Protein AF-A0A2K3PM17-F1 (afdb_monomer_lite)

Secondary structure (DSSP, 8-state):
-HHHHHHHHHHHHHHHHHHHHHHHHHHHHHHHHHHHS-TTTHHHHHHHHHHHHHHHHHHHHHHHTTS-HHHHHHHHHHHHHHHHHHGGGSPPPHHHHHHTT-HHHHHHHHHHHH-TTS--HHHHHHHHHHHHHHHTTTTSHHHHTT-TTTHHHHHHHHHHHHHHHHTTHHHHHHHHHHHHHHTT--HHHHHHHHHHHHHHHHHHHHHHHHHH-HHHHHHHHHHHHHHHHHHHHHHHHHHHTT--TTTHHHHHHHHS-THHIIIIITTHHHHHHHHHHHHHHHHHHTTTTTS----------HHHHHHHHHHHHHHHHHHHHHHTHHHHHHHHHHHHT--HHHHHHHHHHHHHHHHHHHHHHHHHHHHH-HHHHHHHHHHHHHHHHHHHHT-SSHHHHHHHHHHHHHHHHHHHHHHHHHHHHHS-TT--SHHHHHHHHHHHTTSS--

Structure (mmCIF, N/CA/C/O backbone):
data_AF-A0A2K3PM17-F1
#
_entry.id   AF-A0A2K3PM17-F1
#
loop_
_atom_site.group_PDB
_atom_site.id
_atom_site.type_symbol
_atom_site.label_atom_id
_atom_site.label_alt_id
_atom_site.label_comp_id
_atom_site.label_asym_id
_atom_site.label_entity_id
_atom_site.label_seq_id
_atom_site.pdbx_PDB_ins_code
_atom_site.Cartn_x
_atom_site.Cartn_y
_atom_site.Cartn_z
_atom_site.occupancy
_atom_site.B_iso_or_equiv
_atom_site.auth_seq_id
_atom_site.auth_comp_id
_atom_site.auth_asym_id
_atom_site.auth_atom_id
_atom_site.pdbx_PDB_model_num
ATOM 1 N N . GLY A 1 1 ? 3.018 7.837 -37.272 1.00 43.06 1 GLY A N 1
ATOM 2 C CA . GLY A 1 1 ? 2.048 8.902 -36.941 1.00 43.06 1 GLY A CA 1
ATOM 3 C C . GLY A 1 1 ? 0.940 8.400 -36.031 1.00 43.06 1 GLY A C 1
ATOM 4 O O . GLY A 1 1 ? 1.017 8.608 -34.830 1.00 43.06 1 GLY A O 1
ATOM 5 N N . PHE A 1 2 ? -0.055 7.693 -36.577 1.00 39.72 2 PHE A N 1
ATOM 6 C CA . PHE A 1 2 ? -1.271 7.289 -35.846 1.00 39.72 2 PHE A CA 1
ATOM 7 C C . PHE A 1 2 ? -1.063 6.297 -34.685 1.00 39.72 2 PHE A C 1
ATOM 9 O O . PHE A 1 2 ? -1.749 6.412 -33.671 1.00 39.72 2 PHE A O 1
ATOM 16 N N . SER A 1 3 ? -0.116 5.357 -34.787 1.00 43.62 3 SER A N 1
ATOM 17 C CA . SER A 1 3 ? 0.164 4.401 -33.701 1.00 43.62 3 SER A CA 1
ATOM 18 C C . SER A 1 3 ? 0.780 5.085 -32.477 1.00 43.62 3 SER A C 1
ATOM 20 O O . SER A 1 3 ? 0.328 4.856 -31.365 1.00 43.62 3 SER A O 1
ATOM 22 N N . CYS A 1 4 ? 1.718 6.015 -32.687 1.00 44.75 4 CYS A N 1
ATOM 23 C CA . CYS A 1 4 ? 2.334 6.800 -31.610 1.00 44.75 4 CYS A CA 1
ATOM 24 C C . CYS A 1 4 ? 1.311 7.728 -30.922 1.00 44.75 4 CYS A C 1
ATOM 26 O O . CYS A 1 4 ? 1.315 7.870 -29.703 1.00 44.75 4 CYS A O 1
ATOM 28 N N . LEU A 1 5 ? 0.358 8.283 -31.687 1.00 49.69 5 LEU A N 1
ATOM 29 C CA . LEU A 1 5 ? -0.730 9.102 -31.141 1.00 49.69 5 LEU A CA 1
ATOM 30 C C . LEU A 1 5 ? -1.705 8.282 -30.273 1.00 49.69 5 LEU A C 1
ATOM 32 O O . LEU A 1 5 ? -2.130 8.748 -29.219 1.00 49.69 5 LEU A O 1
ATOM 36 N N . LYS A 1 6 ? -2.032 7.046 -30.687 1.00 54.53 6 LYS A N 1
ATOM 37 C CA . LYS A 1 6 ? -2.842 6.113 -29.882 1.00 54.53 6 LYS A CA 1
ATOM 38 C C . LYS A 1 6 ? -2.124 5.733 -28.585 1.00 54.53 6 LYS A C 1
ATOM 40 O O . LYS A 1 6 ? -2.722 5.836 -27.521 1.00 54.53 6 LYS A O 1
ATOM 45 N N . VAL A 1 7 ? -0.853 5.344 -28.675 1.00 56.84 7 VAL A N 1
ATOM 46 C CA . VAL A 1 7 ? 0.016 4.984 -27.537 1.00 56.84 7 VAL A CA 1
ATOM 47 C C . VAL A 1 7 ? 0.099 6.135 -26.524 1.00 56.84 7 VAL A C 1
ATOM 49 O O . VAL A 1 7 ? -0.103 5.923 -25.328 1.00 56.84 7 VAL A O 1
ATOM 52 N N . ALA A 1 8 ? 0.282 7.372 -26.997 1.00 57.69 8 ALA A N 1
ATOM 53 C CA . ALA A 1 8 ? 0.299 8.559 -26.146 1.00 57.69 8 ALA A CA 1
ATOM 54 C C . ALA A 1 8 ? -1.053 8.812 -25.453 1.00 57.69 8 ALA A C 1
ATOM 56 O O . ALA A 1 8 ? -1.085 9.083 -24.254 1.00 57.69 8 ALA A O 1
ATOM 57 N N . TRP A 1 9 ? -2.176 8.677 -26.169 1.00 68.75 9 TRP A N 1
ATOM 58 C CA . TRP A 1 9 ? -3.511 8.869 -25.591 1.00 68.75 9 TRP A CA 1
ATOM 59 C C . TRP A 1 9 ? -3.803 7.891 -24.447 1.00 68.75 9 TRP A C 1
ATOM 61 O O . TRP A 1 9 ? -4.237 8.312 -23.377 1.00 68.75 9 TRP A O 1
ATOM 71 N N . TRP A 1 10 ? -3.500 6.602 -24.630 1.00 57.56 10 TRP A N 1
ATOM 72 C CA . TRP A 1 10 ? -3.672 5.589 -23.582 1.00 57.56 10 TRP A CA 1
ATOM 73 C C . TRP A 1 10 ? -2.818 5.870 -22.343 1.00 57.56 10 TRP A C 1
ATOM 75 O O . TRP A 1 10 ? -3.289 5.682 -21.221 1.00 57.56 10 TRP A O 1
ATOM 85 N N . LEU A 1 11 ? -1.602 6.387 -22.531 1.00 62.78 11 LEU A N 1
ATOM 86 C CA . LEU A 1 11 ? -0.721 6.782 -21.434 1.00 62.78 11 LEU A CA 1
ATOM 87 C C . LEU A 1 11 ? -1.288 7.974 -20.648 1.00 62.78 11 LEU A C 1
ATOM 89 O O . LEU A 1 11 ? -1.319 7.940 -19.416 1.00 62.78 11 LEU A O 1
ATOM 93 N N . TYR A 1 12 ? -1.785 9.012 -21.330 1.00 68.69 12 TYR A N 1
ATOM 94 C CA . TYR A 1 12 ? -2.407 10.161 -20.661 1.00 68.69 12 TYR A CA 1
ATOM 95 C C . TYR A 1 12 ? -3.697 9.779 -19.933 1.00 68.69 12 TYR A C 1
ATOM 97 O O . TYR A 1 12 ? -3.891 10.183 -18.787 1.00 68.69 12 TYR A O 1
ATOM 105 N N . VAL A 1 13 ? -4.544 8.952 -20.553 1.00 66.12 13 VAL A N 1
ATOM 106 C CA . VAL A 1 13 ? -5.775 8.443 -19.934 1.00 66.12 13 VAL A CA 1
ATOM 107 C C . VAL A 1 13 ? -5.450 7.588 -18.708 1.00 66.12 13 VAL A C 1
ATOM 109 O O . VAL A 1 13 ? -6.030 7.803 -17.647 1.00 66.12 13 VAL A O 1
ATOM 112 N N . GLY A 1 14 ? -4.472 6.682 -18.800 1.00 59.41 14 GLY A N 1
ATOM 113 C CA . GLY A 1 14 ? -4.022 5.877 -17.665 1.00 59.41 14 GLY A CA 1
ATOM 114 C C . GLY A 1 14 ? -3.502 6.727 -16.502 1.00 59.41 14 GLY A C 1
ATOM 115 O O . GLY A 1 14 ? -3.805 6.441 -15.342 1.00 59.41 14 GLY A O 1
ATOM 116 N N . ARG A 1 15 ? -2.759 7.803 -16.785 1.00 64.38 15 ARG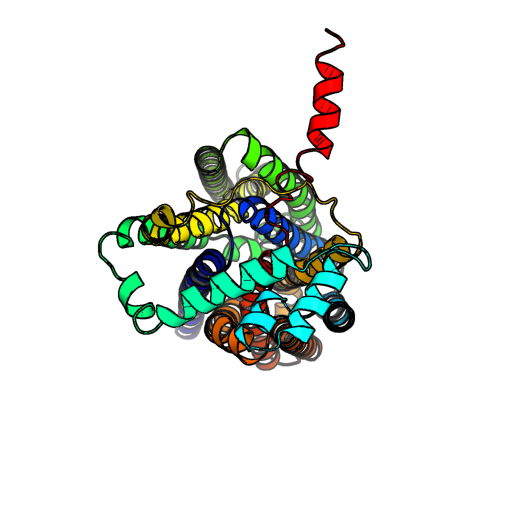 A N 1
ATOM 117 C CA . ARG A 1 15 ? -2.251 8.735 -15.760 1.00 64.38 15 ARG A CA 1
ATOM 118 C C . ARG A 1 15 ? -3.332 9.625 -15.151 1.00 64.38 15 ARG A C 1
ATOM 120 O O . ARG A 1 15 ? -3.283 9.894 -13.953 1.00 64.38 15 ARG A O 1
ATOM 127 N N . LEU A 1 16 ? -4.320 10.044 -15.937 1.00 65.75 16 LEU A N 1
ATOM 128 C CA . LEU A 1 16 ? -5.477 10.778 -15.428 1.00 65.75 16 LEU A CA 1
ATOM 129 C C . LEU A 1 16 ? -6.307 9.895 -14.485 1.00 65.75 16 LEU A C 1
ATOM 131 O O . LEU A 1 16 ? -6.630 10.309 -13.374 1.00 65.75 16 LEU A O 1
ATOM 135 N N . LEU A 1 17 ? -6.577 8.652 -14.893 1.00 60.47 17 LEU A N 1
ATOM 136 C CA . LEU A 1 17 ? -7.313 7.676 -14.087 1.00 60.47 17 LEU A CA 1
ATOM 137 C C . LEU A 1 17 ? -6.560 7.298 -12.804 1.00 60.47 17 LEU A C 1
ATOM 139 O O . LEU A 1 17 ? -7.192 7.169 -11.758 1.00 60.47 17 LEU A O 1
ATOM 143 N N . LEU A 1 18 ? -5.223 7.209 -12.859 1.00 60.91 18 LEU A N 1
ATOM 144 C CA . LEU A 1 18 ? -4.353 7.082 -11.681 1.00 60.91 18 LEU A CA 1
ATOM 145 C C . LEU A 1 18 ? -4.594 8.202 -10.665 1.00 60.91 18 LEU A C 1
ATOM 147 O O . LEU A 1 18 ? -4.795 7.935 -9.479 1.00 60.91 18 LEU A O 1
ATOM 151 N N . GLY A 1 19 ? -4.590 9.452 -11.136 1.00 57.22 19 GLY A N 1
ATOM 152 C CA . GLY A 1 19 ? -4.814 10.627 -10.295 1.00 57.22 19 GLY A CA 1
ATOM 153 C C . GLY A 1 19 ? -6.214 10.652 -9.679 1.00 57.22 19 GLY A C 1
ATOM 154 O O . GLY A 1 19 ? -6.351 10.867 -8.475 1.00 57.22 19 GLY A O 1
ATOM 155 N N . CYS A 1 20 ? -7.251 10.371 -10.474 1.00 58.69 20 CYS A N 1
ATOM 156 C CA . CYS A 1 20 ? -8.635 10.319 -9.995 1.00 58.69 20 CYS A CA 1
ATOM 157 C C . CYS A 1 20 ? -8.857 9.190 -8.976 1.00 58.69 20 CYS A C 1
ATOM 159 O O . CYS A 1 20 ? -9.468 9.419 -7.931 1.00 58.69 20 CYS A O 1
ATOM 161 N N . GLY A 1 21 ? -8.332 7.992 -9.252 1.00 53.59 21 GLY A N 1
ATOM 162 C CA . GLY A 1 21 ? -8.499 6.830 -8.384 1.00 53.59 21 GLY A CA 1
ATOM 163 C C . GLY A 1 21 ? -7.831 7.014 -7.025 1.00 53.59 21 GLY A C 1
ATOM 164 O O . GLY A 1 21 ? -8.465 6.787 -5.994 1.00 53.59 21 GLY A O 1
ATOM 165 N N . MET A 1 22 ? -6.590 7.513 -7.014 1.00 59.19 22 MET A N 1
ATOM 166 C CA . MET A 1 22 ? -5.894 7.845 -5.768 1.00 59.19 22 MET A CA 1
ATOM 167 C C . MET A 1 22 ? -6.574 8.996 -5.025 1.00 59.19 22 MET A C 1
ATOM 169 O O . MET A 1 22 ? -6.729 8.902 -3.816 1.00 59.19 22 MET A O 1
ATOM 173 N N . GLY A 1 23 ? -7.068 10.031 -5.713 1.00 52.62 23 GLY A N 1
ATOM 174 C CA . GLY A 1 23 ? -7.813 11.120 -5.070 1.00 52.62 23 GLY A CA 1
ATOM 175 C C . GLY A 1 23 ? -9.047 10.639 -4.293 1.00 52.62 23 GLY A C 1
ATOM 176 O O . GLY A 1 23 ? -9.269 11.072 -3.162 1.00 52.62 23 GLY A O 1
ATOM 177 N N . ILE A 1 24 ? -9.814 9.700 -4.860 1.00 57.66 24 ILE A N 1
ATOM 178 C CA . ILE A 1 24 ? -10.997 9.115 -4.206 1.00 57.66 24 ILE A CA 1
ATOM 179 C C . ILE A 1 24 ? -10.592 8.201 -3.042 1.00 57.66 24 ILE A C 1
ATOM 181 O O . ILE A 1 24 ? -11.128 8.352 -1.945 1.00 57.66 24 ILE A O 1
ATOM 185 N N . LEU A 1 25 ? -9.612 7.310 -3.238 1.00 56.59 25 LEU A N 1
ATOM 186 C CA . LEU A 1 25 ? -9.042 6.468 -2.171 1.00 56.59 25 LEU A CA 1
ATOM 187 C C . LEU A 1 25 ? -8.596 7.296 -0.965 1.00 56.59 25 LEU A C 1
ATOM 189 O O . LEU A 1 25 ? -8.902 6.980 0.183 1.00 56.59 25 LEU A O 1
ATOM 193 N N . SER A 1 26 ? -7.891 8.383 -1.248 1.00 55.34 26 SER A N 1
ATOM 194 C CA . SER A 1 26 ? -7.321 9.295 -0.270 1.00 55.34 26 SER A CA 1
ATOM 195 C C . SER A 1 26 ? -8.336 10.171 0.448 1.00 55.34 26 SER A C 1
ATOM 197 O O . SER A 1 26 ? -8.045 10.673 1.530 1.00 55.34 26 SER A O 1
ATOM 199 N N . TYR A 1 27 ? -9.525 10.342 -0.119 1.00 55.84 27 TYR A N 1
ATOM 200 C CA . TYR A 1 27 ? -10.639 10.985 0.559 1.00 55.84 27 TYR A CA 1
ATOM 201 C C . TYR A 1 27 ? -11.407 9.989 1.430 1.00 55.84 27 TYR A C 1
ATOM 203 O O . TYR A 1 27 ? -11.570 10.216 2.626 1.00 55.84 27 TYR A O 1
ATOM 211 N N . VAL A 1 28 ? -11.847 8.873 0.842 1.00 53.97 28 VAL A N 1
ATOM 212 C CA . VAL A 1 28 ? -12.727 7.896 1.495 1.00 53.97 28 VAL A CA 1
ATOM 213 C C . VAL A 1 28 ? -12.046 7.318 2.734 1.00 53.97 28 VAL A C 1
ATOM 215 O O . VAL A 1 28 ? -12.585 7.389 3.834 1.00 53.97 28 VAL A O 1
ATOM 218 N N . VAL A 1 29 ? -10.818 6.822 2.595 1.00 53.81 29 VAL A N 1
ATOM 219 C CA . VAL A 1 29 ? -10.152 6.081 3.670 1.00 53.81 29 VAL A CA 1
ATOM 220 C C . VAL A 1 29 ? -9.968 6.931 4.941 1.00 53.81 29 VAL A C 1
ATOM 222 O O . VAL A 1 29 ? -10.467 6.528 5.992 1.00 53.81 29 VAL A O 1
ATOM 225 N N . PRO A 1 30 ? -9.346 8.126 4.913 1.00 50.12 30 PRO A N 1
ATOM 226 C CA . PRO A 1 30 ? -9.097 8.890 6.135 1.00 50.12 30 PRO A CA 1
ATOM 227 C C . PRO A 1 30 ? -10.345 9.549 6.712 1.00 50.12 30 PRO A C 1
ATOM 229 O O . PRO A 1 30 ? -10.419 9.701 7.931 1.00 50.12 30 PRO A O 1
ATOM 232 N N . VAL A 1 31 ? -11.302 9.957 5.864 1.00 51.69 31 VAL A N 1
ATOM 233 C CA . VAL A 1 31 ? -12.570 10.542 6.323 1.00 51.69 31 VAL A CA 1
ATOM 234 C C . VAL A 1 31 ? -13.326 9.505 7.128 1.00 51.69 31 VAL A C 1
ATOM 236 O O . VAL A 1 31 ? -13.626 9.761 8.288 1.00 51.69 31 VAL A O 1
ATOM 239 N N . TYR A 1 32 ? -13.528 8.308 6.580 1.00 49.28 32 TYR A N 1
ATOM 240 C CA . TYR A 1 32 ? -14.234 7.254 7.297 1.00 49.28 32 TYR A CA 1
ATOM 241 C C . TYR A 1 32 ? -13.475 6.769 8.544 1.00 49.28 32 TYR A C 1
ATOM 243 O O . TYR A 1 32 ? -14.082 6.585 9.599 1.00 49.28 32 TYR A O 1
ATOM 251 N N . ILE A 1 33 ? -12.141 6.634 8.489 1.00 48.56 33 ILE A N 1
ATOM 252 C CA . ILE A 1 33 ? -11.331 6.351 9.692 1.00 48.56 33 ILE A CA 1
ATOM 253 C C . ILE A 1 33 ? -11.569 7.424 10.760 1.00 48.56 33 ILE A C 1
ATOM 255 O O . ILE A 1 33 ? -11.677 7.109 11.950 1.00 48.56 33 ILE A O 1
ATOM 259 N N . ALA A 1 34 ? -11.669 8.691 10.357 1.00 43.19 34 ALA A N 1
ATOM 260 C CA . ALA A 1 34 ? -11.916 9.781 11.283 1.00 43.19 34 ALA A CA 1
ATOM 261 C C . ALA A 1 34 ? -13.319 9.773 11.893 1.00 43.19 34 ALA A C 1
ATOM 263 O O . ALA A 1 34 ? -13.492 10.316 12.986 1.00 43.19 34 ALA A O 1
ATOM 264 N N . GLU A 1 35 ? -14.288 9.147 11.230 1.00 46.50 35 GLU A N 1
ATOM 265 C CA . GLU A 1 35 ? -15.639 8.974 11.756 1.00 46.50 35 GLU A CA 1
ATOM 266 C C . GLU A 1 35 ? -15.729 7.897 12.839 1.00 46.50 35 GLU A C 1
ATOM 268 O O . GLU A 1 35 ? -16.541 8.036 13.750 1.00 46.50 35 GLU A O 1
ATOM 273 N N . ILE A 1 36 ? -14.895 6.856 12.760 1.00 43.94 36 ILE A N 1
ATOM 274 C CA . ILE A 1 36 ? -15.011 5.657 13.608 1.00 43.94 36 ILE A CA 1
ATOM 275 C C . ILE A 1 36 ? -13.994 5.655 14.770 1.00 43.94 36 ILE A C 1
ATOM 277 O O . ILE A 1 36 ? -14.205 5.016 15.805 1.00 43.94 36 ILE A O 1
ATOM 281 N N . THR A 1 37 ? -12.884 6.391 14.642 1.00 40.88 37 THR A N 1
ATOM 282 C CA . THR A 1 37 ? -11.746 6.326 15.584 1.00 40.88 37 THR A CA 1
ATOM 283 C C . THR A 1 37 ? -11.732 7.500 16.570 1.00 40.88 37 THR A C 1
ATOM 285 O O . THR A 1 37 ? -12.115 8.605 16.213 1.00 40.88 37 THR A O 1
ATOM 288 N N . THR A 1 38 ? -11.210 7.332 17.792 1.00 41.06 38 THR A N 1
ATOM 289 C CA . THR A 1 38 ? -10.953 8.424 18.764 1.00 41.06 38 THR A CA 1
ATOM 290 C C . THR A 1 38 ? -9.633 9.175 18.466 1.00 41.06 38 THR A C 1
ATOM 292 O O . THR A 1 38 ? -8.826 8.704 17.660 1.00 41.06 38 THR A O 1
ATOM 295 N N . LYS A 1 39 ? -9.423 10.395 19.002 1.00 41.72 39 LYS A N 1
ATOM 296 C CA . LYS A 1 39 ? -8.344 11.328 18.574 1.00 41.72 39 LYS A CA 1
ATOM 297 C C . LYS A 1 39 ? -6.911 10.872 18.879 1.00 41.72 39 LYS A C 1
ATOM 299 O O . LYS A 1 39 ? -6.016 11.177 18.100 1.00 41.72 39 LYS A O 1
ATOM 304 N N . ASP A 1 40 ? -6.684 10.136 19.963 1.00 46.25 40 ASP A N 1
ATOM 305 C CA . ASP A 1 40 ? -5.336 10.054 20.553 1.00 46.25 40 ASP A CA 1
ATOM 306 C C . ASP A 1 40 ? -4.483 8.859 20.094 1.00 46.25 40 ASP A C 1
ATOM 308 O O . ASP A 1 40 ? -3.298 8.803 20.401 1.00 46.25 40 ASP A O 1
ATOM 312 N N . LEU A 1 41 ? -5.053 7.912 19.341 1.00 49.62 41 LEU A N 1
ATOM 313 C CA . LEU A 1 41 ? -4.366 6.670 18.931 1.00 49.62 41 LEU A CA 1
ATOM 314 C C . LEU A 1 41 ? -4.156 6.555 17.416 1.00 49.62 41 LEU A C 1
ATOM 316 O O . LEU A 1 41 ? -3.371 5.744 16.930 1.00 49.62 41 LEU A O 1
ATOM 320 N N . ARG A 1 42 ? -4.839 7.408 16.653 1.00 53.94 42 ARG A N 1
ATOM 321 C CA . ARG A 1 42 ? -4.862 7.374 15.188 1.00 53.94 42 ARG A CA 1
ATOM 322 C C . ARG A 1 42 ? -3.508 7.691 14.571 1.00 53.94 42 ARG A C 1
ATOM 324 O O . ARG A 1 42 ? -3.140 7.082 13.577 1.00 53.94 42 ARG A O 1
ATOM 331 N N . GLY A 1 43 ? -2.756 8.604 15.188 1.00 58.06 43 GLY A N 1
ATOM 332 C CA . GLY A 1 43 ? -1.428 8.994 14.716 1.00 58.06 43 GLY A CA 1
ATOM 333 C C . GLY A 1 43 ? -0.454 7.820 14.643 1.00 58.06 43 GLY A C 1
ATOM 334 O O . GLY A 1 43 ? 0.149 7.583 13.598 1.00 58.06 43 GLY A O 1
ATOM 335 N N . GLY A 1 44 ? -0.367 7.044 15.727 1.00 60.50 44 GLY A N 1
ATOM 336 C CA . GLY A 1 44 ? 0.505 5.872 15.807 1.00 60.50 44 GLY A CA 1
ATOM 337 C C . GLY A 1 44 ? 0.064 4.734 14.885 1.00 60.50 44 GLY A C 1
ATOM 338 O O . GLY A 1 44 ? 0.900 4.112 14.234 1.00 60.50 44 GLY A O 1
ATOM 339 N N . PHE A 1 45 ? -1.243 4.485 14.756 1.00 61.56 45 PHE A N 1
ATOM 340 C CA . PHE A 1 45 ? -1.736 3.413 13.885 1.00 61.56 45 PHE A CA 1
ATOM 341 C C . PHE A 1 45 ? -1.577 3.711 12.403 1.00 61.56 45 PHE A C 1
ATOM 343 O O . PHE A 1 45 ? -1.129 2.841 11.657 1.00 61.56 45 PHE A O 1
ATOM 350 N N . THR A 1 46 ? -1.861 4.942 11.980 1.00 64.56 46 THR A N 1
ATOM 351 C CA . THR A 1 46 ? -1.597 5.357 10.601 1.00 64.56 46 THR A CA 1
ATOM 352 C C . THR A 1 46 ? -0.096 5.291 10.294 1.00 64.56 46 THR A C 1
ATOM 354 O O . THR A 1 46 ? 0.283 4.898 9.193 1.00 64.56 46 THR A O 1
ATOM 357 N N . ALA A 1 47 ? 0.773 5.576 11.273 1.00 68.19 47 ALA A N 1
ATOM 358 C CA . ALA A 1 47 ? 2.219 5.416 11.122 1.00 68.19 47 ALA A CA 1
ATOM 359 C C . ALA A 1 47 ? 2.651 3.945 10.959 1.00 68.19 47 ALA A C 1
ATOM 361 O O . ALA A 1 47 ? 3.445 3.648 10.068 1.00 68.19 47 ALA A O 1
ATOM 362 N N . ILE A 1 48 ? 2.108 3.013 11.754 1.00 69.19 48 ILE A N 1
ATOM 363 C CA . ILE A 1 48 ? 2.383 1.567 11.614 1.00 69.19 48 ILE A CA 1
ATOM 364 C C . ILE A 1 48 ? 1.883 1.044 10.261 1.00 69.19 48 ILE A C 1
ATOM 366 O O . ILE A 1 48 ? 2.607 0.322 9.574 1.00 69.19 48 ILE A O 1
ATOM 370 N N . HIS A 1 49 ? 0.672 1.437 9.855 1.00 71.81 49 HIS A N 1
ATOM 371 C CA . HIS A 1 49 ? 0.103 1.098 8.550 1.00 71.81 49 HIS A CA 1
ATOM 372 C C . HIS A 1 49 ? 1.024 1.555 7.407 1.00 71.81 49 HIS A C 1
ATOM 374 O O . HIS A 1 49 ? 1.391 0.754 6.546 1.00 71.81 49 HIS A O 1
ATOM 380 N N . GLN A 1 50 ? 1.486 2.809 7.451 1.00 72.56 50 GLN A N 1
ATOM 381 C CA . GLN A 1 50 ? 2.418 3.358 6.466 1.00 72.56 50 GLN A CA 1
ATOM 382 C C . GLN A 1 50 ? 3.768 2.630 6.462 1.00 72.56 50 GLN A C 1
ATOM 384 O O . GLN A 1 50 ? 4.292 2.305 5.396 1.00 72.56 50 GLN A O 1
ATOM 389 N N . LEU A 1 51 ? 4.342 2.367 7.638 1.00 75.94 51 LEU A N 1
ATOM 390 C CA . LEU A 1 51 ? 5.628 1.681 7.764 1.00 75.94 51 LEU A CA 1
ATOM 391 C C . LEU A 1 51 ? 5.573 0.288 7.129 1.00 75.94 51 LEU A C 1
ATOM 393 O O . LEU A 1 51 ? 6.516 -0.132 6.461 1.00 75.94 51 LEU A O 1
ATOM 397 N N . MET A 1 52 ? 4.443 -0.399 7.269 1.00 78.38 52 MET A N 1
ATOM 398 C CA . MET A 1 52 ? 4.245 -1.743 6.734 1.00 78.38 52 MET A CA 1
ATOM 399 C C . MET A 1 52 ? 4.008 -1.759 5.226 1.00 78.38 52 MET A C 1
ATOM 401 O O . MET A 1 52 ? 4.500 -2.667 4.556 1.00 78.38 52 MET A O 1
ATOM 405 N N . ILE A 1 53 ? 3.381 -0.717 4.669 1.00 79.69 53 ILE A N 1
ATOM 406 C CA . ILE A 1 53 ? 3.364 -0.483 3.217 1.00 79.69 53 ILE A CA 1
ATOM 407 C C . ILE A 1 53 ? 4.794 -0.292 2.697 1.00 79.69 53 ILE A C 1
ATOM 409 O O . ILE A 1 53 ? 5.189 -0.934 1.722 1.00 79.69 53 ILE A O 1
ATOM 413 N N . CYS A 1 54 ? 5.600 0.546 3.358 1.00 80.25 54 CYS A N 1
ATOM 414 C CA . CYS A 1 54 ? 6.997 0.766 2.972 1.00 80.25 54 CYS A CA 1
ATOM 415 C C . CYS A 1 54 ? 7.824 -0.525 3.052 1.00 80.25 54 CYS A C 1
ATOM 417 O O . CYS A 1 54 ? 8.628 -0.792 2.155 1.00 80.25 54 CYS A O 1
ATOM 419 N N . PHE A 1 55 ? 7.596 -1.351 4.076 1.00 83.19 55 PHE A N 1
ATOM 420 C CA . PHE A 1 55 ? 8.236 -2.658 4.212 1.00 83.19 55 PHE A CA 1
ATOM 421 C C . PHE A 1 55 ? 7.833 -3.616 3.078 1.00 83.19 55 PHE A C 1
ATOM 423 O O . PHE A 1 55 ? 8.700 -4.257 2.485 1.00 83.19 55 PHE A O 1
ATOM 430 N N . GLY A 1 56 ? 6.548 -3.651 2.704 1.00 84.56 56 GLY A N 1
ATOM 431 C CA . GLY A 1 56 ? 6.036 -4.449 1.582 1.00 84.56 56 GLY A CA 1
ATOM 432 C C . GLY A 1 56 ? 6.629 -4.057 0.228 1.00 84.56 56 GLY A C 1
ATOM 433 O O . GLY A 1 56 ? 7.087 -4.926 -0.520 1.00 84.56 56 GLY A O 1
ATOM 434 N N . VAL A 1 57 ? 6.696 -2.753 -0.069 1.00 84.50 57 VAL A N 1
ATOM 435 C CA . VAL A 1 57 ? 7.343 -2.243 -1.293 1.00 84.50 57 VAL A CA 1
ATOM 436 C C . VAL A 1 57 ? 8.819 -2.638 -1.317 1.00 84.50 57 VAL A C 1
ATOM 438 O O . VAL A 1 57 ? 9.301 -3.194 -2.304 1.00 84.50 57 VAL A O 1
ATOM 441 N N . SER A 1 58 ? 9.521 -2.409 -0.205 1.00 85.44 58 SER A N 1
ATOM 442 C CA . SER A 1 58 ? 10.962 -2.639 -0.100 1.00 85.44 58 SER A CA 1
ATOM 443 C C . SER A 1 58 ? 11.333 -4.114 -0.262 1.00 85.44 58 SER A C 1
ATOM 445 O O . SER A 1 58 ? 12.240 -4.451 -1.022 1.00 85.44 58 SER A O 1
ATOM 447 N N . LEU A 1 59 ? 10.607 -5.017 0.404 1.00 87.62 59 LEU A N 1
ATOM 448 C CA . LEU A 1 59 ? 10.861 -6.452 0.290 1.00 87.62 59 LEU A CA 1
ATOM 449 C C . LEU A 1 59 ? 10.574 -6.959 -1.132 1.00 87.62 59 LEU A C 1
ATOM 451 O O . LEU A 1 59 ? 11.322 -7.778 -1.662 1.00 87.62 59 LEU A O 1
ATOM 455 N N . THR A 1 60 ? 9.549 -6.414 -1.791 1.00 88.19 60 THR A N 1
ATOM 456 C CA . THR A 1 60 ? 9.213 -6.771 -3.179 1.00 88.19 60 THR A CA 1
ATOM 457 C C . THR A 1 60 ? 10.279 -6.302 -4.168 1.00 88.19 60 THR A C 1
ATOM 459 O O . THR A 1 60 ? 10.616 -7.040 -5.091 1.00 88.19 60 THR A O 1
ATOM 462 N N . TYR A 1 61 ? 10.870 -5.122 -3.959 1.00 86.56 61 TYR A N 1
ATOM 463 C CA . TYR A 1 61 ? 12.019 -4.660 -4.744 1.00 86.56 61 TYR A CA 1
ATOM 464 C C . TYR A 1 61 ? 13.252 -5.532 -4.544 1.00 86.56 61 TYR A C 1
ATOM 466 O O . TYR A 1 61 ? 13.917 -5.873 -5.519 1.00 86.56 61 TYR A O 1
ATOM 474 N N . LEU A 1 62 ? 13.543 -5.913 -3.299 1.00 87.06 62 LEU A N 1
ATOM 475 C CA . LEU A 1 62 ? 14.693 -6.752 -2.981 1.00 87.06 62 LEU A CA 1
ATOM 476 C C . LEU A 1 62 ? 14.572 -8.134 -3.635 1.00 87.06 62 LEU A C 1
ATOM 478 O O . LEU A 1 62 ? 15.493 -8.582 -4.307 1.00 87.06 62 LEU A O 1
ATOM 482 N N . ILE A 1 63 ? 13.422 -8.792 -3.480 1.00 87.62 63 ILE A N 1
ATOM 483 C CA . ILE A 1 63 ? 13.170 -10.117 -4.062 1.00 87.62 63 ILE A CA 1
ATOM 484 C C . ILE A 1 63 ? 13.093 -10.024 -5.595 1.00 87.62 63 ILE A C 1
ATOM 486 O O . ILE A 1 63 ? 13.668 -10.846 -6.312 1.00 87.62 63 ILE A O 1
ATOM 490 N N . GLY A 1 64 ? 12.422 -8.993 -6.114 1.00 83.81 64 GLY A N 1
ATOM 491 C CA . GLY A 1 64 ? 12.257 -8.758 -7.546 1.00 83.81 64 GLY A CA 1
ATOM 492 C C . GLY A 1 64 ? 13.538 -8.352 -8.281 1.00 83.81 64 GLY A C 1
ATOM 493 O O . GLY A 1 64 ? 13.579 -8.418 -9.508 1.00 83.81 64 GLY A O 1
ATOM 494 N N . ALA A 1 65 ? 14.597 -7.976 -7.559 1.00 83.00 65 ALA A N 1
ATOM 495 C CA . ALA A 1 65 ? 15.913 -7.721 -8.141 1.00 83.00 65 ALA A CA 1
ATOM 496 C C . ALA A 1 65 ? 16.615 -9.002 -8.629 1.00 83.00 65 ALA A C 1
ATOM 498 O O . ALA A 1 65 ? 17.506 -8.905 -9.477 1.00 83.00 65 ALA A O 1
ATOM 499 N N . TYR A 1 66 ? 16.224 -10.173 -8.105 1.00 84.19 66 TYR A N 1
ATOM 500 C CA . TYR A 1 66 ? 16.872 -11.463 -8.378 1.00 84.19 66 TYR A CA 1
ATOM 501 C C . TYR A 1 66 ? 15.939 -12.516 -8.990 1.00 84.19 66 TYR A C 1
ATOM 503 O O . TYR A 1 66 ? 16.422 -13.480 -9.582 1.00 84.19 66 TYR A O 1
ATOM 511 N N . LEU A 1 67 ? 14.618 -12.368 -8.849 1.00 85.81 67 LEU A N 1
ATOM 512 C CA . LEU A 1 67 ? 13.644 -13.364 -9.303 1.00 85.81 67 LEU A CA 1
ATOM 513 C C . LEU A 1 67 ? 12.877 -12.937 -10.557 1.00 85.81 67 LEU A C 1
ATOM 515 O O . LEU A 1 67 ? 12.677 -11.757 -10.834 1.00 85.81 67 LEU A O 1
ATOM 519 N N . ASN A 1 68 ? 12.387 -13.938 -11.292 1.00 87.75 68 ASN A N 1
ATOM 520 C CA . ASN A 1 68 ? 11.492 -13.739 -12.428 1.00 87.75 68 ASN A CA 1
ATOM 521 C C . ASN A 1 68 ? 10.123 -13.202 -11.955 1.00 87.75 68 ASN A C 1
ATOM 523 O O . ASN A 1 68 ? 9.638 -13.566 -10.881 1.00 87.75 68 ASN A O 1
ATOM 527 N N . TRP A 1 69 ? 9.468 -12.374 -12.772 1.00 87.81 69 TRP A N 1
ATOM 528 C CA . TRP A 1 69 ? 8.206 -11.704 -12.456 1.00 87.81 69 TRP A CA 1
ATOM 529 C C . TRP A 1 69 ? 7.056 -12.667 -12.127 1.00 87.81 69 TRP A C 1
ATOM 531 O O . TRP A 1 69 ? 6.207 -12.333 -11.297 1.00 87.81 69 TRP A O 1
ATOM 541 N N . ARG A 1 70 ? 7.031 -13.870 -12.722 1.00 87.00 70 ARG A N 1
ATOM 542 C CA . ARG A 1 70 ? 6.030 -14.911 -12.406 1.00 87.00 70 ARG A CA 1
ATOM 543 C C . ARG A 1 70 ? 6.245 -15.508 -11.016 1.00 87.00 70 ARG A C 1
ATOM 545 O O . ARG A 1 70 ? 5.293 -15.673 -10.261 1.00 87.00 70 ARG A O 1
ATOM 552 N N . VAL A 1 71 ? 7.499 -15.787 -10.655 1.00 89.19 71 VAL A N 1
ATOM 553 C CA . VAL A 1 71 ? 7.861 -16.294 -9.319 1.00 89.19 71 VAL A CA 1
ATOM 554 C C . VAL A 1 71 ? 7.627 -15.212 -8.267 1.00 89.19 71 VAL A C 1
ATOM 556 O O . VAL A 1 71 ? 7.099 -15.501 -7.200 1.00 89.19 71 VAL A O 1
ATOM 559 N N . LEU A 1 72 ? 7.935 -13.955 -8.591 1.00 88.50 72 LEU A N 1
ATOM 560 C CA . LEU A 1 72 ? 7.660 -12.813 -7.724 1.00 88.50 72 LEU A CA 1
ATOM 561 C C . LEU A 1 72 ? 6.152 -12.644 -7.457 1.00 88.50 72 LEU A C 1
ATOM 563 O O . LEU A 1 72 ? 5.763 -12.410 -6.316 1.00 88.50 72 LEU A O 1
ATOM 567 N N . ALA A 1 73 ? 5.300 -12.832 -8.472 1.00 87.75 73 ALA A N 1
ATOM 568 C CA . ALA A 1 73 ? 3.844 -12.834 -8.298 1.00 87.75 73 ALA A CA 1
ATOM 569 C C . ALA A 1 73 ? 3.367 -13.999 -7.416 1.00 87.75 73 ALA A C 1
ATOM 571 O O . ALA A 1 73 ? 2.488 -13.823 -6.574 1.00 87.75 73 ALA A O 1
ATOM 572 N N . LEU A 1 74 ? 3.986 -15.175 -7.555 1.00 89.00 74 LEU A N 1
ATOM 573 C CA . LEU A 1 74 ? 3.687 -16.338 -6.722 1.00 89.00 74 LEU A CA 1
ATOM 574 C C . LEU A 1 74 ? 4.092 -16.097 -5.260 1.00 89.00 74 LEU A C 1
ATOM 576 O O . LEU A 1 74 ? 3.321 -16.399 -4.356 1.00 89.00 74 LEU A O 1
ATOM 580 N N . ILE A 1 75 ? 5.232 -15.452 -5.010 1.00 88.62 75 ILE A N 1
ATOM 581 C CA . ILE A 1 75 ? 5.627 -15.014 -3.662 1.00 88.62 75 ILE A CA 1
ATOM 582 C C . ILE A 1 75 ? 4.632 -13.989 -3.102 1.00 88.62 75 ILE A C 1
ATOM 584 O O . ILE A 1 75 ? 4.311 -14.049 -1.918 1.00 88.62 75 ILE A O 1
ATOM 588 N N . GLY A 1 76 ? 4.078 -13.110 -3.944 1.00 83.38 76 GLY A N 1
ATOM 589 C CA . GLY A 1 76 ? 3.016 -12.167 -3.572 1.00 83.38 76 GLY A CA 1
ATOM 590 C C . GLY A 1 76 ? 1.724 -12.829 -3.067 1.00 83.38 76 GLY A C 1
ATOM 591 O O . GLY A 1 76 ? 1.020 -12.237 -2.250 1.00 83.38 76 GLY A O 1
ATOM 592 N N . THR A 1 77 ? 1.437 -14.077 -3.463 1.00 87.12 77 THR A N 1
ATOM 593 C CA . THR A 1 77 ? 0.278 -14.833 -2.939 1.00 87.12 77 THR A CA 1
ATOM 594 C C . THR A 1 77 ? 0.457 -15.307 -1.497 1.00 87.12 77 THR A C 1
ATOM 596 O O . THR A 1 77 ? -0.526 -15.412 -0.767 1.00 87.12 77 THR A O 1
ATOM 599 N N . ILE A 1 78 ? 1.697 -15.565 -1.065 1.00 88.56 78 ILE A N 1
ATOM 600 C CA . ILE A 1 78 ? 2.021 -16.112 0.261 1.00 88.56 78 ILE A CA 1
ATOM 601 C C . ILE A 1 78 ? 1.499 -15.227 1.406 1.00 88.56 78 ILE A C 1
ATOM 603 O O . ILE A 1 78 ? 0.790 -15.759 2.262 1.00 88.56 78 ILE A O 1
ATOM 607 N N . PRO A 1 79 ? 1.788 -13.908 1.460 1.00 85.50 79 PRO A N 1
ATOM 608 C CA . PRO A 1 79 ? 1.264 -13.051 2.521 1.00 85.50 79 PRO A CA 1
ATOM 609 C C . PRO A 1 79 ? -0.267 -12.971 2.494 1.00 85.50 79 PRO A C 1
ATOM 611 O O . PRO A 1 79 ? -0.873 -12.980 3.561 1.00 85.50 79 PRO A O 1
ATOM 614 N N . CYS A 1 80 ? -0.894 -12.994 1.311 1.00 83.69 80 CYS A N 1
ATOM 615 C CA . CYS A 1 80 ? -2.355 -12.968 1.186 1.00 83.69 80 CYS A CA 1
ATOM 616 C C . CYS A 1 80 ? -2.993 -14.239 1.778 1.00 83.69 80 CYS A C 1
ATOM 618 O O . CYS A 1 80 ? -3.970 -14.183 2.522 1.00 83.69 80 CYS A O 1
ATOM 620 N N . LEU A 1 81 ? -2.405 -15.409 1.499 1.00 87.06 81 LEU A N 1
ATOM 621 C CA . LEU A 1 81 ? -2.841 -16.688 2.070 1.00 87.06 81 LEU A CA 1
ATOM 622 C C . LEU A 1 81 ? -2.610 -16.742 3.582 1.00 87.06 81 LEU A C 1
ATOM 624 O O . LEU A 1 81 ? -3.494 -17.163 4.327 1.00 87.06 81 LEU A O 1
AT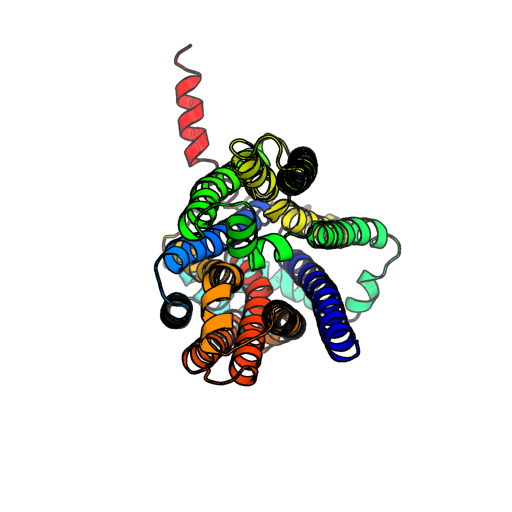OM 628 N N . ALA A 1 82 ? -1.442 -16.293 4.046 1.00 87.19 82 ALA A N 1
ATOM 629 C CA . ALA A 1 82 ? -1.127 -16.229 5.469 1.00 87.19 82 ALA A CA 1
ATOM 630 C C . ALA A 1 82 ? -2.110 -15.316 6.219 1.00 87.19 82 ALA A C 1
ATOM 632 O O . ALA A 1 82 ? -2.580 -15.664 7.306 1.00 87.19 82 ALA A O 1
ATOM 633 N N . GLN A 1 83 ? -2.477 -14.181 5.625 1.00 83.38 83 GLN A N 1
ATOM 634 C CA . GLN A 1 83 ? -3.475 -13.277 6.179 1.00 83.38 83 GLN A CA 1
ATOM 635 C C . GLN A 1 83 ? -4.873 -13.899 6.178 1.00 83.38 83 GLN A C 1
ATOM 637 O O . GLN A 1 83 ? -5.527 -13.916 7.215 1.00 83.38 83 GLN A O 1
ATOM 642 N N . LEU A 1 84 ? -5.314 -14.497 5.069 1.00 86.38 84 LEU A N 1
ATOM 643 C CA . LEU A 1 84 ? -6.619 -15.159 4.990 1.00 86.38 84 LEU A CA 1
ATOM 644 C C . LEU A 1 84 ? -6.775 -16.267 6.048 1.00 86.38 84 LEU A C 1
ATOM 646 O O . LEU A 1 84 ? -7.815 -16.370 6.701 1.00 86.38 84 LEU A O 1
ATOM 650 N N . LEU A 1 85 ? -5.726 -17.067 6.264 1.00 87.69 85 LEU A N 1
ATOM 651 C CA . LEU A 1 85 ? -5.705 -18.098 7.304 1.00 87.69 85 LEU A CA 1
ATOM 652 C C . LEU A 1 85 ? -5.692 -17.487 8.711 1.00 87.69 85 LEU A C 1
ATOM 654 O O . LEU A 1 85 ? -6.427 -17.940 9.589 1.00 87.69 85 LEU A O 1
ATOM 658 N N . SER A 1 86 ? -4.902 -16.435 8.932 1.00 81.75 86 SER A N 1
ATOM 659 C CA . SER A 1 86 ? -4.794 -15.787 10.245 1.00 81.75 86 SER A CA 1
ATOM 660 C C . SER A 1 86 ? -6.039 -14.989 10.645 1.00 81.75 86 SER A C 1
ATOM 662 O O . SER A 1 86 ? -6.355 -14.935 11.834 1.00 81.75 86 SER A O 1
ATOM 664 N N . LEU A 1 87 ? -6.831 -14.489 9.686 1.00 80.06 87 LEU A N 1
ATOM 665 C CA . LEU A 1 87 ? -8.146 -13.889 9.948 1.00 80.06 87 LEU A CA 1
ATOM 666 C C . LEU A 1 87 ? -9.092 -14.860 10.663 1.00 80.06 87 LEU A C 1
ATOM 668 O O . LEU A 1 87 ? -9.983 -14.420 11.387 1.00 80.06 87 LEU A O 1
ATOM 672 N N . SER A 1 88 ? -8.895 -16.176 10.514 1.00 78.81 88 SER A N 1
ATOM 673 C CA . SER A 1 88 ? -9.733 -17.170 11.189 1.00 78.81 88 SER A CA 1
ATOM 674 C C . SER A 1 88 ? -9.588 -17.157 12.713 1.00 78.81 88 SER A C 1
ATOM 676 O O . SER A 1 88 ? -10.551 -17.459 13.423 1.00 78.81 88 SER A O 1
ATOM 678 N N . PHE A 1 89 ? -8.415 -16.753 13.205 1.00 78.56 89 PHE A N 1
ATOM 679 C CA . PHE A 1 89 ? -8.063 -16.714 14.626 1.00 78.56 89 PHE A CA 1
ATOM 680 C C . PHE A 1 89 ? -8.475 -15.419 15.327 1.00 78.56 89 PHE A C 1
ATOM 682 O O . PHE A 1 89 ? -8.336 -15.305 16.542 1.00 78.56 89 PHE A O 1
ATOM 689 N N . ILE A 1 90 ? -8.971 -14.442 14.575 1.00 77.44 90 ILE A N 1
ATOM 690 C CA . ILE A 1 90 ? -9.197 -13.088 15.064 1.00 77.44 90 ILE A CA 1
ATOM 691 C C . ILE A 1 90 ? -10.682 -12.841 15.309 1.00 77.44 90 ILE A C 1
ATOM 693 O O . ILE A 1 90 ? -11.504 -13.208 14.465 1.00 77.44 90 ILE A O 1
ATOM 697 N N . PRO A 1 91 ? -11.072 -12.230 16.440 1.00 77.12 91 PRO A N 1
ATOM 698 C CA . PRO A 1 91 ? -12.469 -11.898 16.680 1.00 77.12 91 PRO A CA 1
ATOM 699 C C . PRO A 1 91 ? -12.950 -10.794 15.731 1.00 77.12 91 PRO A C 1
ATOM 701 O O . PRO A 1 91 ? -12.188 -9.930 15.301 1.00 77.12 91 PRO A O 1
ATOM 704 N N . GLU A 1 92 ? -14.239 -10.804 15.407 1.00 82.00 92 GLU A N 1
ATOM 705 C CA . GLU A 1 92 ? -14.864 -9.682 14.704 1.00 82.00 92 GLU A CA 1
ATOM 706 C C . GLU A 1 92 ? -14.838 -8.419 15.584 1.00 82.00 92 GLU A C 1
ATOM 708 O O . GLU A 1 92 ? -14.710 -8.502 16.808 1.00 82.00 92 GLU A O 1
ATOM 713 N N . SER A 1 93 ? -14.942 -7.244 14.962 1.00 76.38 93 SER A N 1
ATOM 714 C CA . SER A 1 93 ? -14.939 -5.973 15.686 1.00 76.38 93 SER A CA 1
ATOM 715 C C . SER A 1 93 ? -16.051 -5.916 16.746 1.00 76.38 93 SER A C 1
ATOM 717 O O . SER A 1 93 ? -17.235 -6.029 16.399 1.00 76.38 93 SER A O 1
ATOM 719 N N . PRO A 1 94 ? -15.722 -5.667 18.030 1.00 69.25 94 PRO A N 1
ATOM 720 C CA . PRO A 1 94 ? -16.736 -5.585 19.074 1.00 69.25 94 PRO A CA 1
ATOM 721 C C . PRO A 1 94 ? -17.725 -4.436 18.875 1.00 69.25 94 PRO A C 1
ATOM 723 O O . PRO A 1 94 ? -18.907 -4.586 19.184 1.00 69.25 94 PRO A O 1
ATOM 726 N N . ARG A 1 95 ? -17.268 -3.307 18.316 1.00 72.19 95 ARG A N 1
ATOM 727 C CA . ARG A 1 95 ? -18.122 -2.143 18.037 1.00 72.19 95 ARG A CA 1
ATOM 728 C C . ARG A 1 95 ? -19.101 -2.414 16.899 1.00 72.19 95 ARG A C 1
ATOM 730 O O . ARG A 1 95 ? -20.253 -2.001 16.977 1.00 72.19 95 ARG A O 1
ATOM 737 N N . TRP A 1 96 ? -18.676 -3.148 15.872 1.00 76.44 96 TRP A N 1
ATOM 738 C CA . TRP A 1 96 ? -19.589 -3.581 14.814 1.00 76.44 96 TRP A CA 1
ATOM 739 C C . TRP A 1 96 ? -20.621 -4.586 15.330 1.00 76.44 96 TRP A C 1
ATOM 741 O O . TRP A 1 96 ? -21.810 -4.428 15.070 1.00 76.44 96 TRP A O 1
ATOM 751 N N . LEU A 1 97 ? -20.190 -5.574 16.124 1.00 75.38 97 LEU A N 1
ATOM 752 C CA . LEU A 1 97 ? -21.098 -6.547 16.743 1.00 75.38 97 LEU A CA 1
ATOM 753 C C . LEU A 1 97 ? -22.152 -5.868 17.628 1.00 75.38 97 LEU A C 1
ATOM 755 O O . LEU A 1 97 ? -23.315 -6.266 17.609 1.00 75.38 97 LEU A O 1
ATOM 759 N N . ALA A 1 98 ? -21.750 -4.822 18.350 1.00 73.94 98 ALA A N 1
ATOM 760 C CA . ALA A 1 98 ? -22.642 -3.957 19.111 1.00 73.94 98 ALA A CA 1
ATOM 761 C C . ALA A 1 98 ? -23.623 -3.190 18.199 1.00 73.94 98 ALA A C 1
ATOM 763 O O . ALA A 1 98 ? -24.827 -3.228 18.430 1.00 73.94 98 ALA A O 1
ATOM 764 N N . LYS A 1 99 ? -23.148 -2.583 17.100 1.00 72.00 99 LYS A N 1
ATOM 765 C CA . LYS A 1 99 ? -23.993 -1.871 16.113 1.00 72.00 99 LYS A CA 1
ATOM 766 C C . LYS A 1 99 ? -25.064 -2.770 15.478 1.00 72.00 99 LYS A C 1
ATOM 768 O O . LYS A 1 99 ? -26.166 -2.307 15.210 1.00 72.00 99 LYS A O 1
ATOM 773 N N . VAL A 1 100 ? -24.753 -4.046 15.248 1.00 79.00 100 VAL A N 1
ATOM 774 C CA . VAL A 1 100 ? -25.680 -5.049 14.681 1.00 79.00 100 VAL A CA 1
ATOM 775 C C . VAL A 1 100 ? -26.640 -5.626 15.743 1.00 79.00 100 VAL A C 1
ATOM 777 O O . VAL A 1 100 ? -27.529 -6.409 15.421 1.00 79.00 100 VAL A O 1
ATOM 780 N N . GLY A 1 101 ? -26.495 -5.246 17.018 1.00 78.75 101 GLY A N 1
ATOM 781 C CA . GLY A 1 101 ? -27.339 -5.713 18.126 1.00 78.75 101 GLY A CA 1
ATOM 782 C C . GLY A 1 101 ? -26.950 -7.086 18.692 1.00 78.75 101 GLY A C 1
ATOM 783 O O . GLY A 1 101 ? -27.686 -7.664 19.488 1.00 78.75 101 GLY A O 1
ATOM 784 N N . CYS A 1 102 ? -25.789 -7.632 18.313 1.00 80.75 102 CYS A N 1
ATOM 785 C CA . CYS A 1 102 ? -25.273 -8.912 18.808 1.00 80.75 102 CYS A CA 1
ATOM 786 C C . CYS A 1 102 ? -24.423 -8.728 20.081 1.00 80.75 102 CYS A C 1
ATOM 788 O O . CYS A 1 102 ? -23.206 -8.949 20.074 1.00 80.75 102 CYS A O 1
ATOM 790 N N . TRP A 1 103 ? -25.070 -8.356 21.187 1.00 80.56 103 TRP A N 1
ATOM 791 C CA . TRP A 1 103 ? -24.415 -7.974 22.449 1.00 80.56 103 TRP A CA 1
ATOM 792 C C . TRP A 1 103 ? -23.519 -9.058 23.055 1.00 80.56 103 TRP A C 1
ATOM 794 O O . TRP A 1 103 ? -22.365 -8.790 23.385 1.00 80.56 103 TRP A O 1
ATOM 804 N N . GLU A 1 104 ? -24.001 -10.299 23.122 1.00 82.50 104 GLU A N 1
ATOM 805 C CA . GLU A 1 104 ? -23.238 -11.421 23.689 1.00 82.50 104 GLU A CA 1
ATOM 806 C C . GLU A 1 104 ? -21.940 -11.693 22.915 1.00 82.50 104 GLU A C 1
ATOM 808 O O . GLU A 1 104 ? -20.875 -11.919 23.495 1.00 82.50 104 GLU A O 1
ATOM 813 N N . ARG A 1 105 ? -21.992 -11.598 21.579 1.00 81.75 105 ARG A N 1
ATOM 814 C CA . ARG A 1 105 ? -20.802 -11.756 20.732 1.00 81.75 105 ARG A CA 1
ATOM 815 C C . ARG A 1 105 ? -19.842 -10.582 20.892 1.00 81.75 105 ARG A C 1
ATOM 817 O O . ARG A 1 105 ? -18.636 -10.807 20.895 1.00 81.75 105 ARG A O 1
ATOM 824 N N . SER A 1 106 ? -20.358 -9.360 21.041 1.00 76.00 106 SER A N 1
ATOM 825 C CA . SER A 1 106 ? -19.538 -8.171 21.302 1.00 76.00 106 SER A CA 1
ATOM 826 C C . SER A 1 106 ? -18.770 -8.308 22.622 1.00 76.00 106 SER A C 1
ATOM 828 O O . SER A 1 106 ? -17.546 -8.166 22.630 1.00 76.00 106 SER A O 1
ATOM 830 N N . LYS A 1 107 ? -19.451 -8.706 23.708 1.00 79.19 107 LYS A N 1
ATOM 831 C CA . LYS A 1 107 ? -18.827 -8.944 25.021 1.00 79.19 107 LYS A CA 1
ATOM 832 C C . LYS A 1 107 ? -17.792 -10.069 24.967 1.00 79.19 107 LYS A C 1
ATOM 834 O O . LYS A 1 107 ? -16.698 -9.918 25.505 1.00 79.19 107 LYS A O 1
ATOM 839 N N . SER A 1 108 ? -18.094 -11.163 24.264 1.00 80.12 108 SER A N 1
ATOM 840 C CA . SER A 1 108 ? -17.154 -12.273 24.067 1.00 80.12 108 SER A CA 1
ATOM 841 C C . SER A 1 108 ? -15.908 -11.859 23.268 1.00 80.12 108 SER A C 1
ATOM 843 O O . SER A 1 108 ? -14.789 -12.204 23.649 1.00 80.12 108 SER A O 1
ATOM 845 N N . ALA A 1 109 ? -16.070 -11.066 22.201 1.00 74.31 109 ALA A N 1
ATOM 846 C CA . ALA A 1 109 ? -14.960 -10.525 21.415 1.00 74.31 109 ALA A CA 1
ATOM 847 C C . ALA A 1 109 ? -14.077 -9.577 22.248 1.00 74.31 109 ALA A C 1
ATOM 849 O O . ALA A 1 109 ? -12.850 -9.672 22.208 1.00 74.31 109 ALA A O 1
ATOM 850 N N . LEU A 1 110 ? -14.697 -8.717 23.057 1.00 73.25 110 LEU A N 1
ATOM 851 C CA . LEU A 1 110 ? -14.028 -7.833 24.013 1.00 73.25 110 LEU A CA 1
ATOM 852 C C . LEU A 1 110 ? -13.231 -8.614 25.069 1.00 73.25 110 LEU A C 1
ATOM 854 O O . LEU A 1 110 ? -12.041 -8.361 25.255 1.00 73.25 110 LEU A O 1
ATOM 858 N N . GLN A 1 111 ? -13.837 -9.626 25.693 1.00 76.88 111 GLN A N 1
ATOM 859 C CA . GLN A 1 111 ? -13.156 -10.528 26.632 1.00 76.88 111 GLN A CA 1
ATOM 860 C C . GLN A 1 111 ? -11.997 -11.285 25.975 1.00 76.88 111 GLN A C 1
ATOM 862 O O . GLN A 1 111 ? -10.953 -11.483 26.596 1.00 76.88 111 GLN A O 1
ATOM 867 N N . HIS A 1 112 ? -12.131 -11.680 24.706 1.00 74.06 112 HIS A N 1
ATOM 868 C CA . HIS A 1 112 ? -11.044 -12.321 23.969 1.00 74.06 112 HIS A CA 1
ATOM 869 C C . HIS A 1 112 ? -9.853 -11.370 23.759 1.00 74.06 112 HIS A C 1
ATOM 871 O O . HIS A 1 112 ? -8.706 -11.767 23.960 1.00 74.06 112 HIS A O 1
ATOM 877 N N . LEU A 1 113 ? -10.117 -10.104 23.412 1.00 66.19 113 LEU A N 1
ATOM 878 C CA . LEU A 1 113 ? -9.091 -9.083 23.168 1.00 66.19 113 LEU A CA 1
ATOM 879 C C . LEU A 1 113 ? -8.396 -8.604 24.452 1.00 66.19 113 LEU A C 1
ATOM 881 O O . LEU A 1 113 ? -7.181 -8.396 24.444 1.00 66.19 113 LEU A O 1
ATOM 885 N N . ARG A 1 114 ? -9.145 -8.422 25.548 1.00 69.62 114 ARG A N 1
ATOM 886 C CA . ARG A 1 114 ? -8.618 -7.958 26.846 1.00 69.62 114 ARG A CA 1
ATOM 887 C C . ARG A 1 114 ? -8.009 -9.096 27.671 1.00 69.62 114 ARG A C 1
ATOM 889 O O . ARG A 1 114 ? -7.058 -8.869 28.413 1.00 69.62 114 ARG A O 1
ATOM 896 N N . GLY A 1 115 ? -8.455 -10.331 27.452 1.00 67.44 115 GLY A N 1
ATOM 897 C CA . GLY A 1 115 ? -8.015 -11.530 28.161 1.00 67.44 115 GLY A CA 1
ATOM 898 C C . GLY A 1 115 ? -9.110 -12.080 29.078 1.00 67.44 115 GLY A C 1
ATOM 899 O O . GLY A 1 115 ? -9.951 -11.339 29.577 1.00 67.44 115 GLY A O 1
ATOM 900 N N . LYS A 1 116 ? -9.075 -13.397 29.332 1.00 63.94 116 LYS A N 1
ATOM 901 C CA . LYS A 1 116 ? -10.150 -14.146 30.019 1.00 63.94 116 LYS A CA 1
ATOM 902 C C . LYS A 1 116 ? -10.536 -13.625 31.414 1.00 63.94 116 LYS A C 1
ATOM 904 O O . LYS A 1 116 ? -11.638 -13.919 31.856 1.00 63.94 116 LYS A O 1
ATOM 909 N N . ASN A 1 117 ? -9.653 -12.880 32.083 1.00 60.78 117 ASN A N 1
ATOM 910 C CA . ASN A 1 117 ? -9.842 -12.412 33.461 1.00 60.78 117 ASN A CA 1
ATOM 911 C C . ASN A 1 117 ? -10.073 -10.893 33.568 1.00 60.78 117 ASN A C 1
ATOM 913 O O . ASN A 1 117 ? -10.128 -10.377 34.679 1.00 60.78 117 ASN A O 1
ATOM 917 N N . ALA A 1 118 ? -10.141 -10.168 32.447 1.00 65.12 118 ALA A N 1
ATOM 918 C CA . ALA A 1 118 ? -10.401 -8.732 32.465 1.00 65.12 118 ALA A CA 1
ATOM 919 C C . ALA A 1 118 ? -11.908 -8.473 32.600 1.00 65.12 118 ALA A C 1
ATOM 921 O O . ALA A 1 118 ? -12.702 -9.095 31.888 1.00 65.12 118 ALA A O 1
ATOM 922 N N . ASP A 1 119 ? -12.301 -7.553 33.483 1.00 69.94 119 ASP A N 1
ATOM 923 C CA . ASP A 1 119 ? -13.671 -7.049 33.477 1.00 69.94 119 ASP A CA 1
ATOM 924 C C . ASP A 1 119 ? -13.839 -6.117 32.276 1.00 69.94 119 ASP A C 1
ATOM 926 O O . ASP A 1 119 ? -13.087 -5.161 32.105 1.00 69.94 119 ASP A O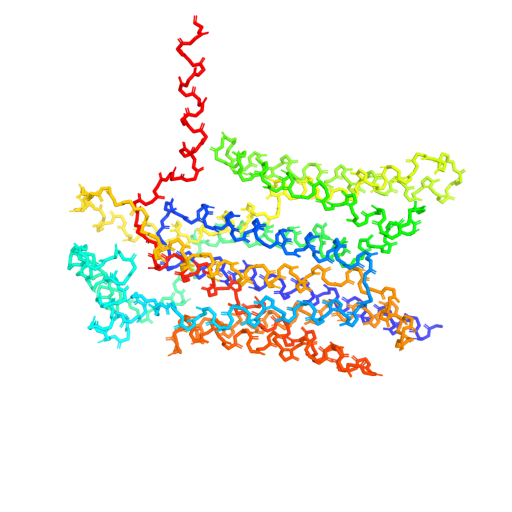 1
ATOM 930 N N . VAL A 1 120 ? -14.785 -6.454 31.402 1.00 74.00 120 VAL A N 1
ATOM 931 C CA . VAL A 1 120 ? -15.085 -5.688 30.183 1.00 74.00 120 VAL A CA 1
ATOM 932 C C . VAL A 1 120 ? -16.523 -5.177 30.191 1.00 74.00 120 VAL A C 1
ATOM 934 O O . VAL A 1 120 ? -17.039 -4.728 29.172 1.00 74.00 120 VAL A O 1
ATOM 937 N N . SER A 1 121 ? -17.201 -5.290 31.336 1.00 71.56 121 SER A N 1
ATOM 938 C CA . SER A 1 121 ? -18.607 -4.921 31.487 1.00 71.56 121 SER A CA 1
ATOM 939 C C . SER A 1 121 ? -18.803 -3.405 31.393 1.00 71.56 121 SER A C 1
ATOM 941 O O . SER A 1 121 ? -19.766 -2.963 30.771 1.00 71.56 121 SER A O 1
ATOM 943 N N . GLU A 1 122 ? -17.865 -2.623 31.929 1.00 69.56 122 GLU A N 1
ATOM 944 C CA . GLU A 1 122 ? -17.862 -1.156 31.856 1.00 69.56 122 GLU A CA 1
ATOM 945 C C . GLU A 1 122 ? -17.614 -0.672 30.415 1.00 69.56 122 GLU A C 1
ATOM 947 O O . GLU A 1 122 ? -18.489 -0.033 29.830 1.00 69.56 122 GLU A O 1
ATOM 952 N N . GLU A 1 123 ? -16.528 -1.126 29.770 1.00 67.75 123 GLU A N 1
ATOM 953 C CA . GLU A 1 123 ? -16.213 -0.814 28.360 1.00 67.75 123 GLU A CA 1
ATOM 954 C C . GLU A 1 123 ? -17.354 -1.219 27.400 1.00 67.75 123 GLU A C 1
ATOM 956 O O . GLU A 1 123 ? -17.686 -0.485 26.466 1.00 67.75 123 GLU A O 1
ATOM 961 N N . ALA A 1 124 ? -17.995 -2.373 27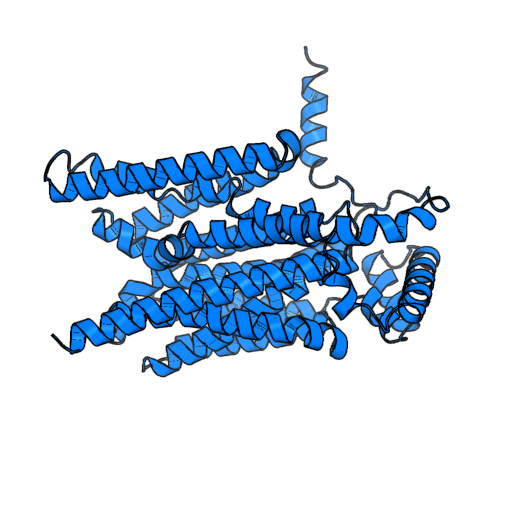.623 1.00 70.81 124 ALA A N 1
ATOM 962 C CA . ALA A 1 124 ? -19.128 -2.816 26.810 1.00 70.81 124 ALA A CA 1
ATOM 963 C C . ALA A 1 124 ? -20.376 -1.932 26.990 1.00 70.81 124 ALA A C 1
ATOM 965 O O . ALA A 1 124 ? -21.108 -1.713 26.022 1.00 70.81 124 ALA A O 1
ATOM 966 N N . THR A 1 125 ? -20.610 -1.420 28.202 1.00 74.00 125 THR A N 1
ATOM 967 C CA . THR A 1 125 ? -21.738 -0.524 28.499 1.00 74.00 125 THR A CA 1
ATOM 968 C C . THR A 1 125 ? -21.497 0.859 27.893 1.00 74.00 125 THR A C 1
ATOM 970 O O . THR A 1 125 ? -22.383 1.379 27.222 1.00 74.00 125 THR A O 1
ATOM 973 N N . GLU A 1 126 ? -20.272 1.394 27.970 1.00 70.31 126 GLU A N 1
ATOM 974 C CA . GLU A 1 126 ? -19.921 2.652 27.292 1.00 70.31 126 GLU A CA 1
ATOM 975 C C . GLU A 1 126 ? -20.146 2.589 25.775 1.00 70.31 126 GLU A C 1
ATOM 977 O O . GLU A 1 126 ? -20.669 3.524 25.165 1.00 70.31 126 GLU A O 1
ATOM 982 N N . ILE A 1 127 ? -19.722 1.488 25.140 1.00 68.94 127 ILE A N 1
ATOM 983 C CA . ILE A 1 127 ? -19.895 1.291 23.695 1.00 68.94 127 ILE A CA 1
ATOM 984 C C . ILE A 1 127 ? -21.384 1.266 23.341 1.00 68.94 127 ILE A C 1
ATOM 986 O O . ILE A 1 127 ? -21.775 1.816 22.310 1.00 68.94 127 ILE A O 1
ATOM 990 N N . ARG A 1 128 ? -22.210 0.647 24.188 1.00 69.31 128 ARG A N 1
ATOM 991 C CA . ARG A 1 128 ? -23.657 0.575 24.002 1.00 69.31 128 ARG A CA 1
ATOM 992 C C . ARG A 1 128 ? -24.306 1.952 24.101 1.00 69.31 128 ARG A C 1
ATOM 994 O O . ARG A 1 128 ? -24.988 2.346 23.159 1.00 69.31 128 ARG A O 1
ATOM 1001 N N . ASP A 1 129 ? -24.040 2.687 25.176 1.00 68.81 129 ASP A N 1
ATOM 1002 C CA . ASP A 1 129 ? -24.615 4.017 25.400 1.00 68.81 129 ASP A CA 1
ATOM 1003 C C . ASP A 1 129 ? -24.220 4.984 24.273 1.00 68.81 129 ASP A C 1
ATOM 1005 O O . ASP A 1 129 ? -25.035 5.772 23.788 1.00 68.81 129 ASP A O 1
ATOM 1009 N N . PHE A 1 130 ? -22.983 4.869 23.774 1.00 66.62 130 PHE A N 1
ATOM 1010 C CA . PHE A 1 130 ? -22.515 5.636 22.622 1.00 66.62 130 PHE A CA 1
ATOM 1011 C C . PHE A 1 130 ? -23.280 5.301 21.333 1.00 66.62 130 PHE A C 1
ATOM 1013 O O . PHE A 1 130 ? -23.636 6.210 20.584 1.00 66.62 130 PHE A O 1
ATOM 1020 N N . ILE A 1 131 ? -23.531 4.017 21.053 1.00 65.88 131 ILE A N 1
ATOM 1021 C CA . ILE A 1 131 ? -24.229 3.575 19.834 1.00 65.88 131 ILE A CA 1
ATOM 1022 C C . ILE A 1 131 ? -25.717 3.931 19.885 1.00 65.88 131 ILE A C 1
ATOM 1024 O O . ILE A 1 131 ? -26.246 4.401 18.878 1.00 65.88 131 ILE A O 1
ATOM 1028 N N . GLU A 1 132 ? -26.374 3.760 21.035 1.00 68.88 132 GLU A N 1
ATOM 1029 C CA . GLU A 1 132 ? -27.780 4.138 21.225 1.00 68.88 132 GLU A CA 1
ATOM 1030 C C . GLU A 1 132 ? -27.967 5.658 21.047 1.00 68.88 132 GLU A C 1
ATOM 1032 O O . GLU A 1 132 ? -28.877 6.092 20.336 1.00 68.88 132 GLU A O 1
ATOM 1037 N N . ALA A 1 133 ? -27.044 6.473 21.577 1.00 64.56 133 ALA A N 1
ATOM 1038 C CA . ALA A 1 133 ? -27.033 7.920 21.350 1.00 64.56 133 ALA A CA 1
ATOM 1039 C C . ALA A 1 133 ? -26.778 8.297 19.875 1.00 64.56 133 ALA A C 1
ATOM 1041 O O . ALA A 1 133 ? -27.345 9.271 19.376 1.00 64.56 133 ALA A O 1
ATOM 1042 N N . PHE A 1 134 ? -25.949 7.527 19.159 1.00 59.84 134 PHE A N 1
ATOM 1043 C CA . PHE A 1 134 ? -25.667 7.753 17.737 1.00 59.84 134 PHE A CA 1
ATOM 1044 C C . PHE A 1 134 ? -26.861 7.385 16.844 1.00 59.84 134 PHE A C 1
ATOM 1046 O O . PHE A 1 134 ? -27.213 8.146 15.943 1.00 59.84 134 PHE A O 1
ATOM 1053 N N . GLN A 1 135 ? -27.518 6.246 17.088 1.00 57.62 135 GLN A N 1
ATOM 1054 C CA . GLN A 1 135 ? -28.667 5.785 16.296 1.00 57.62 135 GLN A CA 1
ATOM 1055 C C . GLN A 1 135 ? -29.841 6.769 16.336 1.00 57.62 135 GLN A C 1
ATOM 1057 O O . GLN A 1 135 ? -30.491 6.964 15.314 1.00 57.62 135 GLN A O 1
ATOM 1062 N N . GLN A 1 136 ? -30.054 7.462 17.457 1.00 54.25 136 GLN A N 1
ATOM 1063 C CA . GLN A 1 136 ? -31.088 8.499 17.571 1.00 54.25 136 GLN A CA 1
ATOM 1064 C C . GLN A 1 136 ? -30.807 9.765 16.738 1.00 54.25 136 GLN A C 1
ATOM 1066 O O . GLN A 1 136 ? -31.712 10.565 16.527 1.00 54.25 136 GLN A O 1
ATOM 1071 N N . GLN A 1 137 ? -29.576 9.965 16.254 1.00 51.75 137 GLN A N 1
ATOM 1072 C CA . GLN A 1 137 ? -29.171 11.157 15.494 1.00 51.75 137 GLN A CA 1
ATOM 1073 C C . GLN A 1 137 ? -28.936 10.901 13.998 1.00 51.75 137 GLN A C 1
ATOM 1075 O O . GLN A 1 137 ? -28.671 11.841 13.246 1.00 51.75 137 GLN A O 1
ATOM 1080 N N . THR A 1 138 ? -28.996 9.646 13.542 1.00 45.06 138 THR A N 1
ATOM 1081 C CA . THR A 1 138 ? -28.515 9.253 12.207 1.00 45.06 138 THR A CA 1
ATOM 1082 C C . THR A 1 138 ? -29.643 9.161 11.169 1.00 45.06 138 THR A C 1
ATOM 1084 O O . THR A 1 138 ? -29.804 8.123 10.538 1.00 45.06 138 THR A O 1
ATOM 1087 N N . GLU A 1 139 ? -30.402 10.239 10.948 1.00 41.25 139 GLU A N 1
ATOM 1088 C CA . GLU A 1 139 ? -31.188 10.395 9.702 1.00 41.25 139 GLU A CA 1
ATOM 1089 C C . GLU A 1 139 ? -30.646 11.504 8.769 1.00 41.25 139 GLU A C 1
ATOM 1091 O O . GLU A 1 139 ? -30.801 11.386 7.559 1.00 41.25 139 GLU A O 1
ATOM 1096 N N . ASP A 1 140 ? -29.853 12.478 9.253 1.00 43.19 140 ASP A N 1
ATOM 1097 C CA . ASP A 1 140 ? -29.458 13.661 8.442 1.00 43.19 140 ASP A CA 1
ATOM 1098 C C . ASP A 1 140 ? -27.957 13.767 8.053 1.00 43.19 140 ASP A C 1
ATOM 1100 O O . ASP A 1 140 ? -27.492 14.776 7.511 1.00 43.19 140 ASP A O 1
ATOM 1104 N N . SER A 1 141 ? -27.130 12.750 8.323 1.00 48.62 141 SER A N 1
ATOM 1105 C CA . SER A 1 141 ? -25.670 12.957 8.454 1.00 48.62 141 SER A CA 1
ATOM 1106 C C . SER A 1 141 ? -24.872 13.135 7.145 1.00 48.62 141 SER A C 1
ATOM 1108 O O . SER A 1 141 ? -23.851 13.825 7.143 1.00 48.62 141 SER A O 1
ATOM 1110 N N . ILE A 1 142 ? -25.323 12.595 6.005 1.00 45.97 142 ILE A N 1
ATOM 1111 C CA . ILE A 1 142 ? -24.533 12.654 4.753 1.00 45.97 142 ILE A CA 1
ATOM 1112 C C . ILE A 1 142 ? -24.593 14.053 4.105 1.00 45.97 142 ILE A C 1
ATOM 1114 O O . ILE A 1 142 ? -23.604 14.512 3.534 1.00 45.97 142 ILE A O 1
ATOM 1118 N N . MET A 1 143 ? -25.702 14.786 4.262 1.00 37.97 143 MET A N 1
ATOM 1119 C CA . MET A 1 143 ? -25.812 16.182 3.802 1.00 37.97 143 MET A CA 1
ATOM 1120 C C . MET A 1 143 ? -25.218 17.201 4.788 1.00 37.97 143 MET A C 1
ATOM 1122 O O . MET A 1 143 ? -24.841 18.299 4.378 1.00 37.97 143 MET A O 1
ATOM 1126 N N . GLY A 1 144 ? -25.058 16.841 6.067 1.00 47.81 144 GLY A N 1
ATOM 1127 C CA . GLY A 1 144 ? -24.441 17.703 7.085 1.00 47.81 144 GLY A CA 1
ATOM 1128 C C . GLY A 1 144 ? -22.931 17.924 6.903 1.00 47.81 144 GLY A C 1
ATOM 1129 O O . GLY A 1 144 ? -22.400 18.951 7.329 1.00 47.81 144 GLY A O 1
ATOM 1130 N N . LEU A 1 145 ? -22.241 17.009 6.212 1.00 46.69 145 LEU A N 1
ATOM 1131 C CA . LEU A 1 145 ? -20.810 17.113 5.880 1.00 46.69 145 LEU A CA 1
ATOM 1132 C C . LEU A 1 145 ? -20.488 18.240 4.878 1.00 46.69 145 LEU A C 1
ATOM 1134 O O . LEU A 1 145 ? -19.344 18.689 4.810 1.00 46.69 145 LEU A O 1
ATOM 1138 N N . PHE A 1 146 ? -21.492 18.751 4.156 1.00 45.84 146 PHE A N 1
ATOM 1139 C CA . PHE A 1 146 ? -21.367 19.879 3.224 1.00 45.84 146 PHE A CA 1
ATOM 1140 C C . PHE A 1 146 ? -21.662 21.247 3.860 1.00 45.84 146 PHE A C 1
ATOM 1142 O O . PHE A 1 146 ? -21.911 22.226 3.156 1.00 45.84 146 PHE A O 1
ATOM 1149 N N . GLN A 1 147 ? -21.610 21.373 5.188 1.00 50.62 147 GLN A N 1
ATOM 1150 C CA . GLN A 1 147 ? -21.668 22.698 5.801 1.00 50.62 147 GLN A CA 1
ATOM 1151 C C . GLN A 1 147 ? -20.409 23.514 5.455 1.00 50.62 147 GLN A C 1
ATOM 1153 O O . GLN A 1 147 ? -19.271 23.073 5.643 1.00 50.62 147 GLN A O 1
ATOM 1158 N N . LEU A 1 148 ? -20.625 24.750 4.983 1.00 51.66 148 LEU A N 1
ATOM 1159 C CA . LEU A 1 148 ? -19.608 25.695 4.486 1.00 51.66 148 LEU A CA 1
ATOM 1160 C C . LEU A 1 148 ? -18.427 25.930 5.451 1.00 51.66 148 LEU A C 1
ATOM 1162 O O . LEU A 1 148 ? -17.344 26.355 5.047 1.00 51.66 148 LEU A O 1
ATOM 1166 N N . GLN A 1 149 ? -18.632 25.636 6.733 1.00 56.03 149 GLN A N 1
ATOM 1167 C CA . GLN A 1 149 ? -17.657 25.792 7.803 1.00 56.03 149 GLN A CA 1
ATOM 1168 C C . GLN A 1 149 ? -16.579 24.690 7.822 1.00 56.03 149 GLN A C 1
ATOM 1170 O O . GLN A 1 149 ? -15.474 24.939 8.305 1.00 56.03 149 GLN A O 1
ATOM 1175 N N . TYR A 1 150 ? -16.854 23.510 7.256 1.00 58.00 150 TYR A N 1
ATOM 1176 C CA . TYR A 1 150 ? -15.933 22.363 7.230 1.00 58.00 150 TYR A CA 1
ATOM 1177 C C . TYR A 1 150 ? -15.178 22.217 5.908 1.00 58.00 150 TYR A C 1
ATOM 1179 O O . TYR A 1 150 ? -14.102 21.617 5.877 1.00 58.00 150 TYR A O 1
ATOM 1187 N N . LEU A 1 151 ? -15.681 22.856 4.846 1.00 60.78 151 LEU A N 1
ATOM 1188 C CA . LEU A 1 151 ? -15.062 22.875 3.521 1.00 60.78 151 LEU A CA 1
ATOM 1189 C C . LEU A 1 151 ? -13.602 23.341 3.562 1.00 60.78 151 LEU A C 1
ATOM 1191 O O . LEU A 1 151 ? -12.766 22.736 2.913 1.00 60.78 151 LEU A O 1
ATOM 1195 N N . LYS A 1 152 ? -13.248 24.351 4.369 1.00 65.44 152 LYS A N 1
ATOM 1196 C CA . LYS A 1 152 ? -11.853 24.834 4.445 1.00 65.44 152 LYS A CA 1
ATOM 1197 C C . LYS A 1 152 ? -10.883 23.771 4.969 1.00 65.44 152 LYS A C 1
ATOM 1199 O O . LYS A 1 152 ? -9.804 23.611 4.411 1.00 65.44 152 LYS A O 1
ATOM 1204 N N . SER A 1 153 ? -11.270 23.043 6.016 1.00 64.81 153 SER A N 1
ATOM 1205 C CA . SER A 1 153 ? -10.440 21.982 6.600 1.00 64.81 153 SER A CA 1
ATOM 1206 C C . SER A 1 153 ? -10.356 20.788 5.645 1.00 64.81 153 SER A C 1
ATOM 1208 O O . SER A 1 153 ? -9.270 20.294 5.348 1.00 64.81 153 SER A O 1
ATOM 1210 N N . LEU A 1 154 ? -11.497 20.401 5.063 1.00 65.25 154 LEU A N 1
ATOM 1211 C CA . LEU A 1 154 ? -11.584 19.322 4.084 1.00 65.25 154 LEU A CA 1
ATOM 1212 C C . LEU A 1 154 ? -10.740 19.605 2.832 1.00 65.25 154 LEU A C 1
ATOM 1214 O O . LEU A 1 154 ? -10.002 18.732 2.387 1.00 65.25 154 LEU A O 1
ATOM 1218 N N . THR A 1 155 ? -10.777 20.834 2.310 1.00 68.19 155 THR A N 1
ATOM 1219 C CA . THR A 1 155 ? -9.971 21.259 1.158 1.00 68.19 155 THR A CA 1
ATOM 1220 C C . THR A 1 155 ? -8.475 21.175 1.447 1.00 68.19 155 THR A C 1
ATOM 1222 O O . THR A 1 155 ? -7.720 20.782 0.564 1.00 68.19 155 THR A O 1
ATOM 1225 N N . VAL A 1 156 ? -8.026 21.489 2.669 1.00 74.81 156 VAL A N 1
ATOM 1226 C CA . VAL A 1 156 ? -6.606 21.355 3.042 1.00 74.81 156 VAL A CA 1
ATOM 1227 C C . VAL A 1 156 ? -6.183 19.888 3.063 1.00 74.81 156 VAL A C 1
ATOM 1229 O O . VAL A 1 156 ? -5.150 19.547 2.493 1.00 74.81 156 VAL A O 1
ATOM 1232 N N . GLY A 1 157 ? -6.977 19.008 3.676 1.00 69.75 157 GLY A N 1
ATOM 1233 C CA . GLY A 1 157 ? -6.640 17.589 3.759 1.00 69.75 157 GLY A CA 1
ATOM 1234 C C . GLY A 1 157 ? -6.699 16.873 2.402 1.00 69.75 157 GLY A C 1
ATOM 1235 O O . GLY A 1 157 ? -5.741 16.205 2.015 1.00 69.75 157 GLY A O 1
ATOM 1236 N N . VAL A 1 158 ? -7.771 17.083 1.632 1.00 68.44 158 VAL A N 1
ATOM 1237 C CA . VAL A 1 158 ? -7.918 16.528 0.274 1.00 68.44 158 VAL A CA 1
ATOM 1238 C C . VAL A 1 158 ? -6.878 17.120 -0.671 1.00 68.44 158 VAL A C 1
ATOM 1240 O O . VAL A 1 158 ? -6.218 16.385 -1.403 1.00 68.44 158 VAL A O 1
ATOM 1243 N N . GLY A 1 159 ? -6.680 18.438 -0.619 1.00 72.94 159 GLY A N 1
ATOM 1244 C CA . GLY A 1 159 ? -5.679 19.133 -1.420 1.00 72.94 159 GLY A CA 1
ATOM 1245 C C . GLY A 1 159 ? -4.271 18.616 -1.150 1.00 72.94 159 GLY A C 1
ATOM 1246 O O . GLY A 1 159 ? -3.522 18.385 -2.093 1.00 72.94 159 GLY A O 1
ATOM 1247 N N . LEU A 1 160 ? -3.924 18.347 0.112 1.00 76.06 160 LEU A N 1
ATOM 1248 C CA . LEU A 1 160 ? -2.609 17.822 0.465 1.00 76.06 160 LEU A CA 1
ATOM 1249 C C . LEU A 1 160 ? -2.350 16.438 -0.143 1.00 76.06 160 LEU A C 1
ATOM 1251 O O . LEU A 1 160 ? -1.246 16.187 -0.629 1.00 76.06 160 LEU A O 1
ATOM 1255 N N . ILE A 1 161 ? -3.348 15.550 -0.155 1.00 73.94 161 ILE A N 1
ATOM 1256 C CA . ILE A 1 161 ? -3.158 14.220 -0.739 1.00 73.94 161 ILE A CA 1
ATOM 1257 C C . ILE A 1 161 ? -3.166 14.275 -2.272 1.00 73.94 161 ILE A C 1
ATOM 1259 O O . ILE A 1 161 ? -2.351 13.615 -2.913 1.00 73.94 161 ILE A O 1
ATOM 1263 N N . ILE A 1 162 ? -3.999 15.125 -2.876 1.00 73.88 162 ILE A N 1
ATOM 1264 C CA . ILE A 1 162 ? -3.947 15.380 -4.322 1.00 73.88 162 ILE A CA 1
ATOM 1265 C C . ILE A 1 162 ? -2.553 15.890 -4.727 1.00 73.88 162 ILE A C 1
ATOM 1267 O O . ILE A 1 162 ? -1.947 15.360 -5.659 1.00 73.88 162 ILE A O 1
ATOM 1271 N N . LEU A 1 163 ? -2.002 16.864 -3.996 1.00 75.88 163 LEU A N 1
ATOM 1272 C CA . LEU A 1 163 ? -0.657 17.400 -4.237 1.00 75.88 163 LEU A CA 1
ATOM 1273 C C . LEU A 1 163 ? 0.434 16.335 -4.071 1.00 75.88 163 LEU A C 1
ATOM 1275 O O . LEU A 1 163 ? 1.364 16.286 -4.873 1.00 75.88 163 LEU A O 1
ATOM 1279 N N . GLN A 1 164 ? 0.302 15.446 -3.082 1.00 76.75 164 GLN A N 1
ATOM 1280 C CA . GLN A 1 164 ? 1.204 14.305 -2.902 1.00 76.75 164 GLN A CA 1
ATOM 1281 C C . GLN A 1 164 ? 1.223 13.398 -4.148 1.00 76.75 164 GLN A C 1
ATOM 1283 O O . GLN A 1 164 ? 2.293 12.946 -4.557 1.00 76.75 164 GLN A O 1
ATOM 1288 N N . GLN A 1 165 ? 0.069 13.160 -4.785 1.00 73.38 165 GLN A N 1
ATOM 1289 C CA . GLN A 1 165 ? -0.013 12.352 -6.009 1.00 73.38 165 GLN A CA 1
ATOM 1290 C C . GLN A 1 165 ? 0.570 13.076 -7.230 1.00 73.38 165 GLN A C 1
ATOM 1292 O O . GLN A 1 165 ? 1.295 12.462 -8.016 1.00 73.38 165 GLN A O 1
ATOM 1297 N N . PHE A 1 166 ? 0.333 14.387 -7.357 1.00 72.69 166 PHE A N 1
ATOM 1298 C CA . PHE A 1 166 ? 0.976 15.217 -8.385 1.00 72.69 166 PHE A CA 1
ATOM 1299 C C . PHE A 1 166 ? 2.501 15.284 -8.241 1.00 72.69 166 PHE A C 1
ATOM 1301 O O . PHE A 1 166 ? 3.190 15.494 -9.236 1.00 72.69 166 PHE A O 1
ATOM 1308 N N . GLY A 1 167 ? 3.035 15.015 -7.046 1.00 71.94 167 GLY A N 1
ATOM 1309 C CA . GLY A 1 167 ? 4.469 14.828 -6.807 1.00 71.94 167 GLY A CA 1
ATOM 1310 C C . GLY A 1 167 ? 5.096 13.648 -7.564 1.00 71.94 167 GLY A C 1
ATOM 1311 O O . GLY A 1 167 ? 6.311 13.487 -7.535 1.00 71.94 167 GLY A O 1
ATOM 1312 N N . GLY A 1 168 ? 4.301 12.821 -8.255 1.00 73.31 168 GLY A N 1
ATOM 1313 C CA . GLY A 1 168 ? 4.807 11.813 -9.188 1.00 73.31 168 GLY A CA 1
ATOM 1314 C C . GLY A 1 168 ? 5.310 10.529 -8.531 1.00 73.31 168 GLY A C 1
ATOM 1315 O O . GLY A 1 168 ? 5.961 9.725 -9.200 1.00 73.31 168 GLY A O 1
ATOM 1316 N N . ILE A 1 169 ? 4.981 10.295 -7.254 1.00 74.25 169 ILE A N 1
ATOM 1317 C CA . ILE A 1 169 ? 5.475 9.140 -6.491 1.00 74.25 169 ILE A CA 1
ATOM 1318 C C . ILE A 1 169 ? 5.180 7.808 -7.187 1.00 74.25 169 ILE A C 1
ATOM 1320 O O . ILE A 1 169 ? 6.087 7.003 -7.352 1.00 74.25 169 ILE A O 1
ATOM 1324 N N . ASN A 1 170 ? 3.961 7.605 -7.698 1.00 74.50 170 ASN A N 1
ATOM 1325 C CA . ASN A 1 170 ? 3.599 6.364 -8.395 1.00 74.50 170 ASN A CA 1
ATOM 1326 C C . ASN A 1 170 ? 4.403 6.175 -9.689 1.00 74.50 170 ASN A C 1
ATOM 1328 O O . ASN A 1 170 ? 4.713 5.048 -10.060 1.00 74.50 170 ASN A O 1
ATOM 1332 N N . GLY A 1 171 ? 4.780 7.267 -10.363 1.00 73.69 171 GLY A N 1
ATOM 1333 C CA . GLY A 1 171 ? 5.650 7.214 -11.536 1.00 73.69 171 GLY A CA 1
ATOM 1334 C C . GLY A 1 171 ? 7.052 6.734 -11.169 1.00 73.69 171 GLY A C 1
ATOM 1335 O O . GLY A 1 171 ? 7.580 5.831 -11.809 1.00 73.69 171 GLY A O 1
ATOM 1336 N N . ILE A 1 172 ? 7.623 7.268 -10.089 1.00 77.69 172 ILE A N 1
ATOM 1337 C CA . ILE A 1 172 ? 8.927 6.819 -9.592 1.00 77.69 172 ILE A CA 1
ATOM 1338 C C . ILE A 1 172 ? 8.835 5.367 -9.103 1.00 77.69 172 ILE A C 1
ATOM 1340 O O . ILE A 1 172 ? 9.650 4.541 -9.490 1.00 77.69 172 ILE A O 1
ATOM 1344 N N . THR A 1 173 ? 7.822 5.009 -8.313 1.00 77.56 173 THR A N 1
ATOM 1345 C CA . THR A 1 173 ? 7.656 3.657 -7.759 1.00 77.56 173 THR A CA 1
ATOM 1346 C C . THR A 1 173 ? 7.384 2.603 -8.840 1.00 77.56 173 THR A C 1
ATOM 1348 O O . THR A 1 173 ? 7.920 1.504 -8.772 1.00 77.56 173 THR A O 1
ATOM 1351 N N . PHE A 1 174 ? 6.607 2.895 -9.883 1.00 79.38 174 PHE A N 1
ATOM 1352 C CA . PHE A 1 174 ? 6.329 1.901 -10.930 1.00 79.38 174 PHE A CA 1
ATOM 1353 C C . PHE A 1 174 ? 7.457 1.728 -11.942 1.00 79.38 174 PHE A C 1
ATOM 1355 O O . PHE A 1 174 ? 7.553 0.653 -12.534 1.00 79.38 174 PHE A O 1
ATOM 1362 N N . TYR A 1 175 ? 8.307 2.743 -12.110 1.00 80.81 175 TYR A N 1
ATOM 1363 C CA . TYR A 1 175 ? 9.361 2.762 -13.125 1.00 80.81 175 TYR A CA 1
ATOM 1364 C C . TYR A 1 175 ? 10.775 2.889 -12.545 1.00 80.81 175 TYR A C 1
ATOM 1366 O O . TYR A 1 175 ? 11.719 3.065 -13.309 1.00 80.81 175 TYR A O 1
ATOM 1374 N N . ALA A 1 176 ? 10.960 2.763 -11.224 1.00 79.56 176 ALA A N 1
ATOM 1375 C CA . ALA A 1 176 ? 12.259 2.937 -10.564 1.00 79.56 176 ALA A CA 1
ATOM 1376 C C . ALA A 1 176 ? 13.371 2.110 -11.227 1.00 79.56 176 ALA A C 1
ATOM 1378 O O . ALA A 1 176 ? 14.434 2.641 -11.535 1.00 79.56 176 ALA A O 1
ATOM 1379 N N . SER A 1 177 ? 13.105 0.832 -11.517 1.00 77.38 177 SER A N 1
ATOM 1380 C CA . SER A 1 177 ? 14.053 -0.055 -12.204 1.00 77.38 177 SER A CA 1
ATOM 1381 C C . SER A 1 177 ? 14.482 0.499 -13.564 1.00 77.38 177 SER A C 1
ATOM 1383 O O . SER A 1 177 ? 15.669 0.515 -13.876 1.00 77.38 177 SER A O 1
ATOM 1385 N N . SER A 1 178 ? 13.527 0.983 -14.361 1.00 78.94 178 SER A N 1
ATOM 1386 C CA . SER A 1 178 ? 13.796 1.563 -15.678 1.00 78.94 178 SER A CA 1
ATOM 1387 C C . SER A 1 178 ? 14.557 2.881 -15.576 1.00 78.94 178 SER A C 1
ATOM 1389 O O . SER A 1 178 ? 15.468 3.103 -16.362 1.00 78.94 178 SER A O 1
ATOM 1391 N N . ILE A 1 179 ? 14.219 3.731 -14.602 1.00 80.00 179 ILE A N 1
ATOM 1392 C CA . ILE A 1 179 ? 14.893 5.014 -14.367 1.00 80.00 179 ILE A CA 1
ATOM 1393 C C . ILE A 1 179 ? 16.375 4.780 -14.050 1.00 80.00 179 ILE A C 1
ATOM 1395 O O . ILE A 1 179 ? 17.227 5.468 -14.604 1.00 80.00 179 ILE A O 1
ATOM 1399 N N . PHE A 1 180 ? 16.702 3.782 -13.221 1.00 77.31 180 PHE A N 1
ATOM 1400 C CA . PHE A 1 180 ? 18.099 3.460 -12.911 1.00 77.31 180 PHE A CA 1
ATOM 1401 C C . PHE A 1 180 ? 18.862 2.865 -14.086 1.00 77.31 180 PHE A C 1
ATOM 1403 O O . PHE A 1 180 ? 20.021 3.222 -14.280 1.00 77.31 180 PHE A O 1
ATOM 1410 N N . VAL A 1 181 ? 18.219 2.003 -14.879 1.00 79.88 181 VAL A N 1
ATOM 1411 C CA . VAL A 1 181 ? 18.831 1.454 -16.097 1.00 79.88 181 VAL A CA 1
ATOM 1412 C C . VAL A 1 181 ? 19.116 2.565 -17.102 1.00 79.88 181 VAL A C 1
ATOM 1414 O O . VAL A 1 181 ? 20.229 2.648 -17.613 1.00 79.88 181 VAL A O 1
ATOM 1417 N N . SER A 1 182 ? 18.158 3.468 -17.326 1.00 76.19 182 SER A N 1
ATOM 1418 C CA . SER A 1 182 ? 18.363 4.658 -18.156 1.00 76.19 182 SER A CA 1
ATOM 1419 C C . SER A 1 182 ? 19.464 5.564 -17.610 1.00 76.19 182 SER A C 1
ATOM 1421 O O . SER A 1 182 ? 20.213 6.126 -18.394 1.00 76.19 182 SER A O 1
ATOM 1423 N N . ALA A 1 183 ? 19.608 5.656 -16.286 1.00 72.19 183 ALA A N 1
ATOM 1424 C CA . ALA A 1 183 ? 20.665 6.430 -15.646 1.00 72.19 183 ALA A CA 1
ATOM 1425 C C . ALA A 1 183 ? 22.051 5.747 -15.649 1.00 72.19 183 ALA A C 1
ATOM 1427 O O . ALA A 1 183 ? 22.996 6.304 -15.092 1.00 72.19 183 ALA A O 1
ATOM 1428 N N . GLY A 1 184 ? 22.187 4.552 -16.236 1.00 70.69 184 GLY A N 1
ATOM 1429 C CA . GLY A 1 184 ? 23.459 3.832 -16.359 1.00 70.69 184 GLY A CA 1
ATOM 1430 C C . GLY A 1 184 ? 23.778 2.849 -15.225 1.00 70.69 184 GLY A C 1
ATOM 1431 O O . GLY A 1 184 ? 24.863 2.271 -15.213 1.00 70.69 184 GLY A O 1
ATOM 1432 N N . PHE A 1 185 ? 22.860 2.614 -14.282 1.00 72.62 185 PHE A N 1
ATOM 1433 C CA . PHE A 1 185 ? 23.021 1.582 -13.255 1.00 72.62 185 PHE A CA 1
ATOM 1434 C C . PHE A 1 185 ? 22.420 0.241 -13.672 1.00 72.62 185 PHE A C 1
ATOM 1436 O O . PHE A 1 185 ? 21.416 0.162 -14.376 1.00 72.62 185 PHE A O 1
ATOM 1443 N N . SER A 1 186 ? 22.978 -0.847 -13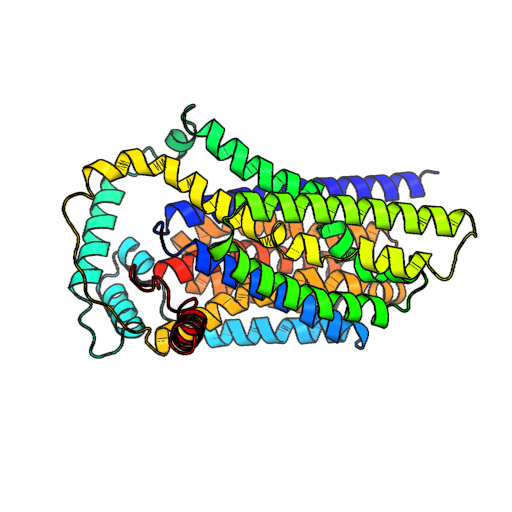.137 1.00 78.31 186 SER A N 1
ATOM 1444 C CA . SER A 1 186 ? 22.294 -2.140 -13.183 1.00 78.31 186 SER A CA 1
ATOM 1445 C C . SER A 1 186 ? 20.970 -2.066 -12.417 1.00 78.31 186 SER A C 1
ATOM 1447 O O . SER A 1 186 ? 20.919 -1.532 -11.303 1.00 78.31 186 SER A O 1
ATOM 1449 N N . LYS A 1 187 ? 19.922 -2.669 -12.993 1.00 72.81 187 LYS A N 1
ATOM 1450 C CA . LYS A 1 187 ? 18.580 -2.793 -12.405 1.00 72.81 187 LYS A CA 1
ATOM 1451 C C . LYS A 1 187 ? 18.637 -3.193 -10.930 1.00 72.81 187 LYS A C 1
ATOM 1453 O O . LYS A 1 187 ? 18.046 -2.518 -10.093 1.00 72.81 187 LYS A O 1
ATOM 1458 N N . SER A 1 188 ? 19.390 -4.249 -10.614 1.00 76.25 188 SER A N 1
ATOM 1459 C CA . SER A 1 188 ? 19.461 -4.814 -9.264 1.00 76.25 188 SER A CA 1
ATOM 1460 C C . SER A 1 188 ? 20.155 -3.878 -8.272 1.00 76.25 188 SER A C 1
ATOM 1462 O O . SER A 1 188 ? 19.724 -3.774 -7.128 1.00 76.25 188 SER A O 1
ATOM 1464 N N . ILE A 1 189 ? 21.195 -3.154 -8.701 1.00 79.44 189 ILE A N 1
ATOM 1465 C CA . ILE A 1 189 ? 21.928 -2.218 -7.832 1.00 79.44 189 ILE A CA 1
ATOM 1466 C C . ILE A 1 189 ? 21.035 -1.023 -7.481 1.00 79.44 189 ILE A C 1
ATOM 1468 O O . ILE A 1 189 ? 20.925 -0.667 -6.309 1.00 79.44 189 ILE A O 1
ATOM 1472 N N . GLY A 1 190 ? 20.347 -0.450 -8.475 1.00 75.12 190 GLY A N 1
ATOM 1473 C CA . GLY A 1 190 ? 19.452 0.692 -8.271 1.00 75.12 190 GLY A CA 1
ATOM 1474 C C . GLY A 1 190 ? 18.276 0.373 -7.342 1.00 75.12 190 GLY A C 1
ATOM 1475 O O . GLY A 1 190 ? 17.991 1.127 -6.410 1.00 75.12 190 GLY A O 1
ATOM 1476 N N . THR A 1 191 ? 17.626 -0.781 -7.525 1.00 77.12 191 THR A N 1
ATOM 1477 C CA . THR A 1 191 ? 16.511 -1.195 -6.658 1.00 77.12 191 THR A CA 1
ATOM 1478 C C . THR A 1 191 ? 16.958 -1.543 -5.240 1.00 77.12 191 THR A C 1
ATOM 1480 O O . THR A 1 191 ? 16.260 -1.198 -4.290 1.00 77.12 191 THR A O 1
ATOM 1483 N N . VAL A 1 192 ? 18.121 -2.185 -5.064 1.00 81.06 192 VAL A N 1
ATOM 1484 C CA . VAL A 1 192 ? 18.657 -2.513 -3.729 1.00 81.06 192 VAL A CA 1
ATOM 1485 C C . VAL A 1 192 ? 19.073 -1.249 -2.975 1.00 81.06 192 VAL A C 1
ATOM 1487 O O . VAL A 1 192 ? 18.770 -1.116 -1.789 1.00 81.06 192 VAL A O 1
ATOM 1490 N N . ALA A 1 193 ? 19.695 -0.284 -3.656 1.00 77.69 193 ALA A N 1
ATOM 1491 C CA . ALA A 1 193 ? 20.052 0.998 -3.056 1.00 77.69 193 ALA A CA 1
ATOM 1492 C C . ALA A 1 193 ? 18.818 1.775 -2.563 1.00 77.69 193 ALA A C 1
ATOM 1494 O O . ALA A 1 193 ? 18.854 2.339 -1.470 1.00 77.69 193 ALA A O 1
ATOM 1495 N N . LEU A 1 194 ? 17.699 1.740 -3.303 1.00 77.62 194 LEU A N 1
ATOM 1496 C CA . LEU A 1 194 ? 16.431 2.306 -2.826 1.00 77.62 194 LEU A CA 1
ATOM 1497 C C . LEU A 1 194 ? 15.951 1.649 -1.529 1.00 77.62 194 LEU A C 1
ATOM 1499 O O . LEU A 1 194 ? 15.538 2.352 -0.610 1.00 77.62 194 LEU A O 1
ATOM 1503 N N . VAL A 1 195 ? 16.018 0.319 -1.435 1.00 79.75 195 VAL A N 1
ATOM 1504 C CA . VAL A 1 195 ? 15.553 -0.437 -0.259 1.00 79.75 195 VAL A CA 1
ATOM 1505 C C . VAL A 1 195 ? 16.347 -0.081 0.995 1.00 79.75 195 VAL A C 1
ATOM 1507 O O . VAL A 1 195 ? 15.754 0.190 2.041 1.00 79.75 195 VAL A O 1
ATOM 1510 N N . ILE A 1 196 ? 17.679 -0.039 0.879 1.00 80.81 196 ILE A N 1
ATOM 1511 C CA . ILE A 1 196 ? 18.596 0.282 1.989 1.00 80.81 196 ILE A CA 1
ATOM 1512 C C . ILE A 1 196 ? 18.264 1.639 2.610 1.00 80.81 196 ILE A C 1
ATOM 1514 O O . ILE A 1 196 ? 18.471 1.858 3.798 1.00 80.81 196 ILE A O 1
ATOM 1518 N N . VAL A 1 197 ? 17.725 2.544 1.807 1.00 79.62 197 VAL A N 1
ATOM 1519 C CA . VAL A 1 197 ? 17.458 3.929 2.174 1.00 79.62 197 VAL A CA 1
ATOM 1520 C C . VAL A 1 197 ? 16.028 4.119 2.649 1.00 79.62 197 VAL A C 1
ATOM 1522 O O . VAL A 1 197 ? 15.776 4.849 3.607 1.00 79.62 197 VAL A O 1
ATOM 1525 N N . GLN A 1 198 ? 15.080 3.477 1.973 1.00 78.75 198 GLN A N 1
ATOM 1526 C CA . GLN A 1 198 ? 13.660 3.658 2.218 1.00 78.75 198 GLN A CA 1
ATOM 1527 C C . GLN A 1 198 ? 13.278 3.207 3.631 1.00 78.75 198 GLN A C 1
ATOM 1529 O O . GLN A 1 198 ? 12.590 3.945 4.332 1.00 78.75 198 GLN A O 1
ATOM 1534 N N . ILE A 1 199 ? 13.773 2.050 4.086 1.00 82.00 199 ILE A N 1
ATOM 1535 C CA . ILE A 1 199 ? 13.423 1.502 5.406 1.00 82.00 199 ILE A CA 1
ATOM 1536 C C . ILE A 1 199 ? 13.914 2.407 6.557 1.00 82.00 199 ILE A C 1
ATOM 1538 O O . ILE A 1 199 ? 13.079 2.800 7.380 1.00 82.00 199 ILE A O 1
ATOM 1542 N N . PRO A 1 200 ? 15.205 2.805 6.634 1.00 84.81 200 PRO A N 1
ATOM 1543 C CA . PRO A 1 200 ? 15.674 3.707 7.686 1.00 84.81 200 PRO A CA 1
ATOM 1544 C C . PRO A 1 200 ? 14.984 5.068 7.658 1.00 84.81 200 PRO A C 1
ATOM 1546 O O . PRO A 1 200 ? 14.655 5.597 8.716 1.00 84.81 200 PRO A O 1
ATOM 1549 N N . MET A 1 201 ? 14.724 5.625 6.471 1.00 81.94 201 MET A N 1
ATOM 1550 C CA . MET A 1 201 ? 14.081 6.936 6.347 1.00 81.94 201 MET A CA 1
ATOM 1551 C C . MET A 1 201 ? 12.610 6.905 6.764 1.00 81.94 201 MET A C 1
ATOM 1553 O O . MET A 1 201 ? 12.152 7.837 7.421 1.00 81.94 201 MET A O 1
ATOM 1557 N N . SER A 1 202 ? 11.881 5.829 6.458 1.00 79.19 202 SER A N 1
ATOM 1558 C CA . SER A 1 202 ? 10.524 5.621 6.973 1.00 79.19 202 SER A CA 1
ATOM 1559 C C . SER A 1 202 ? 10.510 5.475 8.496 1.00 79.19 202 SER A C 1
ATOM 1561 O O . SER A 1 202 ? 9.686 6.103 9.157 1.00 79.19 202 SER A O 1
ATOM 1563 N N . ALA A 1 203 ? 11.434 4.697 9.070 1.00 80.56 203 ALA A N 1
ATOM 1564 C CA . ALA A 1 203 ? 11.547 4.550 10.523 1.00 80.56 203 ALA A CA 1
ATOM 1565 C C . ALA A 1 203 ? 11.895 5.886 11.203 1.00 80.56 203 ALA A C 1
ATOM 1567 O O . ALA A 1 203 ? 11.277 6.265 12.199 1.00 80.56 203 ALA A O 1
ATOM 1568 N N . LEU A 1 204 ? 12.836 6.637 10.623 1.00 82.62 204 LEU A N 1
ATOM 1569 C CA . LEU A 1 204 ? 13.214 7.968 11.083 1.00 82.62 204 LEU A CA 1
ATOM 1570 C C . LEU A 1 204 ? 12.039 8.951 10.995 1.00 82.62 204 LEU A C 1
ATOM 1572 O O . LEU A 1 204 ? 11.846 9.738 11.917 1.00 82.62 204 LEU A O 1
ATOM 1576 N N . GLY A 1 205 ? 11.231 8.873 9.935 1.00 77.56 205 GLY A N 1
ATOM 1577 C CA . GLY A 1 205 ? 10.019 9.673 9.772 1.00 77.56 205 GLY A CA 1
ATOM 1578 C C . GLY A 1 205 ? 9.011 9.456 10.899 1.00 77.56 205 GLY A C 1
ATOM 1579 O O . GLY A 1 205 ? 8.511 10.426 11.463 1.00 77.56 205 GLY A O 1
ATOM 1580 N N . VAL A 1 206 ? 8.776 8.201 11.298 1.00 75.31 206 VAL A N 1
ATOM 1581 C CA . VAL A 1 206 ? 7.896 7.879 12.436 1.00 75.31 206 VAL A CA 1
ATOM 1582 C C . VAL A 1 206 ? 8.451 8.451 13.744 1.00 75.31 206 VAL A C 1
ATOM 1584 O O . VAL A 1 206 ? 7.719 9.104 14.481 1.00 75.31 206 VAL A O 1
ATOM 1587 N N . ILE A 1 207 ? 9.751 8.278 14.009 1.00 77.31 207 ILE A N 1
ATOM 1588 C CA . ILE A 1 207 ? 10.395 8.773 15.240 1.00 77.31 207 ILE A CA 1
ATOM 1589 C C . ILE A 1 207 ? 10.391 10.310 15.304 1.00 77.31 207 ILE A C 1
ATOM 1591 O O . ILE A 1 207 ? 10.172 10.896 16.366 1.00 77.31 207 ILE A O 1
ATOM 1595 N N . LEU A 1 208 ? 10.658 10.981 14.181 1.00 77.44 208 LEU A N 1
ATOM 1596 C CA . LEU A 1 208 ? 10.689 12.443 14.102 1.00 77.44 208 LEU A CA 1
ATOM 1597 C C . LEU A 1 208 ? 9.295 13.064 14.150 1.00 77.44 208 LEU A C 1
ATOM 1599 O O . LEU A 1 208 ? 9.166 14.193 14.622 1.00 77.44 208 LEU A O 1
ATOM 1603 N N . MET A 1 209 ? 8.259 12.355 13.695 1.00 71.81 209 MET A N 1
ATOM 1604 C CA . MET A 1 209 ? 6.886 12.863 13.695 1.00 71.81 209 MET A CA 1
ATOM 1605 C C . MET A 1 209 ? 6.417 13.224 15.109 1.00 71.81 209 MET A C 1
ATOM 1607 O O . MET A 1 209 ? 5.773 14.261 15.288 1.00 71.81 209 MET A O 1
ATOM 1611 N N . ASP A 1 210 ? 6.803 12.421 16.101 1.00 69.00 210 ASP A N 1
ATOM 1612 C CA . ASP A 1 210 ? 6.454 12.647 17.505 1.00 69.00 210 ASP A CA 1
ATOM 1613 C C . ASP A 1 210 ? 7.296 13.761 18.156 1.00 69.00 210 ASP A C 1
ATOM 1615 O O . ASP A 1 210 ? 6.839 14.405 19.098 1.00 69.00 210 ASP A O 1
ATOM 1619 N N . LYS A 1 211 ? 8.510 14.032 17.649 1.00 71.44 211 LYS A N 1
ATOM 1620 C CA . LYS A 1 211 ? 9.438 15.026 18.227 1.00 71.44 211 LYS A CA 1
ATOM 1621 C C . LYS A 1 211 ? 9.336 16.422 17.612 1.00 71.44 211 LYS A C 1
ATOM 1623 O O . LYS A 1 211 ? 9.396 17.411 18.334 1.00 71.44 211 LYS A O 1
ATOM 1628 N N . SER A 1 212 ? 9.242 16.516 16.288 1.00 73.94 212 SER A N 1
ATOM 1629 C CA . SER A 1 212 ? 9.367 17.779 15.538 1.00 73.94 212 SER A CA 1
ATOM 1630 C C . SER A 1 212 ? 8.024 18.362 15.093 1.00 73.94 212 SER A C 1
ATOM 1632 O O . SER A 1 212 ? 7.978 19.456 14.528 1.00 73.94 212 SER A O 1
ATOM 1634 N N . GLY A 1 213 ? 6.928 17.644 15.341 1.00 70.88 213 GLY A N 1
ATOM 1635 C CA . GLY A 1 213 ? 5.609 17.998 14.840 1.00 70.88 213 GLY A CA 1
ATOM 1636 C C . GLY A 1 213 ? 5.443 17.702 13.345 1.00 70.88 213 GLY A C 1
ATOM 1637 O O . GLY A 1 213 ? 6.393 17.555 12.577 1.00 70.88 213 GLY A O 1
ATOM 1638 N N . ARG A 1 214 ? 4.184 17.608 12.914 1.00 76.31 214 ARG A N 1
ATOM 1639 C CA . ARG A 1 214 ? 3.808 17.061 11.598 1.00 76.31 214 ARG A CA 1
ATOM 1640 C C . ARG A 1 214 ? 4.040 18.025 10.438 1.00 76.31 214 ARG A C 1
ATOM 1642 O O . ARG A 1 214 ? 4.528 17.618 9.390 1.00 76.31 214 ARG A O 1
ATOM 1649 N N . ILE A 1 215 ? 3.699 19.301 10.619 1.00 83.25 215 ILE A N 1
ATOM 1650 C CA . ILE A 1 215 ? 3.804 20.324 9.564 1.00 83.25 215 ILE A CA 1
ATOM 1651 C C . ILE A 1 215 ? 5.272 20.636 9.216 1.00 83.25 215 ILE A C 1
ATOM 1653 O O . ILE A 1 215 ? 5.593 20.638 8.027 1.00 83.25 215 ILE A O 1
ATOM 1657 N N . PRO A 1 216 ? 6.188 20.840 10.188 1.00 85.00 216 PRO A N 1
ATOM 1658 C CA . PRO A 1 216 ? 7.602 21.047 9.873 1.00 85.00 216 PRO A CA 1
ATOM 1659 C C . PRO A 1 216 ? 8.215 19.848 9.146 1.00 85.00 216 PRO A C 1
ATOM 1661 O O . PRO A 1 216 ? 8.902 20.021 8.142 1.00 85.00 216 PRO A O 1
ATOM 1664 N N . LEU A 1 217 ? 7.906 18.626 9.595 1.00 83.25 217 LEU A N 1
ATOM 1665 C CA . LEU A 1 217 ? 8.407 17.400 8.974 1.00 83.25 217 LEU A CA 1
ATOM 1666 C C . LEU A 1 217 ? 7.887 17.228 7.535 1.00 83.25 217 LEU A C 1
ATOM 1668 O O . LEU A 1 217 ? 8.647 16.858 6.639 1.00 83.25 217 LEU A O 1
ATOM 1672 N N . LEU A 1 218 ? 6.621 17.579 7.286 1.00 84.44 218 LEU A N 1
ATOM 1673 C CA . LEU A 1 218 ? 6.040 17.618 5.944 1.00 84.44 218 LEU A CA 1
ATOM 1674 C C . LEU A 1 218 ? 6.777 18.618 5.037 1.00 84.44 218 LEU A C 1
ATOM 1676 O O . LEU A 1 218 ? 7.148 18.257 3.922 1.00 84.44 218 LEU A O 1
ATOM 1680 N N . LEU A 1 219 ? 7.043 19.840 5.506 1.00 85.94 219 LEU A N 1
ATOM 1681 C CA . LEU A 1 219 ? 7.754 20.866 4.730 1.00 85.94 219 LEU A CA 1
ATOM 1682 C C . LEU A 1 219 ? 9.204 20.476 4.414 1.00 85.94 219 LEU A C 1
ATOM 1684 O O . LEU A 1 219 ? 9.667 20.701 3.293 1.00 85.94 219 LEU A O 1
ATOM 1688 N N . ILE A 1 220 ? 9.901 19.847 5.366 1.00 87.00 220 ILE A N 1
ATOM 1689 C CA . ILE A 1 220 ? 11.252 19.307 5.155 1.00 87.00 220 ILE A CA 1
ATOM 1690 C C . ILE A 1 220 ? 11.211 18.204 4.093 1.00 87.00 220 ILE A C 1
ATOM 1692 O O . ILE A 1 220 ? 12.008 18.221 3.155 1.00 87.00 220 ILE A O 1
ATOM 1696 N N . SER A 1 221 ? 10.248 17.281 4.186 1.00 86.31 221 SER A N 1
ATOM 1697 C CA . SER A 1 221 ? 10.094 16.194 3.211 1.00 86.31 221 SER A CA 1
ATOM 1698 C C . SER A 1 221 ? 9.745 16.698 1.804 1.00 86.31 221 SER A C 1
ATOM 1700 O O . SER A 1 221 ? 10.295 16.205 0.818 1.00 86.31 221 SER A O 1
ATOM 1702 N N . ALA A 1 222 ? 8.895 17.726 1.697 1.00 84.56 222 ALA A N 1
ATOM 1703 C CA . ALA A 1 222 ? 8.519 18.343 0.428 1.00 84.56 222 ALA A CA 1
ATOM 1704 C C . ALA A 1 222 ? 9.704 19.085 -0.206 1.00 84.56 222 ALA A C 1
ATOM 1706 O O . ALA A 1 222 ? 9.984 18.900 -1.389 1.00 84.56 222 ALA A O 1
ATOM 1707 N N . SER A 1 223 ? 10.451 19.855 0.591 1.00 86.44 223 SER A N 1
ATOM 1708 C CA . SER A 1 223 ? 11.679 20.528 0.146 1.00 86.44 223 SER A CA 1
ATOM 1709 C C . SER A 1 223 ? 12.732 19.523 -0.325 1.00 86.44 223 SER A C 1
ATOM 1711 O O . SER A 1 223 ? 13.310 19.694 -1.395 1.00 86.44 223 SER A O 1
ATOM 1713 N N . GLY A 1 224 ? 12.931 18.436 0.428 1.00 84.25 224 GLY A N 1
ATOM 1714 C CA . GLY A 1 224 ? 13.847 17.356 0.054 1.00 84.25 224 GLY A CA 1
ATOM 1715 C C . GLY A 1 224 ? 13.430 16.644 -1.234 1.00 84.25 224 GLY A C 1
ATOM 1716 O O . GLY A 1 224 ? 14.271 16.383 -2.086 1.00 84.25 224 GLY A O 1
ATOM 1717 N N . THR A 1 225 ? 12.131 16.402 -1.425 1.00 82.62 225 THR A N 1
ATOM 1718 C CA . THR A 1 225 ? 11.603 15.802 -2.664 1.00 82.62 225 THR A CA 1
ATOM 1719 C C . THR A 1 225 ? 11.767 16.748 -3.857 1.00 82.62 225 THR A C 1
ATOM 1721 O O . THR A 1 225 ? 12.157 16.311 -4.933 1.00 82.62 225 THR A O 1
ATOM 1724 N N . CYS A 1 226 ? 11.542 18.053 -3.671 1.00 84.81 226 CYS A N 1
ATOM 1725 C CA . CYS A 1 226 ? 11.768 19.064 -4.706 1.00 84.81 226 CYS A CA 1
ATOM 1726 C C . CYS A 1 226 ? 13.243 19.109 -5.137 1.00 84.81 226 CYS A C 1
ATOM 1728 O O . CYS A 1 226 ? 13.545 19.019 -6.327 1.00 84.81 226 CYS A O 1
ATOM 1730 N N . LEU A 1 227 ? 14.164 19.157 -4.167 1.00 85.12 227 LEU A N 1
ATOM 1731 C CA . LEU A 1 227 ? 15.603 19.066 -4.422 1.00 85.12 227 LEU A CA 1
ATOM 1732 C C . LEU A 1 227 ? 15.963 17.757 -5.136 1.00 85.12 227 LEU A C 1
ATOM 1734 O O . LEU A 1 227 ? 16.729 17.783 -6.096 1.00 85.12 227 LEU A O 1
ATOM 1738 N N . GLY A 1 228 ? 15.365 16.637 -4.726 1.00 82.38 228 GLY A N 1
ATOM 1739 C CA . GLY A 1 228 ? 15.540 15.340 -5.376 1.00 82.38 228 GLY A CA 1
ATOM 1740 C C . GLY A 1 228 ? 15.141 15.364 -6.855 1.00 82.38 228 GLY A C 1
ATOM 1741 O O . GLY A 1 228 ? 15.932 14.988 -7.719 1.00 82.38 228 GLY A O 1
ATOM 1742 N N . CYS A 1 229 ? 13.965 15.908 -7.175 1.00 81.62 229 CYS A N 1
ATOM 1743 C CA . CYS A 1 229 ? 13.505 16.060 -8.556 1.00 81.62 229 CYS A CA 1
ATOM 1744 C C . CYS A 1 229 ? 14.427 16.961 -9.392 1.00 81.62 229 CYS A C 1
ATOM 1746 O O . CYS A 1 229 ? 14.690 16.652 -10.556 1.00 81.62 229 CYS A O 1
ATOM 1748 N N . VAL A 1 230 ? 14.949 18.051 -8.817 1.00 84.19 230 VAL A N 1
ATOM 1749 C CA . VAL A 1 230 ? 15.914 18.934 -9.496 1.00 84.19 230 VAL A CA 1
ATOM 1750 C C . VAL A 1 230 ? 17.221 18.193 -9.781 1.00 84.19 230 VAL A C 1
ATOM 1752 O O . VAL A 1 230 ? 17.725 18.263 -10.900 1.00 84.19 230 VAL A O 1
ATOM 1755 N N . LEU A 1 231 ? 17.743 17.434 -8.814 1.00 82.31 231 LEU A N 1
ATOM 1756 C CA . LEU A 1 231 ? 18.959 16.633 -8.983 1.00 82.31 231 LEU A CA 1
ATOM 1757 C C . LEU A 1 231 ? 18.778 15.512 -10.013 1.00 82.31 231 LEU A C 1
ATOM 1759 O O . LEU A 1 231 ? 19.652 15.310 -10.853 1.00 82.31 231 LEU A O 1
ATOM 1763 N N . ALA A 1 232 ? 17.631 14.828 -10.001 1.00 78.31 232 ALA A N 1
ATOM 1764 C CA . ALA A 1 232 ? 17.297 13.821 -11.004 1.00 78.31 232 ALA A CA 1
ATOM 1765 C C . ALA A 1 232 ? 17.195 14.442 -12.407 1.00 78.31 232 ALA A C 1
ATOM 1767 O O . ALA A 1 232 ? 17.733 13.898 -13.366 1.00 78.31 232 ALA A O 1
ATOM 1768 N N . SER A 1 233 ? 16.574 15.618 -12.528 1.00 81.62 233 SER A N 1
ATOM 1769 C CA . SER A 1 233 ? 16.480 16.338 -13.805 1.00 81.62 233 SER A CA 1
ATOM 1770 C C . SER A 1 233 ? 17.859 16.769 -14.315 1.00 81.62 233 SER A C 1
ATOM 1772 O O . SER A 1 233 ? 18.172 16.600 -15.492 1.00 81.62 233 SER A O 1
ATOM 1774 N N . LEU A 1 234 ? 18.715 17.274 -13.420 1.00 81.50 234 LEU A N 1
ATOM 1775 C CA . LEU A 1 234 ? 20.087 17.660 -13.744 1.00 81.50 234 LEU A CA 1
ATOM 1776 C C . LEU A 1 234 ? 20.940 16.451 -14.159 1.00 81.50 234 LEU A C 1
ATOM 1778 O O . LEU A 1 234 ? 21.757 16.568 -15.068 1.00 81.50 234 LEU A O 1
ATOM 1782 N N . SER A 1 235 ? 20.726 15.288 -13.537 1.00 77.94 235 SER A N 1
ATOM 1783 C CA . SER A 1 235 ? 21.393 14.031 -13.895 1.00 77.94 235 SER A CA 1
ATOM 1784 C C . SER A 1 235 ? 21.151 13.650 -15.359 1.00 77.94 235 SER A C 1
ATOM 1786 O O . SER A 1 235 ? 22.118 13.438 -16.098 1.00 77.94 235 SER A O 1
ATOM 1788 N N . PHE A 1 236 ? 19.884 13.629 -15.787 1.00 77.50 236 PHE A N 1
ATOM 1789 C CA . PHE A 1 236 ? 19.515 13.302 -17.166 1.00 77.50 236 PHE A CA 1
ATOM 1790 C C . PHE A 1 236 ? 20.003 14.362 -18.160 1.00 77.50 236 PHE A C 1
ATOM 1792 O O . PHE A 1 236 ? 20.534 14.020 -19.212 1.00 77.50 236 PHE A O 1
ATOM 1799 N N . PHE A 1 237 ? 19.943 15.646 -17.796 1.00 81.44 237 PHE A N 1
ATOM 1800 C CA . PHE A 1 237 ? 20.475 16.722 -18.639 1.00 81.44 237 PHE A CA 1
ATOM 1801 C C . PHE A 1 237 ? 21.998 16.617 -18.864 1.00 81.44 237 PHE A C 1
ATOM 1803 O O . PHE A 1 237 ? 22.503 16.887 -19.958 1.00 81.44 237 PHE A O 1
ATOM 1810 N N . LEU A 1 238 ? 22.748 16.212 -17.833 1.00 76.44 238 LEU A N 1
ATOM 1811 C CA . LEU A 1 238 ? 24.194 15.989 -17.929 1.00 76.44 238 LEU A CA 1
ATOM 1812 C C . LEU A 1 238 ? 24.539 14.746 -18.765 1.00 76.44 238 LEU A C 1
ATOM 1814 O O . LEU A 1 238 ? 25.528 14.779 -19.500 1.00 76.44 238 LEU A O 1
ATOM 1818 N N . GLN A 1 239 ? 23.711 13.696 -18.699 1.00 73.00 239 GLN A N 1
ATOM 1819 C CA . GLN A 1 239 ? 23.821 12.512 -19.561 1.00 73.00 239 GLN A CA 1
ATOM 1820 C C . GLN A 1 239 ? 23.672 12.874 -21.040 1.00 73.00 239 GLN A C 1
ATOM 1822 O O . GLN A 1 239 ? 24.556 12.537 -21.828 1.00 73.00 239 GLN A O 1
ATOM 1827 N N . ASP A 1 240 ? 22.634 13.636 -21.395 1.00 77.56 240 ASP A N 1
ATOM 1828 C CA . ASP A 1 240 ? 22.402 14.083 -22.777 1.00 77.56 240 ASP A CA 1
ATOM 1829 C C . ASP A 1 240 ? 23.535 14.982 -23.298 1.00 77.56 240 ASP A C 1
ATOM 1831 O O . ASP A 1 240 ? 23.879 14.968 -24.479 1.00 77.56 240 ASP A O 1
ATOM 1835 N N . SER A 1 241 ? 24.166 15.747 -22.404 1.00 75.25 241 SER A N 1
ATOM 1836 C CA . SER A 1 241 ? 25.276 16.644 -22.743 1.00 75.25 241 SER A CA 1
ATOM 1837 C C . SER A 1 241 ? 26.643 15.942 -22.837 1.00 75.25 241 SER A C 1
ATOM 1839 O O . SER A 1 241 ? 27.645 16.623 -23.069 1.00 75.25 241 SER A O 1
ATOM 1841 N N . HIS A 1 242 ? 26.722 14.620 -22.616 1.00 69.00 242 HIS A N 1
ATOM 1842 C CA . HIS A 1 242 ? 27.959 13.818 -22.551 1.00 69.00 242 HIS A CA 1
ATOM 1843 C C . HIS A 1 242 ? 29.039 14.339 -21.571 1.00 69.00 242 HIS A C 1
ATOM 1845 O O . HIS A 1 242 ? 30.207 13.953 -21.650 1.00 69.00 242 HIS A O 1
ATOM 1851 N N . LYS A 1 243 ? 28.677 15.199 -20.611 1.00 58.94 243 LYS A N 1
ATOM 1852 C CA . LYS A 1 243 ? 29.603 15.768 -19.618 1.00 58.94 243 LYS A CA 1
ATOM 1853 C C . LYS A 1 243 ? 29.405 15.077 -18.266 1.00 58.94 243 LYS A C 1
ATOM 1855 O O . LYS A 1 243 ? 28.278 14.935 -17.811 1.00 58.94 243 LYS A O 1
ATOM 1860 N N . TRP A 1 244 ? 30.503 14.711 -17.594 1.00 58.69 244 TRP A N 1
ATOM 1861 C CA . TRP A 1 244 ? 30.497 14.127 -16.237 1.00 58.69 244 TRP A CA 1
ATOM 1862 C C . TRP A 1 244 ? 29.695 12.814 -16.102 1.00 58.69 244 TRP A C 1
ATOM 1864 O O . TRP A 1 244 ? 28.911 12.644 -15.165 1.00 58.69 244 TRP A O 1
ATOM 1874 N N . MET A 1 245 ? 29.920 11.859 -17.014 1.00 60.06 245 MET A N 1
ATOM 1875 C CA . MET A 1 245 ? 29.217 10.564 -17.018 1.00 60.06 245 MET A CA 1
ATOM 1876 C C . MET A 1 245 ? 29.419 9.719 -15.749 1.00 60.06 245 MET A C 1
ATOM 1878 O O . MET A 1 245 ? 28.536 8.939 -15.418 1.00 60.06 245 MET A O 1
ATOM 1882 N N . GLU A 1 246 ? 30.510 9.897 -14.997 1.00 62.38 246 GLU A N 1
ATOM 1883 C CA . GLU A 1 246 ? 30.712 9.176 -13.727 1.00 62.38 246 GLU A CA 1
ATOM 1884 C C . GLU A 1 246 ? 29.870 9.732 -12.563 1.00 62.38 246 GLU A C 1
ATOM 1886 O O . GLU A 1 246 ? 29.486 8.988 -11.663 1.00 62.38 246 GLU A O 1
ATOM 1891 N N . PHE A 1 247 ? 29.534 11.029 -12.579 1.00 62.25 247 PHE A N 1
ATOM 1892 C CA . PHE A 1 247 ? 28.774 11.682 -11.502 1.00 62.25 247 PHE A CA 1
ATOM 1893 C C . PHE A 1 247 ? 27.260 11.673 -11.733 1.00 62.25 247 PHE A C 1
ATOM 1895 O O . PHE A 1 247 ? 26.491 11.731 -10.772 1.00 62.25 247 PHE A O 1
ATOM 1902 N N . SER A 1 248 ? 26.818 11.589 -12.989 1.00 64.44 248 SER A N 1
ATOM 1903 C CA . SER A 1 248 ? 25.395 11.606 -13.341 1.00 64.44 248 SER A CA 1
ATOM 1904 C C . SER A 1 248 ? 24.575 10.472 -12.687 1.00 64.44 248 SER A C 1
ATOM 1906 O O . SER A 1 248 ? 23.533 10.786 -12.101 1.00 64.44 248 SER A O 1
ATOM 1908 N N . PRO A 1 249 ? 25.023 9.200 -12.659 1.00 65.00 249 PRO A N 1
ATOM 1909 C CA . PRO A 1 249 ? 24.272 8.117 -12.027 1.00 65.00 249 PRO A CA 1
ATOM 1910 C C . PRO A 1 249 ? 24.102 8.357 -10.523 1.00 65.00 249 PRO A C 1
ATOM 1912 O O . PRO A 1 249 ? 22.998 8.257 -9.995 1.00 65.00 249 PRO A O 1
ATOM 1915 N N . ILE A 1 250 ? 25.167 8.768 -9.829 1.00 66.38 250 ILE A N 1
ATOM 1916 C CA . ILE A 1 250 ? 25.140 9.076 -8.389 1.00 66.38 250 ILE A CA 1
ATOM 1917 C C . ILE A 1 250 ? 24.134 10.200 -8.100 1.00 66.38 250 ILE A C 1
ATOM 1919 O O . ILE A 1 250 ? 23.373 10.122 -7.137 1.00 66.38 250 ILE A O 1
ATOM 1923 N N . LEU A 1 251 ? 24.067 11.208 -8.972 1.00 63.59 251 LEU A N 1
ATOM 1924 C CA . LEU A 1 251 ? 23.094 12.294 -8.880 1.00 63.59 251 LEU A CA 1
ATOM 1925 C C . LEU A 1 251 ? 21.647 11.818 -9.114 1.00 63.59 251 LEU A C 1
ATOM 1927 O O . LEU A 1 251 ? 20.743 12.287 -8.427 1.00 63.59 251 LEU A O 1
ATOM 1931 N N . ALA A 1 252 ? 21.419 10.860 -10.022 1.00 64.00 252 ALA A N 1
ATOM 1932 C CA . ALA A 1 252 ? 20.117 10.207 -10.195 1.00 64.00 252 ALA A CA 1
ATOM 1933 C C . ALA A 1 252 ? 19.750 9.347 -8.983 1.00 64.00 252 ALA A C 1
ATOM 1935 O O . ALA A 1 252 ? 18.600 9.360 -8.564 1.00 64.00 252 ALA A O 1
ATOM 1936 N N . LEU A 1 253 ? 20.710 8.646 -8.375 1.00 67.06 253 LEU A N 1
ATOM 1937 C CA . LEU A 1 253 ? 20.487 7.880 -7.150 1.00 67.06 253 LEU A CA 1
ATOM 1938 C C . LEU A 1 253 ? 20.018 8.800 -6.020 1.00 67.06 253 LEU A C 1
ATOM 1940 O O . LEU A 1 253 ? 18.982 8.548 -5.416 1.00 67.06 253 LEU A O 1
ATOM 1944 N N . VAL A 1 254 ? 20.740 9.899 -5.792 1.00 64.12 254 VAL A N 1
ATOM 1945 C CA . VAL A 1 254 ? 20.428 10.909 -4.768 1.00 64.12 254 VAL A CA 1
ATOM 1946 C C . VAL A 1 254 ? 19.157 11.702 -5.107 1.00 64.12 254 VAL A C 1
ATOM 1948 O O . VAL A 1 254 ? 18.434 12.120 -4.207 1.00 64.12 254 VAL A O 1
ATOM 1951 N N . GLY A 1 255 ? 18.848 11.892 -6.391 1.00 59.12 255 GLY A N 1
ATOM 1952 C CA . GLY A 1 255 ? 17.658 12.610 -6.849 1.00 59.12 255 GLY A CA 1
ATOM 1953 C C . GLY A 1 255 ? 16.371 11.783 -6.791 1.00 59.12 255 GLY A C 1
ATOM 1954 O O . GLY A 1 255 ? 15.334 12.250 -6.326 1.00 59.12 255 GLY A O 1
ATOM 1955 N N . VAL A 1 256 ? 16.450 10.514 -7.196 1.00 60.22 256 VAL A N 1
ATOM 1956 C CA . VAL A 1 256 ? 15.361 9.522 -7.122 1.00 60.22 256 VAL A CA 1
ATOM 1957 C C . VAL A 1 256 ? 15.164 9.028 -5.690 1.00 60.22 256 VAL A C 1
ATOM 1959 O O . VAL A 1 256 ? 14.272 8.228 -5.432 1.00 60.22 256 VAL A O 1
ATOM 1962 N N . PHE A 1 257 ? 15.973 9.491 -4.738 1.00 61.94 257 PHE A N 1
ATOM 1963 C CA . PHE A 1 257 ? 15.982 9.027 -3.361 1.00 61.94 257 PHE A CA 1
ATOM 1964 C C . PHE A 1 257 ? 14.632 9.287 -2.682 1.00 61.94 257 PHE A C 1
ATOM 1966 O O . PHE A 1 257 ? 14.371 10.309 -2.047 1.00 61.94 257 PHE A O 1
ATOM 1973 N N . ILE A 1 258 ? 13.788 8.259 -2.760 1.00 59.16 258 ILE A N 1
ATOM 1974 C CA . ILE A 1 258 ? 12.486 8.100 -2.106 1.00 59.16 258 ILE A CA 1
ATOM 1975 C C . ILE A 1 258 ? 12.595 8.318 -0.583 1.00 59.16 258 ILE A C 1
ATOM 1977 O O . ILE A 1 258 ? 11.580 8.474 0.091 1.00 59.16 258 ILE A O 1
ATOM 1981 N N . GLY A 1 259 ? 13.808 8.381 -0.022 1.00 61.59 259 GLY A N 1
ATOM 1982 C CA . GLY A 1 259 ? 14.084 8.680 1.379 1.00 61.59 259 GLY A CA 1
ATOM 1983 C C . GLY A 1 259 ? 13.460 9.986 1.877 1.00 61.59 259 GLY A C 1
ATOM 1984 O O . GLY A 1 259 ? 12.781 9.962 2.901 1.00 61.59 259 GLY A O 1
ATOM 1985 N N . SER A 1 260 ? 13.603 11.109 1.159 1.00 72.81 260 SER A N 1
ATOM 1986 C CA . SER A 1 260 ? 13.001 12.384 1.593 1.00 72.81 260 SER A CA 1
ATOM 1987 C C . SER A 1 260 ? 11.475 12.344 1.559 1.00 72.81 260 SER A C 1
ATOM 1989 O O . SER A 1 260 ? 10.834 12.850 2.475 1.00 72.81 260 SER A O 1
ATOM 1991 N N . PHE A 1 261 ? 10.888 11.678 0.561 1.00 72.12 261 PHE A N 1
ATOM 1992 C CA . PHE A 1 261 ? 9.444 11.451 0.496 1.00 72.12 261 PHE A CA 1
ATOM 1993 C C . PHE A 1 261 ? 8.966 10.529 1.632 1.00 72.12 261 PHE A C 1
ATOM 1995 O O . PHE A 1 261 ? 7.976 10.813 2.304 1.00 72.12 261 PHE A O 1
ATOM 2002 N N . SER A 1 262 ? 9.701 9.447 1.895 1.00 72.31 262 SER A N 1
ATOM 2003 C CA . SER A 1 262 ? 9.388 8.445 2.925 1.00 72.31 262 SER A CA 1
ATOM 2004 C C . SER A 1 262 ? 9.485 8.990 4.346 1.00 72.31 262 SER A C 1
ATOM 2006 O O . SER A 1 262 ? 8.795 8.490 5.230 1.00 72.31 262 SER A O 1
ATOM 2008 N N . LEU A 1 263 ? 10.302 10.026 4.553 1.00 77.81 263 LEU A N 1
ATOM 2009 C CA . LEU A 1 263 ? 10.489 10.687 5.843 1.00 77.81 263 LEU A CA 1
ATOM 2010 C C . LEU A 1 263 ? 9.244 11.442 6.322 1.00 77.81 263 LEU A C 1
ATOM 2012 O O . LEU A 1 263 ? 9.048 11.586 7.524 1.00 77.81 263 LEU A O 1
ATOM 2016 N N . GLY A 1 264 ? 8.390 11.924 5.417 1.00 72.94 264 GLY A N 1
ATOM 2017 C CA . GLY A 1 264 ? 7.213 12.684 5.839 1.00 72.94 264 GLY A CA 1
ATOM 2018 C C . GLY A 1 264 ? 6.070 12.661 4.846 1.00 72.94 264 GLY A C 1
ATOM 2019 O O . GLY A 1 264 ? 4.945 12.312 5.205 1.00 72.94 264 GLY A O 1
ATOM 2020 N N . MET A 1 265 ? 6.349 12.975 3.585 1.00 73.56 265 MET A N 1
ATOM 2021 C CA . MET A 1 265 ? 5.311 13.108 2.574 1.00 73.56 265 MET A CA 1
ATOM 2022 C C . MET A 1 265 ? 4.563 11.802 2.309 1.00 73.56 265 MET A C 1
ATOM 2024 O O . MET A 1 265 ? 3.407 11.888 1.937 1.00 73.56 265 MET A O 1
ATOM 2028 N N . GLY A 1 266 ? 5.136 10.623 2.565 1.00 71.19 266 GLY A N 1
ATOM 2029 C CA . GLY A 1 266 ? 4.441 9.338 2.435 1.00 71.19 266 GLY A CA 1
ATOM 2030 C C . GLY A 1 266 ? 3.308 9.132 3.446 1.00 71.19 266 GLY A C 1
ATOM 2031 O O . GLY A 1 266 ? 2.195 8.810 3.045 1.00 71.19 266 GLY A O 1
ATOM 2032 N N . GLY A 1 267 ? 3.571 9.343 4.741 1.00 69.56 267 GLY A N 1
ATOM 2033 C CA . GLY A 1 267 ? 2.619 9.041 5.820 1.00 69.56 267 GLY A CA 1
ATOM 2034 C C . GLY A 1 267 ? 1.845 10.245 6.354 1.00 69.56 267 GLY A C 1
ATOM 2035 O O . GLY A 1 267 ? 0.651 10.138 6.618 1.00 69.56 267 GLY A O 1
ATOM 2036 N N . ILE A 1 268 ? 2.496 11.406 6.493 1.00 75.44 268 ILE A N 1
ATOM 2037 C CA . ILE A 1 268 ? 1.943 12.575 7.196 1.00 75.44 268 ILE A CA 1
ATOM 2038 C C . ILE A 1 268 ? 0.628 13.083 6.583 1.00 75.44 268 ILE A C 1
ATOM 2040 O O . ILE A 1 268 ? -0.282 13.372 7.362 1.00 75.44 268 ILE A O 1
ATOM 2044 N N . PRO A 1 269 ? 0.456 13.169 5.245 1.00 74.88 269 PRO A N 1
ATOM 2045 C CA . PRO A 1 269 ? -0.815 13.592 4.654 1.00 74.88 269 PRO A CA 1
ATOM 2046 C C . PRO A 1 269 ? -2.010 12.741 5.089 1.00 74.88 269 PRO A C 1
ATOM 2048 O O . PRO A 1 269 ? -3.066 13.285 5.410 1.00 74.88 269 PRO A O 1
ATOM 2051 N N . TRP A 1 270 ? -1.821 11.422 5.186 1.00 69.94 270 TRP A N 1
ATOM 2052 C CA . TRP A 1 270 ? -2.845 10.494 5.668 1.00 69.94 270 TRP A CA 1
ATOM 2053 C C . TRP A 1 270 ? -3.195 10.765 7.129 1.00 69.94 270 TRP A C 1
ATOM 2055 O O . TRP A 1 270 ? -4.371 10.777 7.496 1.00 69.94 270 TRP A O 1
ATOM 2065 N N . VAL A 1 271 ? -2.190 11.058 7.961 1.00 69.06 271 VAL A N 1
ATOM 2066 C CA . VAL A 1 271 ? -2.430 11.365 9.373 1.00 69.06 271 VAL A CA 1
ATOM 2067 C C . VAL A 1 271 ? -3.116 12.723 9.557 1.00 69.06 271 VAL A C 1
ATOM 2069 O O . VAL A 1 271 ? -4.089 12.806 10.305 1.00 69.06 271 VAL A O 1
ATOM 2072 N N . ILE A 1 272 ? -2.679 13.768 8.846 1.00 71.81 272 ILE A N 1
ATOM 2073 C CA . ILE A 1 272 ? -3.283 15.112 8.896 1.00 71.81 272 ILE A CA 1
ATOM 2074 C C . ILE A 1 272 ? -4.742 15.066 8.437 1.00 71.81 272 ILE A C 1
ATOM 2076 O O . ILE A 1 272 ? -5.612 15.610 9.115 1.00 71.81 272 ILE A O 1
ATOM 2080 N N . MET A 1 273 ? -5.031 14.385 7.324 1.00 65.75 273 MET A N 1
ATOM 2081 C CA . MET A 1 273 ? -6.400 14.236 6.825 1.00 65.75 273 MET A CA 1
ATOM 2082 C C . MET A 1 273 ? -7.294 13.557 7.867 1.00 65.75 273 MET A C 1
ATOM 2084 O O . MET A 1 273 ? -8.412 14.004 8.134 1.00 65.75 273 MET A O 1
ATOM 2088 N N . SER A 1 274 ? -6.766 12.516 8.511 1.00 58.50 274 SER A N 1
ATOM 2089 C CA . SER A 1 274 ? -7.486 11.803 9.556 1.00 58.50 274 SER A CA 1
ATOM 2090 C C . SER A 1 274 ? -7.762 12.678 10.790 1.00 58.50 274 SER A C 1
ATOM 2092 O O . SER A 1 274 ? -8.780 12.489 11.445 1.00 58.50 274 SER A O 1
ATOM 2094 N N . GLU A 1 275 ? -6.930 13.674 11.108 1.00 65.06 275 GLU A N 1
ATOM 2095 C CA . GLU A 1 275 ? -7.166 14.613 12.219 1.00 65.06 275 GLU A CA 1
ATOM 2096 C C . GLU A 1 275 ? -8.149 15.734 11.857 1.00 65.06 275 GLU A C 1
ATOM 2098 O O . GLU A 1 275 ? -9.022 16.082 12.658 1.00 65.06 275 GLU A O 1
ATOM 2103 N N . ILE A 1 276 ? -8.045 16.250 10.630 1.00 63.88 276 ILE A N 1
ATOM 2104 C CA . ILE A 1 276 ? -8.891 17.304 10.057 1.00 63.88 276 ILE A CA 1
ATOM 2105 C C . ILE A 1 276 ? -10.367 16.906 10.039 1.00 63.88 276 ILE A C 1
ATOM 2107 O O . ILE A 1 276 ? -11.224 17.677 10.480 1.00 63.88 276 ILE A O 1
ATOM 2111 N N . ALA A 1 277 ? -10.666 15.692 9.568 1.00 51.53 277 ALA A N 1
ATOM 2112 C CA . ALA A 1 277 ? -12.036 15.202 9.445 1.00 51.53 277 ALA A CA 1
ATOM 2113 C C . ALA A 1 277 ? -12.752 15.116 10.809 1.00 51.53 277 ALA A C 1
ATOM 2115 O O . ALA A 1 277 ? -13.977 15.177 10.890 1.00 51.53 277 ALA A O 1
ATOM 2116 N N . MET A 1 278 ? -11.995 15.077 11.908 1.00 46.22 278 MET A N 1
ATOM 2117 C CA . MET A 1 278 ? -12.548 14.994 13.252 1.00 46.22 278 MET A CA 1
ATOM 2118 C C . MET A 1 278 ? -12.817 16.346 13.922 1.00 46.22 278 MET A C 1
ATOM 2120 O O . MET A 1 278 ? -13.703 16.443 14.774 1.00 46.22 278 MET A O 1
ATOM 2124 N N . ASP A 1 279 ? -12.094 17.406 13.553 1.00 46.59 279 ASP A N 1
ATOM 2125 C CA . ASP A 1 279 ? -12.404 18.759 14.039 1.00 46.59 279 ASP A CA 1
ATOM 2126 C C . ASP A 1 279 ? -13.787 19.232 13.565 1.00 46.59 279 ASP A C 1
ATOM 2128 O O . ASP A 1 279 ? -14.433 20.022 14.256 1.00 46.59 279 ASP A O 1
ATOM 2132 N N . SER A 1 280 ? -14.302 18.642 12.478 1.00 44.41 280 SER A N 1
ATOM 2133 C CA . SER A 1 280 ? -15.678 18.831 12.017 1.00 44.41 280 SER A CA 1
ATOM 2134 C C . SER A 1 280 ? -16.724 18.409 13.062 1.00 44.41 280 SER A C 1
ATOM 2136 O O . SER A 1 280 ? -17.661 19.157 13.337 1.00 44.41 280 SER A O 1
ATOM 2138 N N . LYS A 1 281 ? -16.538 17.245 13.709 1.00 41.47 281 LYS A N 1
ATOM 2139 C CA . LYS A 1 281 ? -17.468 16.695 14.721 1.00 41.47 281 LYS A CA 1
ATOM 2140 C C . LYS A 1 281 ? -17.140 17.134 16.159 1.00 41.47 281 LYS A C 1
ATOM 2142 O O . LYS A 1 281 ? -17.995 17.050 17.041 1.00 41.47 281 LYS A O 1
ATOM 2147 N N . ARG A 1 282 ? -15.933 17.664 16.418 1.00 39.22 282 ARG A N 1
ATOM 2148 C CA . ARG A 1 282 ? -15.466 18.080 17.761 1.00 39.22 282 ARG A CA 1
ATOM 2149 C C . ARG A 1 282 ? -16.401 19.072 18.453 1.00 39.22 282 ARG A C 1
ATOM 2151 O O . ARG A 1 282 ? -16.571 18.953 19.656 1.00 39.22 282 ARG A O 1
ATOM 2158 N N . LYS A 1 283 ? -17.025 20.011 17.729 1.00 34.31 283 LYS A N 1
ATOM 2159 C CA . LYS A 1 283 ? -17.943 20.999 18.335 1.00 34.31 283 LYS A CA 1
ATOM 2160 C C . LYS A 1 283 ? -19.299 20.425 18.748 1.00 34.31 283 LYS A C 1
ATOM 2162 O O . LYS A 1 283 ? -19.973 21.036 19.571 1.00 34.31 283 LYS A O 1
ATOM 2167 N N . PHE A 1 284 ? -19.671 19.264 18.218 1.00 35.25 284 PHE A N 1
ATOM 2168 C CA . PHE A 1 284 ? -20.907 18.579 18.576 1.00 35.25 284 PHE A CA 1
ATOM 2169 C C . PHE A 1 284 ? -20.729 17.728 19.848 1.00 35.25 284 PHE A C 1
ATOM 2171 O O . PHE A 1 284 ? -21.605 17.689 20.704 1.00 35.25 284 PHE A O 1
ATOM 2178 N N . SER A 1 285 ? -19.541 17.141 20.042 1.00 33.91 285 SER A N 1
ATOM 2179 C CA . SER A 1 285 ? -19.248 16.254 21.178 1.00 33.91 285 SER A CA 1
ATOM 2180 C C . SER A 1 285 ? -18.715 16.959 22.437 1.00 33.91 285 SER A C 1
ATOM 2182 O O . SER A 1 285 ? -18.749 16.363 23.515 1.00 33.91 285 SER A O 1
ATOM 2184 N N . THR A 1 286 ? -18.248 18.215 22.365 1.00 32.31 286 THR A N 1
ATOM 2185 C CA . THR A 1 286 ? -17.758 18.953 23.552 1.00 32.31 286 THR A CA 1
ATOM 2186 C C . THR A 1 286 ? -18.837 19.271 24.591 1.00 32.31 286 THR A C 1
ATOM 2188 O O . THR A 1 286 ? -18.484 19.697 25.684 1.00 32.31 286 THR A O 1
ATOM 2191 N N . ARG A 1 287 ? -20.129 19.055 24.297 1.00 27.27 287 ARG A N 1
ATOM 2192 C CA . ARG A 1 287 ? -21.209 19.156 25.298 1.00 27.27 287 ARG A CA 1
ATOM 2193 C C . ARG A 1 287 ? -21.446 17.870 26.100 1.00 27.27 287 ARG A C 1
ATOM 2195 O O . ARG A 1 287 ? -22.071 17.958 27.145 1.00 27.27 287 ARG A O 1
ATOM 2202 N N . LEU A 1 288 ? -20.937 16.715 25.655 1.00 31.62 288 LEU A N 1
ATOM 2203 C CA . LEU A 1 288 ? -21.098 15.430 26.359 1.00 31.62 288 LEU A CA 1
ATOM 2204 C C . LEU A 1 288 ? -19.836 14.968 27.107 1.00 31.62 288 LEU A C 1
ATOM 2206 O O . LEU A 1 288 ? -19.924 14.173 28.031 1.00 31.62 288 LEU A O 1
ATOM 2210 N N . LEU A 1 289 ? -18.653 15.462 26.731 1.00 35.47 289 LEU A N 1
ATOM 2211 C CA . LEU A 1 289 ? -17.367 14.944 27.224 1.00 35.47 289 LEU A CA 1
ATOM 2212 C C . LEU A 1 289 ? -16.879 15.549 28.555 1.00 35.47 289 LEU A C 1
ATOM 2214 O O . LEU A 1 289 ? -15.714 15.373 28.904 1.00 35.47 289 LEU A O 1
ATOM 2218 N N . SER A 1 290 ? -17.727 16.255 29.307 1.00 30.00 290 SER A N 1
ATOM 2219 C CA . SER A 1 290 ? -17.344 16.796 30.620 1.00 30.00 290 SER A CA 1
ATOM 2220 C C . SER A 1 290 ? -17.611 15.854 31.800 1.00 30.00 290 SER A C 1
ATOM 2222 O O . SER A 1 290 ? -17.318 16.250 32.923 1.00 30.00 290 SER A O 1
ATOM 2224 N N . SER A 1 291 ? -18.148 14.643 31.597 1.00 31.84 291 SER A N 1
ATOM 2225 C CA . SER A 1 291 ? -18.571 13.782 32.719 1.00 31.84 291 SER A CA 1
ATOM 2226 C C . SER A 1 291 ? -17.851 12.442 32.880 1.00 31.84 291 SER A C 1
ATOM 2228 O O . SER A 1 291 ? -18.209 11.712 33.795 1.00 31.84 291 SER A O 1
ATOM 2230 N N . ILE A 1 292 ? -16.859 12.082 32.062 1.00 38.69 292 ILE A N 1
ATOM 2231 C CA . ILE A 1 292 ? -16.206 10.766 32.198 1.00 38.69 292 ILE A CA 1
ATOM 2232 C C . ILE A 1 292 ? -14.694 10.920 32.059 1.00 38.69 292 ILE A C 1
ATOM 2234 O O . ILE A 1 292 ? -14.161 11.017 30.951 1.00 38.69 292 ILE A O 1
ATOM 2238 N N . ARG A 1 293 ? -13.993 10.987 33.197 1.00 34.97 293 ARG A N 1
ATOM 2239 C CA . ARG A 1 293 ? -12.540 10.803 33.244 1.00 34.97 293 ARG A CA 1
ATOM 2240 C C . ARG A 1 293 ? -12.068 10.312 34.609 1.00 34.97 293 ARG A C 1
ATOM 2242 O O . ARG A 1 293 ? -11.837 11.119 35.495 1.00 34.97 293 ARG A O 1
ATOM 2249 N N . GLU A 1 294 ? -11.844 9.010 34.696 1.00 34.62 294 GLU A N 1
ATOM 2250 C CA . GLU A 1 294 ? -10.593 8.375 35.133 1.00 34.62 294 GLU A CA 1
ATOM 2251 C C . GLU A 1 294 ? -10.759 6.868 34.918 1.00 34.62 294 GLU A C 1
ATOM 2253 O O . GLU A 1 294 ? -11.664 6.277 35.488 1.00 34.62 294 GLU A O 1
ATOM 2258 N N . GLU A 1 295 ? -9.920 6.242 34.090 1.00 38.81 295 GLU A N 1
ATOM 2259 C CA . GLU A 1 295 ? -9.957 4.785 33.919 1.00 38.81 295 GLU A CA 1
ATOM 2260 C C . GLU A 1 295 ? -8.546 4.195 33.831 1.00 38.81 295 GLU A C 1
ATOM 2262 O O . GLU A 1 295 ? -7.571 4.856 33.451 1.00 38.81 295 GLU A O 1
ATOM 2267 N N . ALA A 1 296 ? -8.435 2.957 34.310 1.00 32.97 296 ALA A N 1
ATOM 2268 C CA . ALA A 1 296 ? -7.197 2.324 34.728 1.00 32.97 296 ALA A CA 1
ATOM 2269 C C . ALA A 1 296 ? -6.331 1.813 33.562 1.00 32.97 296 ALA A C 1
ATOM 2271 O O . ALA A 1 296 ? -6.789 1.271 32.559 1.00 32.97 296 ALA A O 1
ATOM 2272 N N . ARG A 1 297 ? -5.014 1.937 33.751 1.00 37.44 297 ARG A N 1
ATOM 2273 C CA . ARG A 1 297 ? -3.945 1.553 32.816 1.00 37.44 297 ARG A CA 1
ATOM 2274 C C . ARG A 1 297 ? -3.993 0.043 32.506 1.00 37.44 297 ARG A C 1
ATOM 2276 O O . ARG A 1 297 ? -3.579 -0.760 33.340 1.00 37.44 297 ARG A O 1
ATOM 2283 N N . SER A 1 298 ? -4.434 -0.358 31.310 1.00 44.06 298 SER A N 1
ATOM 2284 C CA . SER A 1 298 ? -4.388 -1.764 30.870 1.00 44.06 298 SER A CA 1
ATOM 2285 C C . SER A 1 298 ? -3.146 -2.058 30.016 1.00 44.06 298 SER A C 1
ATOM 2287 O O . SER A 1 298 ? -2.833 -1.364 29.049 1.00 44.06 298 SER A O 1
ATOM 2289 N N . VAL A 1 299 ? -2.398 -3.096 30.400 1.00 49.94 299 VAL A N 1
ATOM 2290 C CA . VAL A 1 299 ? -1.229 -3.599 29.658 1.00 49.94 299 VAL A CA 1
ATOM 2291 C C . VAL A 1 299 ? -1.716 -4.264 28.362 1.00 49.94 299 VAL A C 1
ATOM 2293 O O . VAL A 1 299 ? -2.689 -5.017 28.417 1.00 49.94 299 VAL A O 1
ATOM 2296 N N . PRO A 1 300 ? -1.071 -4.042 27.197 1.00 58.34 300 PRO A N 1
ATOM 2297 C CA . PRO A 1 300 ? -1.488 -4.682 25.954 1.00 58.34 300 PRO A CA 1
ATOM 2298 C C . PRO A 1 300 ? -1.387 -6.208 26.071 1.00 58.34 300 PRO A C 1
ATOM 2300 O O . PRO A 1 300 ? -0.302 -6.775 26.217 1.00 58.34 300 PRO A O 1
ATOM 2303 N N . THR A 1 301 ? -2.532 -6.884 25.992 1.00 64.69 301 THR A N 1
ATOM 2304 C CA . THR A 1 301 ? -2.607 -8.347 26.026 1.00 64.69 301 THR A CA 1
ATOM 2305 C C . THR A 1 301 ? -1.952 -8.936 24.775 1.00 64.69 301 THR A C 1
ATOM 2307 O O . THR A 1 301 ? -2.070 -8.393 23.676 1.00 64.69 301 THR A O 1
ATOM 2310 N N . ARG A 1 302 ? -1.294 -10.098 24.906 1.00 65.25 302 ARG A N 1
ATOM 2311 C CA . ARG A 1 302 ? -0.656 -10.813 23.778 1.00 65.25 302 ARG A CA 1
ATOM 2312 C C . ARG A 1 302 ? -1.611 -11.029 22.593 1.00 65.25 302 ARG A C 1
ATOM 2314 O O . ARG A 1 302 ? -1.189 -10.958 21.445 1.00 65.25 302 ARG A O 1
ATOM 2321 N N . VAL A 1 303 ? -2.897 -11.241 22.879 1.00 70.00 303 VAL A N 1
ATOM 2322 C CA . VAL A 1 303 ? -3.965 -11.409 21.879 1.00 70.00 303 VAL A CA 1
ATOM 2323 C C . VAL A 1 303 ? -4.201 -10.131 21.071 1.00 70.00 303 VAL A C 1
ATOM 2325 O O . VAL A 1 303 ? -4.357 -10.203 19.855 1.00 70.00 303 VAL A O 1
ATOM 2328 N N . LEU A 1 304 ? -4.165 -8.956 21.708 1.00 67.00 304 LEU A N 1
ATOM 2329 C CA . LEU A 1 304 ? -4.319 -7.669 21.028 1.00 67.00 304 LEU A CA 1
ATOM 2330 C C . LEU A 1 304 ? -3.142 -7.398 20.081 1.00 67.00 304 LEU A C 1
ATOM 2332 O O . LEU A 1 304 ? -3.349 -6.968 18.948 1.00 67.00 304 LEU A O 1
ATOM 2336 N N . ILE A 1 305 ? -1.916 -7.706 20.517 1.00 70.25 305 ILE A N 1
ATOM 2337 C CA . ILE A 1 305 ? -0.710 -7.566 19.686 1.00 70.25 305 ILE A CA 1
ATOM 2338 C C . ILE A 1 305 ? -0.793 -8.498 18.474 1.00 70.25 305 ILE A C 1
ATOM 2340 O O . ILE A 1 305 ? -0.585 -8.051 17.350 1.00 70.25 305 ILE A O 1
ATOM 2344 N N . LEU A 1 306 ? -1.156 -9.768 18.682 1.00 71.38 306 LEU A N 1
ATOM 2345 C CA . LEU A 1 306 ? -1.325 -10.739 17.598 1.00 71.38 306 LEU A CA 1
ATOM 2346 C C . LEU A 1 306 ? -2.399 -10.290 16.596 1.00 71.38 306 LEU A C 1
ATOM 2348 O O . LEU A 1 306 ? -2.173 -10.314 15.390 1.00 71.38 306 LEU A O 1
ATOM 2352 N N . THR A 1 307 ? -3.540 -9.820 17.100 1.00 70.75 307 THR A N 1
ATOM 2353 C CA . THR A 1 307 ? -4.649 -9.326 16.274 1.00 70.75 307 THR A CA 1
ATOM 2354 C C . THR A 1 307 ? -4.236 -8.101 15.454 1.00 70.75 307 THR A C 1
ATOM 2356 O O . THR A 1 307 ? -4.540 -8.011 14.266 1.00 70.75 307 THR A O 1
ATOM 2359 N N . THR A 1 308 ? -3.482 -7.184 16.064 1.00 69.56 308 THR A N 1
ATOM 2360 C CA . THR A 1 308 ? -2.954 -5.995 15.384 1.00 69.56 308 THR A CA 1
ATOM 2361 C C . THR A 1 308 ? -1.940 -6.381 14.311 1.00 69.56 308 THR A C 1
ATOM 2363 O O . THR A 1 308 ? -2.023 -5.872 13.201 1.00 69.56 308 THR A O 1
ATOM 2366 N N . LEU A 1 309 ? -1.021 -7.313 14.590 1.00 73.19 309 LEU A N 1
ATOM 2367 C CA . LEU A 1 309 ? -0.032 -7.785 13.612 1.00 73.19 309 LEU A CA 1
ATOM 2368 C C . LEU A 1 309 ? -0.691 -8.392 12.371 1.00 73.19 309 LEU A C 1
ATOM 2370 O O . LEU A 1 309 ? -0.279 -8.106 11.248 1.00 73.19 309 LEU A O 1
ATOM 2374 N N . VAL A 1 310 ? -1.738 -9.191 12.563 1.00 76.94 310 VAL A N 1
ATOM 2375 C CA . VAL A 1 310 ? -2.477 -9.777 11.444 1.00 76.94 310 VAL A CA 1
ATOM 2376 C C . VAL A 1 310 ? -3.260 -8.716 10.677 1.00 76.94 310 VAL A C 1
ATOM 2378 O O . VAL A 1 310 ? -3.207 -8.713 9.453 1.00 76.94 310 VAL A O 1
ATOM 2381 N N . ALA A 1 311 ? -3.927 -7.773 11.344 1.00 72.56 311 ALA A N 1
ATOM 2382 C CA . ALA A 1 311 ? -4.602 -6.682 10.639 1.00 72.56 311 ALA A CA 1
ATOM 2383 C C . ALA A 1 311 ? -3.604 -5.863 9.800 1.00 72.56 311 ALA A C 1
ATOM 2385 O O . ALA A 1 311 ? -3.830 -5.568 8.629 1.00 72.56 311 ALA A O 1
ATOM 2386 N N . VAL A 1 312 ? -2.442 -5.567 10.381 1.00 76.62 312 VAL A N 1
ATOM 2387 C CA . VAL A 1 312 ? -1.369 -4.809 9.743 1.00 76.62 312 VAL A CA 1
ATOM 2388 C C . VAL A 1 312 ? -0.754 -5.546 8.547 1.00 76.62 312 VAL A C 1
ATOM 2390 O O . VAL A 1 312 ? -0.294 -4.877 7.617 1.00 76.62 312 VAL A O 1
ATOM 2393 N N . SER A 1 313 ? -0.804 -6.882 8.507 1.00 78.19 313 SER A N 1
ATOM 2394 C CA . SER A 1 313 ? -0.339 -7.664 7.352 1.00 78.19 313 SER A CA 1
ATOM 2395 C C . SER A 1 313 ? -1.070 -7.318 6.042 1.00 78.19 313 SER A C 1
ATOM 2397 O O . SER A 1 313 ? -0.440 -7.339 4.986 1.00 78.19 313 SER A O 1
ATOM 2399 N N . GLY A 1 314 ? -2.305 -6.805 6.099 1.00 76.94 314 GLY A N 1
ATOM 2400 C CA . GLY A 1 314 ? -3.007 -6.294 4.909 1.00 76.94 314 GLY A CA 1
ATOM 2401 C C . GLY A 1 314 ? -2.334 -5.072 4.290 1.00 76.94 314 GLY A C 1
ATOM 2402 O O . GLY A 1 314 ? -2.272 -4.914 3.071 1.00 76.94 314 GLY A O 1
ATOM 2403 N N . SER A 1 315 ? -1.725 -4.233 5.126 1.00 80.88 315 SER A N 1
ATOM 2404 C CA . SER A 1 315 ? -0.912 -3.088 4.686 1.00 80.88 315 SER A CA 1
ATOM 2405 C C . SER A 1 315 ? 0.377 -3.547 3.997 1.00 80.88 315 SER A C 1
ATOM 2407 O O . SER A 1 315 ? 0.873 -2.888 3.086 1.00 80.88 315 SER A O 1
ATOM 2409 N N . TYR A 1 316 ? 0.921 -4.693 4.411 1.00 84.31 316 TYR A N 1
ATOM 2410 C CA . TYR A 1 316 ? 2.058 -5.306 3.734 1.00 84.31 316 TYR A CA 1
ATOM 2411 C C . TYR A 1 316 ? 1.662 -5.821 2.343 1.00 84.31 316 TYR A C 1
ATOM 2413 O O . TYR A 1 316 ? 2.361 -5.524 1.376 1.00 84.31 316 TYR A O 1
ATOM 2421 N N . VAL A 1 317 ? 0.513 -6.502 2.218 1.00 83.25 317 VAL A N 1
ATOM 2422 C CA . VAL A 1 317 ? -0.038 -6.958 0.925 1.00 83.25 317 VAL A CA 1
ATOM 2423 C C . VAL A 1 317 ? -0.240 -5.782 -0.037 1.00 83.25 317 VAL A C 1
ATOM 2425 O O . VAL A 1 317 ? 0.177 -5.856 -1.196 1.00 83.25 317 VAL A O 1
ATOM 2428 N N . PHE A 1 318 ? -0.789 -4.666 0.459 1.00 83.56 318 PHE A N 1
ATOM 2429 C CA . PHE A 1 318 ? -0.878 -3.400 -0.277 1.00 83.56 318 PHE A CA 1
ATOM 2430 C C . PHE A 1 318 ? 0.501 -2.979 -0.815 1.00 83.56 318 PHE A C 1
ATOM 2432 O O . PHE A 1 318 ? 0.667 -2.744 -2.014 1.00 83.56 318 PHE A O 1
ATOM 2439 N N . GLY A 1 319 ? 1.509 -2.911 0.063 1.00 82.56 319 GLY A N 1
ATOM 2440 C CA . GLY A 1 319 ? 2.869 -2.518 -0.306 1.00 82.56 319 GLY A CA 1
ATOM 2441 C C . GLY A 1 319 ? 3.490 -3.440 -1.355 1.00 82.56 319 GLY A C 1
ATOM 2442 O O . GLY A 1 319 ? 4.105 -2.966 -2.311 1.00 82.56 319 GLY A O 1
ATOM 2443 N N . SER A 1 320 ? 3.279 -4.751 -1.234 1.00 85.38 320 SER A N 1
ATOM 2444 C CA . SER A 1 320 ? 3.777 -5.727 -2.202 1.00 85.38 320 SER A CA 1
ATOM 2445 C C . SER A 1 320 ? 3.140 -5.580 -3.584 1.00 85.38 320 SER A C 1
ATOM 2447 O O . SER A 1 320 ? 3.845 -5.638 -4.591 1.00 85.38 320 SER A O 1
ATOM 2449 N N . ALA A 1 321 ? 1.832 -5.321 -3.664 1.00 85.25 321 ALA A N 1
ATOM 2450 C CA . ALA A 1 321 ? 1.147 -5.112 -4.942 1.00 85.25 321 ALA A CA 1
ATOM 2451 C C . ALA A 1 321 ? 1.656 -3.860 -5.683 1.00 85.25 321 ALA A C 1
ATOM 2453 O O . ALA A 1 321 ? 1.847 -3.889 -6.905 1.00 85.25 321 ALA A O 1
ATOM 2454 N N . VAL A 1 322 ? 1.924 -2.777 -4.946 1.00 83.88 322 VAL A N 1
ATOM 2455 C CA . VAL A 1 322 ? 2.494 -1.531 -5.484 1.00 83.88 322 VAL A CA 1
ATOM 2456 C C . VAL A 1 322 ? 3.953 -1.729 -5.913 1.00 83.88 322 VAL A C 1
ATOM 2458 O O . VAL A 1 322 ? 4.328 -1.352 -7.025 1.00 83.88 322 VAL A O 1
ATOM 2461 N N . GLY A 1 323 ? 4.768 -2.363 -5.063 1.00 84.19 323 GLY A N 1
ATOM 2462 C CA . GLY A 1 323 ? 6.193 -2.603 -5.310 1.00 84.19 323 GLY A CA 1
ATOM 2463 C C . GLY A 1 323 ? 6.485 -3.638 -6.400 1.00 84.19 323 GLY A C 1
ATOM 2464 O O . GLY A 1 323 ? 7.599 -3.692 -6.908 1.00 84.19 323 GLY A O 1
ATOM 2465 N N . TYR A 1 324 ? 5.504 -4.444 -6.802 1.00 87.69 324 TYR A N 1
ATOM 2466 C CA . TYR A 1 324 ? 5.678 -5.480 -7.821 1.00 87.69 324 TYR A CA 1
ATOM 2467 C C . TYR A 1 324 ? 5.951 -4.932 -9.223 1.00 87.69 324 TYR A C 1
ATOM 2469 O O . TYR A 1 324 ? 6.696 -5.545 -9.983 1.00 87.69 324 TYR A O 1
ATOM 2477 N N . SER A 1 325 ? 5.382 -3.770 -9.563 1.00 86.81 325 SER A N 1
ATOM 2478 C CA . SER A 1 325 ? 5.458 -3.198 -10.913 1.00 86.81 325 SER A CA 1
ATOM 2479 C C . SER A 1 325 ? 6.912 -3.001 -11.364 1.00 86.81 325 SER A C 1
ATOM 2481 O O . SER A 1 325 ? 7.354 -3.624 -12.323 1.00 86.81 325 SER A O 1
ATOM 2483 N N . SER A 1 326 ? 7.694 -2.205 -10.635 1.00 85.44 326 SER A N 1
ATOM 2484 C CA . SER A 1 326 ? 9.061 -1.832 -11.035 1.00 85.44 326 SER A CA 1
ATOM 2485 C C . SER A 1 326 ? 9.982 -3.019 -11.370 1.00 85.44 326 SER A C 1
ATOM 2487 O O . SER A 1 326 ? 10.493 -3.065 -12.491 1.00 85.44 326 SER A O 1
ATOM 2489 N N . PRO A 1 327 ? 10.195 -4.010 -10.481 1.00 85.69 327 PRO A N 1
ATOM 2490 C CA . PRO A 1 327 ? 11.054 -5.145 -10.798 1.00 85.69 327 PRO A CA 1
ATOM 2491 C C . PRO A 1 327 ? 10.462 -6.063 -11.878 1.00 85.69 327 PRO A C 1
ATOM 2493 O O . PRO A 1 327 ? 11.222 -6.709 -12.599 1.00 85.69 327 PRO A O 1
ATOM 2496 N N . ALA A 1 328 ? 9.137 -6.118 -12.041 1.00 86.25 328 ALA A N 1
ATOM 2497 C CA . ALA A 1 328 ? 8.495 -6.952 -13.056 1.00 86.25 328 ALA A CA 1
ATOM 2498 C C . ALA A 1 328 ? 8.505 -6.334 -14.467 1.00 86.25 328 ALA A C 1
ATOM 2500 O O . ALA A 1 328 ? 8.350 -7.076 -15.433 1.00 86.25 328 ALA A O 1
ATOM 2501 N N . GLN A 1 329 ? 8.724 -5.017 -14.600 1.00 86.19 329 GLN A N 1
ATOM 2502 C CA . GLN A 1 329 ? 8.583 -4.273 -15.859 1.00 86.19 329 GLN A CA 1
ATOM 2503 C C . GLN A 1 329 ? 9.295 -4.930 -17.046 1.00 86.19 329 GLN A C 1
ATOM 2505 O O . GLN A 1 329 ? 8.642 -5.292 -18.020 1.00 86.19 329 GLN A O 1
ATOM 2510 N N . SER A 1 330 ? 10.618 -5.099 -16.961 1.00 83.50 330 SER A N 1
ATOM 2511 C CA . SER A 1 330 ? 11.409 -5.625 -18.082 1.00 83.50 330 SER A CA 1
ATOM 2512 C C . SER A 1 330 ? 10.979 -7.044 -18.458 1.00 83.50 330 SER A C 1
ATOM 2514 O O . SER A 1 330 ? 10.745 -7.335 -19.620 1.00 83.50 330 SER A O 1
ATOM 2516 N N . GLY A 1 331 ? 10.765 -7.907 -17.461 1.00 83.62 331 GLY A N 1
ATOM 2517 C CA . GLY A 1 331 ? 10.375 -9.295 -17.702 1.00 83.62 331 GLY A CA 1
ATOM 2518 C C . GLY A 1 331 ? 8.975 -9.445 -18.301 1.00 83.62 331 GLY A C 1
ATOM 2519 O O . GLY A 1 331 ? 8.760 -10.346 -19.102 1.00 83.62 331 GLY A O 1
ATOM 2520 N N . ILE A 1 332 ? 8.032 -8.573 -17.935 1.00 85.06 332 ILE A N 1
ATOM 2521 C CA . ILE A 1 332 ? 6.681 -8.557 -18.510 1.00 85.06 332 ILE A CA 1
ATOM 2522 C C . ILE A 1 332 ? 6.713 -8.039 -19.952 1.00 85.06 332 ILE A C 1
ATOM 2524 O O . ILE A 1 332 ? 6.048 -8.611 -20.814 1.00 85.06 332 ILE A O 1
ATOM 2528 N N . MET A 1 333 ? 7.472 -6.971 -20.214 1.00 85.31 333 MET A N 1
ATOM 2529 C CA . MET A 1 333 ? 7.591 -6.396 -21.556 1.00 85.31 333 MET A CA 1
ATOM 2530 C C . MET A 1 333 ? 8.249 -7.376 -22.533 1.00 85.31 333 MET A C 1
ATOM 2532 O O . MET A 1 333 ? 7.732 -7.546 -23.633 1.00 85.31 333 MET A O 1
ATOM 2536 N N . ASP A 1 334 ? 9.305 -8.072 -22.104 1.00 84.94 334 ASP A N 1
ATOM 2537 C CA . ASP A 1 334 ? 10.032 -9.032 -22.941 1.00 84.94 334 ASP A CA 1
ATOM 2538 C C . ASP A 1 334 ? 9.237 -10.336 -23.175 1.00 84.94 334 ASP A C 1
ATOM 2540 O O . ASP A 1 334 ? 9.194 -10.837 -24.294 1.00 84.94 334 ASP A O 1
ATOM 2544 N N . ASP A 1 335 ? 8.576 -10.891 -22.146 1.00 84.88 335 ASP A N 1
ATOM 2545 C CA . ASP A 1 335 ? 7.863 -12.186 -22.243 1.00 84.88 335 ASP A CA 1
ATOM 2546 C C . ASP A 1 335 ? 6.537 -12.080 -23.019 1.00 84.88 335 ASP A C 1
ATOM 2548 O O . ASP A 1 335 ? 6.095 -13.037 -23.652 1.00 84.88 335 ASP A O 1
ATOM 2552 N N . LEU A 1 336 ? 5.879 -10.916 -22.971 1.00 83.25 336 LEU A N 1
ATOM 2553 C CA . LEU A 1 336 ? 4.569 -10.694 -23.597 1.00 83.25 336 LEU A CA 1
ATOM 2554 C C . LEU A 1 336 ? 4.612 -9.724 -24.785 1.00 83.25 336 LEU A C 1
ATOM 2556 O O . LEU A 1 336 ? 3.558 -9.448 -25.358 1.00 83.25 336 LEU A O 1
ATOM 2560 N N . ASN A 1 337 ? 5.800 -9.237 -25.169 1.00 82.44 337 ASN A N 1
ATOM 2561 C CA . ASN A 1 337 ? 6.011 -8.231 -26.219 1.00 82.44 337 ASN A CA 1
ATOM 2562 C C . ASN A 1 337 ? 5.122 -6.986 -26.043 1.00 82.44 337 ASN A C 1
ATOM 2564 O O . ASN A 1 337 ? 4.486 -6.528 -26.993 1.00 82.44 337 ASN A O 1
ATOM 2568 N N . LEU A 1 338 ? 5.056 -6.462 -24.815 1.00 82.31 338 LEU A N 1
ATOM 2569 C CA . LEU A 1 338 ? 4.234 -5.293 -24.486 1.00 82.31 338 LEU A CA 1
ATOM 2570 C C . LEU A 1 338 ? 4.996 -3.991 -24.702 1.00 82.31 338 LEU A C 1
ATOM 2572 O O . LEU A 1 338 ? 6.157 -3.862 -24.309 1.00 82.31 338 LEU A O 1
ATOM 2576 N N . ASP A 1 339 ? 4.302 -2.992 -25.241 1.00 83.56 339 ASP A N 1
ATOM 2577 C CA . ASP A 1 339 ? 4.841 -1.638 -25.351 1.00 83.56 339 ASP A CA 1
ATOM 2578 C C . ASP A 1 339 ? 4.789 -0.892 -23.999 1.00 83.56 339 ASP A C 1
ATOM 2580 O O . ASP A 1 339 ? 4.032 -1.229 -23.081 1.00 83.56 339 ASP A O 1
ATOM 2584 N N . VAL A 1 340 ? 5.563 0.188 -23.870 1.00 80.25 340 VAL A N 1
ATOM 2585 C CA . VAL A 1 340 ? 5.630 1.018 -22.656 1.00 80.25 340 VAL A CA 1
ATOM 2586 C C . VAL A 1 340 ? 4.256 1.586 -22.282 1.00 80.25 340 VAL A C 1
ATOM 2588 O O . VAL A 1 340 ? 3.948 1.715 -21.094 1.00 80.25 340 VAL A O 1
ATOM 2591 N N . ALA A 1 341 ? 3.402 1.908 -23.262 1.00 77.50 341 ALA A N 1
ATOM 2592 C CA . ALA A 1 341 ? 2.046 2.390 -22.990 1.00 77.50 341 ALA A CA 1
ATOM 2593 C C . ALA A 1 341 ? 1.115 1.299 -22.452 1.00 77.50 341 ALA A C 1
ATOM 2595 O O . ALA A 1 341 ? 0.333 1.568 -21.541 1.00 77.50 341 ALA A O 1
ATOM 2596 N N . GLU A 1 342 ? 1.222 0.071 -22.960 1.00 81.38 342 GLU A N 1
ATOM 2597 C CA . GLU A 1 342 ? 0.460 -1.078 -22.457 1.00 81.38 342 GLU A CA 1
ATOM 2598 C C . GLU A 1 342 ? 0.887 -1.421 -21.027 1.00 81.38 342 GLU A C 1
ATOM 2600 O O . GLU A 1 342 ? 0.057 -1.622 -20.138 1.00 81.38 342 GLU A O 1
ATOM 2605 N N . TYR A 1 343 ? 2.191 -1.360 -20.759 1.00 84.12 343 TYR A N 1
ATOM 2606 C CA . TYR A 1 343 ? 2.712 -1.486 -19.406 1.00 84.12 343 TYR A CA 1
ATOM 2607 C C . TYR A 1 343 ? 2.278 -0.322 -18.489 1.00 84.12 343 TYR A C 1
ATOM 2609 O O . TYR A 1 343 ? 2.009 -0.512 -17.301 1.00 84.12 343 TYR A O 1
ATOM 2617 N N . SER A 1 344 ? 2.144 0.893 -19.026 1.00 80.94 344 SER A N 1
ATOM 2618 C CA . SER A 1 344 ? 1.591 2.023 -18.269 1.00 80.94 344 SER A CA 1
ATOM 2619 C C . SER A 1 344 ? 0.136 1.787 -17.878 1.00 80.94 344 SER A C 1
ATOM 2621 O O . SER A 1 344 ? -0.223 1.992 -16.718 1.00 80.94 344 SER A O 1
ATOM 2623 N N . LEU A 1 345 ? -0.672 1.255 -18.801 1.00 82.00 345 LEU A N 1
ATOM 2624 C CA . LEU A 1 345 ? -2.047 0.846 -18.524 1.00 82.00 345 LEU A CA 1
ATOM 2625 C C . LEU A 1 345 ? -2.100 -0.207 -17.406 1.00 82.00 345 LEU A C 1
ATOM 2627 O O . LEU A 1 345 ? -2.920 -0.093 -16.496 1.00 82.00 345 LEU A O 1
ATOM 2631 N N . PHE A 1 346 ? -1.190 -1.185 -17.421 1.00 84.69 346 PHE A N 1
ATOM 2632 C CA . PHE A 1 346 ? -1.054 -2.185 -16.357 1.00 84.69 346 PHE A CA 1
ATOM 2633 C C . PHE A 1 346 ? -0.819 -1.558 -14.973 1.00 84.69 346 PHE A C 1
ATOM 2635 O O . PHE A 1 346 ? -1.457 -1.969 -14.001 1.00 84.69 346 PHE A O 1
ATOM 2642 N N . GLY A 1 347 ? 0.039 -0.538 -14.874 1.00 80.38 347 GLY A N 1
ATOM 2643 C CA . GLY A 1 347 ? 0.228 0.225 -13.635 1.00 80.38 347 GLY A CA 1
ATOM 2644 C C . GLY A 1 347 ? -1.019 1.018 -13.226 1.00 80.38 347 GLY A C 1
ATOM 2645 O O . GLY A 1 347 ? -1.384 1.045 -12.050 1.00 80.38 347 GLY A O 1
ATOM 2646 N N . SER A 1 348 ? -1.717 1.620 -14.192 1.00 82.19 348 SER A N 1
ATOM 2647 C CA . SER A 1 348 ? -2.920 2.420 -13.947 1.00 82.19 348 SER A CA 1
ATOM 2648 C C . SER A 1 348 ? -4.115 1.615 -13.455 1.00 82.19 348 SER A C 1
ATOM 2650 O O . SER A 1 348 ? -4.816 2.045 -12.537 1.00 82.19 348 SER A O 1
ATOM 2652 N N . ILE A 1 349 ? -4.342 0.431 -14.022 1.00 86.12 349 ILE A N 1
ATOM 2653 C CA . ILE A 1 349 ? -5.496 -0.416 -13.695 1.00 86.12 349 ILE A CA 1
ATOM 2654 C C . ILE A 1 349 ? -5.525 -0.800 -12.209 1.00 86.12 349 ILE A C 1
ATOM 2656 O O . ILE A 1 349 ? -6.608 -0.891 -11.630 1.00 86.12 349 ILE A O 1
ATOM 2660 N N . LEU A 1 350 ? -4.361 -0.937 -11.565 1.00 85.75 350 LEU A N 1
ATOM 2661 C CA . LEU A 1 350 ? -4.269 -1.179 -10.123 1.00 85.75 350 LEU A CA 1
ATOM 2662 C C . LEU A 1 350 ? -5.006 -0.099 -9.313 1.00 85.75 350 LEU A C 1
ATOM 2664 O O . LEU A 1 350 ? -5.770 -0.404 -8.401 1.00 85.75 350 LEU A O 1
ATOM 2668 N N . THR A 1 351 ? -4.814 1.173 -9.662 1.00 82.19 351 THR A N 1
ATOM 2669 C CA . THR A 1 351 ? -5.475 2.286 -8.959 1.00 82.19 351 THR A CA 1
ATOM 2670 C C . THR A 1 351 ? -6.952 2.428 -9.294 1.00 82.19 351 THR A C 1
ATOM 2672 O O . THR A 1 351 ? -7.729 2.803 -8.420 1.00 82.19 351 THR A O 1
ATOM 2675 N N . ILE A 1 352 ? -7.363 2.062 -10.513 1.00 82.62 352 ILE A N 1
ATOM 2676 C CA . ILE A 1 352 ? -8.783 1.991 -10.886 1.00 82.62 352 ILE A CA 1
ATOM 2677 C C . ILE A 1 352 ? -9.482 0.926 -10.041 1.00 82.62 352 ILE A C 1
ATOM 2679 O O . ILE A 1 352 ? -10.529 1.196 -9.456 1.00 82.62 352 ILE A O 1
ATOM 2683 N N . GLY A 1 353 ? -8.883 -0.261 -9.921 1.00 83.81 353 GLY A N 1
ATOM 2684 C CA . GLY A 1 353 ? -9.401 -1.310 -9.048 1.00 83.81 353 GLY A CA 1
ATOM 2685 C C . GLY A 1 353 ? -9.495 -0.832 -7.603 1.00 83.81 353 GLY A C 1
ATOM 2686 O O . GLY A 1 353 ? -10.519 -1.021 -6.957 1.00 83.81 353 GLY A O 1
ATOM 2687 N N . ALA A 1 354 ? -8.474 -0.132 -7.109 1.00 83.38 354 ALA A N 1
ATOM 2688 C CA . ALA A 1 354 ? -8.483 0.382 -5.743 1.00 83.38 354 ALA A CA 1
ATOM 2689 C C . ALA A 1 354 ? -9.540 1.463 -5.508 1.00 83.38 354 ALA A C 1
ATOM 2691 O O . ALA A 1 354 ? -10.173 1.461 -4.458 1.00 83.38 354 ALA A O 1
ATOM 2692 N N . MET A 1 355 ? -9.820 2.318 -6.489 1.00 81.12 355 MET A N 1
ATOM 2693 C CA . MET A 1 355 ? -10.945 3.252 -6.429 1.00 81.12 355 MET A CA 1
ATOM 2694 C C . MET A 1 355 ? -12.279 2.515 -6.269 1.00 81.12 355 MET A C 1
ATOM 2696 O O . MET A 1 355 ? -13.060 2.842 -5.378 1.00 81.12 355 MET A O 1
ATOM 2700 N N . VAL A 1 356 ? -12.524 1.494 -7.098 1.00 83.25 356 VAL A N 1
ATOM 2701 C CA . VAL A 1 356 ? -13.741 0.669 -7.015 1.00 83.25 356 VAL A CA 1
ATOM 2702 C C . VAL A 1 356 ? -13.818 -0.036 -5.659 1.00 83.25 356 VAL A C 1
ATOM 2704 O O . VAL A 1 356 ? -14.851 0.016 -4.994 1.00 83.25 356 VAL A O 1
ATOM 2707 N N . GLY A 1 357 ? -12.707 -0.627 -5.213 1.00 81.19 357 GLY A N 1
ATOM 2708 C CA . GLY A 1 357 ? -12.592 -1.275 -3.909 1.00 81.19 357 GLY A CA 1
ATOM 2709 C C . GLY A 1 357 ? -12.905 -0.330 -2.751 1.00 81.19 357 GLY A C 1
ATOM 2710 O O . GLY A 1 357 ? -13.673 -0.693 -1.868 1.00 81.19 357 GLY A O 1
ATOM 2711 N N . ALA A 1 358 ? -12.390 0.900 -2.781 1.00 77.25 358 ALA A N 1
ATOM 2712 C CA . ALA A 1 358 ? -12.614 1.892 -1.734 1.00 77.25 358 ALA A CA 1
ATOM 2713 C C . ALA A 1 358 ? -14.075 2.334 -1.638 1.00 77.25 358 ALA A C 1
ATOM 2715 O O . ALA A 1 358 ? -14.604 2.432 -0.533 1.00 77.25 358 ALA A O 1
ATOM 2716 N N . ILE A 1 359 ? -14.748 2.540 -2.774 1.00 78.62 359 ILE A N 1
ATOM 2717 C CA . ILE A 1 359 ? -16.170 2.917 -2.802 1.00 78.62 359 ILE A CA 1
ATOM 2718 C C . ILE A 1 359 ? -17.032 1.814 -2.173 1.00 78.62 359 ILE A C 1
ATOM 2720 O O . ILE A 1 359 ? -17.932 2.098 -1.388 1.00 78.62 359 ILE A O 1
ATOM 2724 N N . VAL A 1 360 ? -16.732 0.548 -2.478 1.00 80.06 360 VAL A N 1
ATOM 2725 C CA . VAL A 1 360 ? -17.483 -0.607 -1.957 1.00 80.06 360 VAL A CA 1
ATOM 2726 C C . VAL A 1 360 ? -17.100 -0.942 -0.507 1.00 80.06 360 VAL A C 1
ATOM 2728 O O . VAL A 1 360 ? -17.905 -1.516 0.227 1.00 80.06 360 VAL A O 1
ATOM 2731 N N . SER A 1 361 ? -15.897 -0.563 -0.067 1.00 77.19 361 SER A N 1
ATOM 2732 C CA . SER A 1 361 ? -15.325 -0.962 1.225 1.00 77.19 361 SER A CA 1
ATOM 2733 C C . SER A 1 361 ? -16.186 -0.572 2.434 1.00 77.19 361 SER A C 1
ATOM 2735 O O . SER A 1 361 ? -16.348 -1.384 3.346 1.00 77.19 361 SER A O 1
ATOM 2737 N N . GLY A 1 362 ? -16.790 0.623 2.417 1.00 68.56 362 GLY A N 1
ATOM 2738 C CA . GLY A 1 362 ? -17.649 1.122 3.494 1.00 68.56 362 GLY A CA 1
ATOM 2739 C C . GLY A 1 362 ? -18.909 0.276 3.662 1.00 68.56 362 GLY A C 1
ATOM 2740 O O . GLY A 1 362 ? -19.146 -0.278 4.736 1.00 68.56 362 GLY A O 1
ATOM 2741 N N . SER A 1 363 ? -19.678 0.108 2.581 1.00 77.12 363 SER A N 1
ATOM 2742 C CA . SER A 1 363 ? -20.898 -0.710 2.578 1.00 77.12 363 SER A CA 1
ATOM 2743 C C . SER A 1 363 ? -20.609 -2.174 2.901 1.00 77.12 363 SER A C 1
ATOM 2745 O O . SER A 1 363 ? -21.356 -2.797 3.654 1.00 77.12 363 SER A O 1
ATOM 2747 N N . LEU A 1 364 ? -19.508 -2.718 2.371 1.00 80.00 364 LEU A N 1
ATOM 2748 C CA . LEU A 1 364 ? -19.107 -4.097 2.624 1.00 80.00 364 LEU A CA 1
ATOM 2749 C C . LEU A 1 364 ? -18.762 -4.321 4.100 1.00 80.00 364 LEU A C 1
ATOM 2751 O O . LEU A 1 364 ? -19.250 -5.279 4.694 1.00 80.00 364 LEU A O 1
ATOM 2755 N N . ALA A 1 365 ? -17.963 -3.443 4.711 1.00 77.19 365 ALA A N 1
ATOM 2756 C CA . ALA A 1 365 ? -17.595 -3.590 6.116 1.00 77.19 365 ALA A CA 1
ATOM 2757 C C . ALA A 1 365 ? -18.787 -3.389 7.055 1.00 77.19 365 ALA A C 1
ATOM 2759 O O . ALA A 1 365 ? -18.844 -4.028 8.107 1.00 77.19 365 ALA A O 1
ATOM 2760 N N . ASP A 1 366 ? -19.723 -2.503 6.705 1.00 75.94 366 ASP A N 1
ATOM 2761 C CA . ASP A 1 366 ? -20.917 -2.246 7.508 1.00 75.94 366 ASP A CA 1
ATOM 2762 C C . ASP A 1 366 ? -21.939 -3.377 7.439 1.00 75.94 366 ASP A C 1
ATOM 2764 O O . ASP A 1 366 ? -22.508 -3.718 8.476 1.00 75.94 366 ASP A O 1
ATOM 2768 N N . TYR A 1 367 ? -22.123 -3.998 6.273 1.00 77.94 367 TYR A N 1
ATOM 2769 C CA . TYR A 1 367 ? -23.063 -5.106 6.114 1.00 77.94 367 TYR A CA 1
ATOM 2770 C C . TYR A 1 367 ? -22.479 -6.458 6.549 1.00 77.94 367 TYR A C 1
ATOM 2772 O O . TYR A 1 367 ? -23.123 -7.201 7.285 1.00 77.94 367 TYR A O 1
ATOM 2780 N N . ALA A 1 368 ? -21.265 -6.788 6.101 1.00 81.31 368 ALA A N 1
ATOM 2781 C CA . ALA A 1 368 ? -20.682 -8.120 6.278 1.00 81.31 368 ALA A CA 1
ATOM 2782 C C . ALA A 1 368 ? -19.782 -8.250 7.519 1.00 81.31 368 ALA A C 1
ATOM 2784 O O . ALA A 1 368 ? -19.470 -9.368 7.925 1.00 81.31 368 ALA A O 1
ATOM 2785 N N . GLY A 1 369 ? -19.361 -7.133 8.118 1.00 78.94 369 GLY A N 1
ATOM 2786 C CA . GLY A 1 369 ? -18.373 -7.109 9.196 1.00 78.94 369 GLY A CA 1
ATOM 2787 C C . GLY A 1 369 ? -16.951 -6.873 8.689 1.00 78.94 369 GLY A C 1
ATOM 2788 O O . GLY A 1 369 ? -16.644 -6.993 7.500 1.00 78.94 369 GLY A O 1
ATOM 2789 N N . ARG A 1 370 ? -16.057 -6.486 9.601 1.00 80.12 370 ARG A N 1
ATOM 2790 C CA . ARG A 1 370 ? -14.701 -6.027 9.267 1.00 80.12 370 ARG A CA 1
ATOM 2791 C C . ARG A 1 370 ? -13.801 -7.216 8.945 1.00 80.12 370 ARG A C 1
ATOM 2793 O O . ARG A 1 370 ? -13.055 -7.171 7.970 1.00 80.12 370 ARG A O 1
ATOM 2800 N N . ARG A 1 371 ? -13.908 -8.313 9.700 1.00 82.94 371 ARG A N 1
ATOM 2801 C CA . ARG A 1 371 ? -13.171 -9.560 9.432 1.00 82.94 371 ARG A CA 1
ATOM 2802 C C . ARG A 1 371 ? -13.550 -10.154 8.078 1.00 82.94 371 ARG A C 1
ATOM 2804 O O . ARG A 1 371 ? -12.667 -10.561 7.324 1.00 82.94 371 ARG A O 1
ATOM 2811 N N . VAL A 1 372 ? -14.843 -10.183 7.756 1.00 85.12 372 VAL A N 1
ATOM 2812 C CA . VAL A 1 372 ? -15.331 -10.716 6.473 1.00 85.12 372 VAL A CA 1
ATOM 2813 C C . VAL A 1 372 ? -14.899 -9.823 5.310 1.00 85.12 372 VAL A C 1
ATOM 2815 O O . VAL A 1 372 ? -14.445 -10.339 4.290 1.00 85.12 372 VAL A O 1
ATOM 2818 N N . ALA A 1 373 ? -14.947 -8.497 5.476 1.00 84.31 373 ALA A N 1
ATOM 2819 C CA . ALA A 1 373 ? -14.463 -7.560 4.464 1.00 84.31 373 ALA A CA 1
ATOM 2820 C C . ALA A 1 373 ? -12.952 -7.712 4.194 1.00 84.31 373 ALA A C 1
ATOM 2822 O O . ALA A 1 373 ? -12.543 -7.716 3.032 1.00 84.31 373 ALA A O 1
ATOM 2823 N N . MET A 1 374 ? -12.128 -7.921 5.233 1.00 81.56 374 MET A N 1
ATOM 2824 C CA . MET A 1 374 ? -10.708 -8.266 5.052 1.00 81.56 374 MET A CA 1
ATOM 2825 C C . MET A 1 374 ? -10.541 -9.589 4.293 1.00 81.56 374 MET A C 1
ATOM 2827 O O . MET A 1 374 ? -9.751 -9.654 3.359 1.00 81.56 374 MET A O 1
ATOM 2831 N N . GLY A 1 375 ? -11.316 -10.625 4.627 1.00 82.62 375 GLY A N 1
ATOM 2832 C CA . GLY A 1 375 ? -11.239 -11.922 3.944 1.00 82.62 375 GLY A CA 1
ATOM 2833 C C . GLY A 1 375 ? -11.636 -11.861 2.464 1.00 82.62 375 GLY A C 1
ATOM 2834 O O . GLY A 1 375 ? -10.962 -12.448 1.619 1.00 82.62 375 GLY A O 1
ATOM 2835 N N . PHE A 1 376 ? -12.691 -11.111 2.131 1.00 87.56 376 PHE A N 1
ATOM 2836 C CA . PHE A 1 376 ? -13.101 -10.879 0.742 1.00 87.56 376 PHE A CA 1
ATOM 2837 C C . PHE A 1 376 ? -12.018 -10.143 -0.053 1.00 87.56 376 PHE A C 1
ATOM 2839 O O . PHE A 1 376 ? -11.769 -10.463 -1.218 1.00 87.56 376 PHE A O 1
ATOM 2846 N N . SER A 1 377 ? -11.342 -9.194 0.592 1.00 86.12 377 SER A N 1
ATOM 2847 C CA . SER A 1 377 ? -10.210 -8.505 -0.009 1.00 86.12 377 SER A CA 1
ATOM 2848 C C . SER A 1 377 ? -9.046 -9.451 -0.313 1.00 86.12 377 SER A C 1
ATOM 2850 O O . SER A 1 377 ? -8.559 -9.476 -1.444 1.00 86.12 377 SER A O 1
ATOM 2852 N N . GLU A 1 378 ? -8.648 -10.290 0.647 1.00 86.88 378 GLU A N 1
ATOM 2853 C CA . GLU A 1 378 ? -7.568 -11.258 0.432 1.00 86.88 378 GLU A CA 1
ATOM 2854 C C . GLU A 1 378 ? -7.900 -12.252 -0.682 1.00 86.88 378 GLU A C 1
ATOM 2856 O O . GLU A 1 378 ? -7.037 -12.588 -1.491 1.00 86.88 378 GLU A O 1
ATOM 2861 N N . LEU A 1 379 ? -9.164 -12.671 -0.793 1.00 88.75 379 LEU A N 1
ATOM 2862 C CA . LEU A 1 379 ? -9.612 -13.514 -1.899 1.00 88.75 379 LEU A CA 1
ATOM 2863 C C . LEU A 1 379 ? -9.441 -12.809 -3.254 1.00 88.75 379 LEU A C 1
ATOM 2865 O O . LEU A 1 379 ? -8.917 -13.411 -4.193 1.00 88.75 379 LEU A O 1
ATOM 2869 N N . CYS A 1 380 ? -9.825 -11.531 -3.352 1.00 90.00 380 CYS A N 1
ATOM 2870 C CA . CYS A 1 380 ? -9.587 -10.720 -4.549 1.00 90.00 380 CYS A CA 1
ATOM 2871 C C . CYS A 1 380 ? -8.088 -10.624 -4.872 1.00 90.00 380 CYS A C 1
ATOM 2873 O O . CYS A 1 380 ? -7.697 -10.806 -6.026 1.00 90.00 380 CYS A O 1
ATOM 2875 N N . CYS A 1 381 ? -7.243 -10.401 -3.861 1.00 87.81 381 CYS A N 1
ATOM 2876 C CA . CYS A 1 381 ? -5.795 -10.322 -4.029 1.00 87.81 381 CYS A CA 1
ATOM 2877 C C . CYS A 1 381 ? -5.188 -11.647 -4.512 1.00 87.81 381 CYS A C 1
ATOM 2879 O O . CYS A 1 381 ? -4.388 -11.647 -5.447 1.00 87.81 381 CYS A O 1
ATOM 2881 N N . ILE A 1 382 ? -5.592 -12.784 -3.936 1.00 89.19 382 ILE A N 1
ATOM 2882 C CA . ILE A 1 382 ? -5.125 -14.119 -4.342 1.00 89.19 382 ILE A CA 1
ATOM 2883 C C . ILE A 1 382 ? -5.509 -14.398 -5.796 1.00 89.19 382 ILE A C 1
ATOM 2885 O O . ILE A 1 382 ? -4.652 -14.782 -6.592 1.00 89.19 382 ILE A O 1
ATOM 2889 N N . LEU A 1 383 ? -6.770 -14.160 -6.169 1.00 90.00 383 LEU A N 1
ATOM 2890 C CA . LEU A 1 383 ? -7.228 -14.325 -7.551 1.00 90.00 383 LEU A CA 1
ATOM 2891 C C . LEU A 1 383 ? -6.469 -13.400 -8.510 1.00 90.00 383 LEU A C 1
ATOM 2893 O O . LEU A 1 383 ? -6.095 -13.823 -9.603 1.00 90.00 383 LEU A O 1
ATOM 2897 N N . GLY A 1 384 ? -6.190 -12.165 -8.088 1.00 88.75 384 GLY A N 1
ATOM 2898 C CA . GLY A 1 384 ? -5.419 -11.203 -8.865 1.00 88.75 384 GLY A CA 1
ATOM 2899 C C . GLY A 1 384 ? -3.975 -11.646 -9.111 1.00 88.75 384 GLY A C 1
ATOM 2900 O O . GLY A 1 384 ? -3.504 -11.623 -10.249 1.00 88.75 384 GLY A O 1
ATOM 2901 N N . TRP A 1 385 ? -3.287 -12.132 -8.076 1.00 90.12 385 TRP A N 1
ATOM 2902 C CA . TRP A 1 385 ? -1.942 -12.692 -8.210 1.00 90.12 385 TRP A CA 1
ATOM 2903 C C . TRP A 1 385 ? -1.914 -13.959 -9.070 1.00 90.12 385 TRP A C 1
ATOM 2905 O O . TRP A 1 385 ? -1.049 -14.081 -9.936 1.00 90.12 385 TRP A O 1
ATOM 2915 N N . LEU A 1 386 ? -2.868 -14.879 -8.891 1.00 89.00 386 LEU A N 1
ATOM 2916 C CA . LEU A 1 386 ? -2.972 -16.089 -9.714 1.00 89.00 386 LEU A CA 1
ATOM 2917 C C . LEU A 1 386 ? -3.217 -15.744 -11.189 1.00 89.00 386 LEU A C 1
ATOM 2919 O O . LEU A 1 386 ? -2.571 -16.317 -12.067 1.00 89.00 386 LEU A O 1
ATOM 2923 N N . ALA A 1 387 ? -4.081 -14.764 -11.471 1.00 89.19 387 ALA A N 1
ATOM 2924 C CA . ALA A 1 387 ? -4.308 -14.267 -12.826 1.00 89.19 387 ALA A CA 1
ATOM 2925 C C . ALA A 1 387 ? -3.022 -13.703 -13.460 1.00 89.19 387 ALA A C 1
ATOM 2927 O O . ALA A 1 387 ? -2.767 -13.949 -14.639 1.00 89.19 387 ALA A O 1
ATOM 2928 N N . ILE A 1 388 ? -2.176 -13.016 -12.681 1.00 88.25 388 ILE A N 1
ATOM 2929 C CA . ILE A 1 388 ? -0.861 -12.547 -13.144 1.00 88.25 388 ILE A CA 1
ATOM 2930 C C . ILE A 1 388 ? 0.078 -13.729 -13.414 1.00 88.25 388 ILE A C 1
ATOM 2932 O O . ILE A 1 388 ? 0.678 -13.786 -14.486 1.00 88.25 388 ILE A O 1
ATOM 2936 N N . VAL A 1 389 ? 0.177 -14.704 -12.505 1.00 88.94 389 VAL A N 1
ATOM 2937 C CA . VAL A 1 389 ? 1.063 -15.877 -12.659 1.00 88.94 389 VAL A CA 1
ATOM 2938 C C . VAL A 1 389 ? 0.746 -16.665 -13.933 1.00 88.94 389 VAL A C 1
ATOM 2940 O O . VAL A 1 389 ? 1.662 -17.013 -14.684 1.00 88.94 389 VAL A O 1
ATOM 2943 N N . PHE A 1 390 ? -0.538 -16.914 -14.205 1.00 86.25 390 PHE A N 1
ATOM 2944 C CA . PHE A 1 390 ? -0.992 -17.679 -15.371 1.00 86.25 390 PHE A CA 1
ATOM 2945 C C . PHE A 1 390 ? -1.166 -16.839 -16.641 1.00 86.25 390 PHE A C 1
ATOM 2947 O O . PHE A 1 390 ? -1.555 -17.373 -17.683 1.00 86.25 390 PHE A O 1
ATOM 2954 N N . SER A 1 391 ? -0.862 -15.540 -16.594 1.00 84.31 391 SER A N 1
ATOM 2955 C CA . SER A 1 391 ? -1.051 -14.663 -17.745 1.00 84.31 391 SER A CA 1
ATOM 2956 C C . SER A 1 391 ? -0.144 -15.070 -18.914 1.00 84.31 391 SER A C 1
ATOM 2958 O O . SER A 1 391 ? 1.081 -15.140 -18.806 1.00 84.31 391 SER A O 1
ATOM 2960 N N . LYS A 1 392 ? -0.765 -15.373 -20.055 1.00 80.50 392 LYS A N 1
ATOM 2961 C CA . LYS A 1 392 ? -0.096 -15.574 -21.355 1.00 80.50 392 LYS A CA 1
ATOM 2962 C C . LYS A 1 392 ? -0.421 -14.455 -22.349 1.00 80.50 392 LYS A C 1
ATOM 2964 O O . LYS A 1 392 ? 0.055 -14.466 -23.473 1.00 80.50 392 LYS A O 1
ATOM 2969 N N . VAL A 1 393 ? -1.291 -13.530 -21.943 1.00 81.81 393 VAL A N 1
ATOM 2970 C CA . VAL A 1 393 ? -1.858 -12.462 -22.771 1.00 81.81 393 VAL A CA 1
ATOM 2971 C C . VAL A 1 393 ? -2.086 -11.231 -21.895 1.00 81.81 393 VAL A C 1
ATOM 2973 O O . VAL A 1 393 ? -2.462 -11.378 -20.728 1.00 81.81 393 VAL A O 1
ATOM 2976 N N . ALA A 1 394 ? -1.926 -10.033 -22.467 1.00 79.12 394 ALA A N 1
ATOM 2977 C CA . ALA A 1 394 ? -2.042 -8.745 -21.769 1.00 79.12 394 ALA A CA 1
ATOM 2978 C C . ALA A 1 394 ? -3.344 -8.596 -20.960 1.00 79.12 394 ALA A C 1
ATOM 2980 O O . ALA A 1 394 ? -3.345 -8.099 -19.837 1.00 79.12 394 ALA A O 1
ATOM 2981 N N . TRP A 1 395 ? -4.458 -9.095 -21.502 1.00 83.44 395 TRP A N 1
ATOM 2982 C CA . TRP A 1 395 ? -5.768 -9.003 -20.856 1.00 83.44 395 TRP A CA 1
ATOM 2983 C C . TRP A 1 395 ? -5.816 -9.681 -19.478 1.00 83.44 395 TRP A C 1
ATOM 2985 O O . TRP A 1 395 ? -6.403 -9.142 -18.543 1.00 83.44 395 TRP A O 1
ATOM 2995 N N . TRP A 1 396 ? -5.147 -10.826 -19.311 1.00 85.06 396 TRP A N 1
ATOM 2996 C CA . TRP A 1 396 ? -5.091 -11.521 -18.020 1.00 85.06 396 TRP A CA 1
ATOM 2997 C C . TRP A 1 396 ? -4.280 -10.748 -16.974 1.00 85.06 396 TRP A C 1
ATOM 2999 O O . TRP A 1 396 ? -4.650 -10.746 -15.800 1.00 85.06 396 TRP A O 1
ATOM 3009 N N . LEU A 1 397 ? -3.232 -10.030 -17.395 1.00 86.44 397 LEU A N 1
ATOM 3010 C CA . LEU A 1 397 ? -2.498 -9.118 -16.513 1.00 86.44 397 LEU A CA 1
ATOM 3011 C C . LEU A 1 397 ? -3.379 -7.958 -16.045 1.00 86.44 397 LEU A C 1
ATOM 3013 O O . LEU A 1 397 ? -3.349 -7.600 -14.868 1.00 86.44 397 LEU A O 1
ATOM 3017 N N . TYR A 1 398 ? -4.177 -7.388 -16.948 1.00 89.50 398 TYR A N 1
ATOM 3018 C CA . TYR A 1 398 ? -5.097 -6.294 -16.638 1.00 89.50 398 TYR A CA 1
ATOM 3019 C C . TYR A 1 398 ? -6.184 -6.722 -15.651 1.00 89.50 398 TYR A C 1
ATOM 3021 O O . TYR A 1 398 ? -6.399 -6.039 -14.651 1.00 89.50 398 TYR A O 1
ATOM 3029 N N . VAL A 1 399 ? -6.805 -7.885 -15.864 1.00 89.44 399 VAL A N 1
ATOM 3030 C CA . VAL A 1 399 ? -7.778 -8.453 -14.916 1.00 89.44 399 VAL A CA 1
ATOM 3031 C C . VAL A 1 399 ? -7.123 -8.714 -13.558 1.00 89.44 399 VAL A C 1
ATOM 3033 O O . VAL A 1 399 ? -7.677 -8.331 -12.528 1.00 89.44 399 VAL A O 1
ATOM 3036 N N . GLY A 1 400 ? -5.918 -9.291 -13.542 1.00 88.56 400 GLY A N 1
ATOM 3037 C CA . GLY A 1 400 ? -5.187 -9.547 -12.302 1.00 88.56 400 GLY A CA 1
ATOM 3038 C C . GLY A 1 400 ? -4.872 -8.272 -11.516 1.00 88.56 400 GLY A C 1
ATOM 3039 O O . GLY A 1 400 ? -5.079 -8.216 -10.304 1.00 88.56 400 GLY A O 1
ATOM 3040 N N . ARG A 1 401 ? -4.456 -7.204 -12.208 1.00 90.06 401 ARG A N 1
ATOM 3041 C CA . ARG A 1 401 ? -4.227 -5.889 -11.593 1.00 90.06 401 ARG A CA 1
ATOM 3042 C C . ARG A 1 401 ? -5.491 -5.225 -11.091 1.00 90.06 401 ARG A C 1
ATOM 3044 O O . ARG A 1 401 ? -5.440 -4.598 -10.038 1.00 90.06 401 ARG A O 1
ATOM 3051 N N . LEU A 1 402 ? -6.600 -5.364 -11.811 1.00 89.94 402 LEU A N 1
ATOM 3052 C CA . LEU A 1 402 ? -7.879 -4.813 -11.381 1.00 89.94 402 LEU A CA 1
ATOM 3053 C C . LEU A 1 402 ? -8.320 -5.466 -10.066 1.00 89.94 402 LEU A C 1
ATOM 3055 O O . LEU A 1 402 ? -8.682 -4.761 -9.130 1.00 89.94 402 LEU A O 1
ATOM 3059 N N . LEU A 1 403 ? -8.212 -6.795 -9.972 1.00 89.75 403 LEU A N 1
ATOM 3060 C CA . LEU A 1 403 ? -8.553 -7.558 -8.767 1.00 89.75 403 LEU A CA 1
ATOM 3061 C C . LEU A 1 403 ? -7.642 -7.224 -7.579 1.00 89.75 403 LEU A C 1
ATOM 3063 O O . LEU A 1 403 ? -8.145 -6.983 -6.482 1.00 89.75 403 LEU A O 1
ATOM 3067 N N . LEU A 1 404 ? -6.323 -7.138 -7.805 1.00 89.31 404 LEU A N 1
ATOM 3068 C CA . LEU A 1 404 ? -5.377 -6.662 -6.787 1.00 89.31 404 LEU A CA 1
ATOM 3069 C C . LEU A 1 404 ? -5.723 -5.249 -6.322 1.00 89.31 404 LEU A C 1
ATOM 3071 O O . LEU A 1 404 ? -5.664 -4.960 -5.132 1.00 89.31 404 LEU A O 1
ATOM 3075 N N . GLY A 1 405 ? -6.120 -4.386 -7.257 1.00 87.00 405 GLY A N 1
ATOM 3076 C CA . GLY A 1 405 ? -6.596 -3.046 -6.961 1.00 87.00 405 GLY A CA 1
ATOM 3077 C C . GLY A 1 405 ? -7.813 -3.083 -6.047 1.00 87.00 405 GLY A C 1
ATOM 3078 O O . GLY A 1 405 ? -7.790 -2.467 -4.988 1.00 87.00 405 GLY A O 1
ATOM 3079 N N . CYS A 1 406 ? -8.853 -3.837 -6.408 1.00 87.56 406 CYS A N 1
ATOM 3080 C CA . CYS A 1 406 ? -10.071 -3.957 -5.604 1.00 87.56 406 CYS A CA 1
ATOM 3081 C C . CYS A 1 406 ? -9.768 -4.394 -4.167 1.00 87.56 406 CYS A C 1
ATOM 3083 O O . CYS A 1 406 ? -10.259 -3.769 -3.227 1.00 87.56 406 CYS A O 1
ATOM 3085 N N . GLY A 1 407 ? -8.913 -5.404 -3.987 1.00 84.56 407 GLY A N 1
ATOM 3086 C CA . GLY A 1 407 ? -8.500 -5.828 -2.651 1.00 84.56 407 GLY A CA 1
ATOM 3087 C C . GLY A 1 407 ? -7.722 -4.736 -1.902 1.00 84.56 407 GLY A C 1
ATOM 3088 O O . GLY A 1 407 ? -8.042 -4.378 -0.765 1.00 84.56 407 GLY A O 1
ATOM 3089 N N . MET A 1 408 ? -6.768 -4.101 -2.580 1.00 85.25 408 MET A N 1
ATOM 3090 C CA . MET A 1 408 ? -5.991 -2.982 -2.045 1.00 85.25 408 MET A CA 1
ATOM 3091 C C . MET A 1 408 ? -6.883 -1.830 -1.543 1.00 85.25 408 MET A C 1
ATOM 3093 O O . MET A 1 408 ? -6.649 -1.290 -0.461 1.00 85.25 408 MET A O 1
ATOM 3097 N N . GLY A 1 409 ? -7.928 -1.484 -2.301 1.00 79.56 409 GLY A N 1
ATOM 3098 C CA . GLY A 1 409 ? -8.891 -0.441 -1.942 1.00 79.56 409 GLY A CA 1
ATOM 3099 C C . GLY A 1 409 ? -9.798 -0.800 -0.767 1.00 79.56 409 GLY A C 1
ATOM 3100 O O . GLY A 1 409 ? -10.210 0.083 -0.023 1.00 79.56 409 GLY A O 1
ATOM 3101 N N . ILE A 1 410 ? -10.090 -2.086 -0.565 1.00 82.38 410 ILE A N 1
ATOM 3102 C CA . ILE A 1 410 ? -10.842 -2.546 0.608 1.00 82.38 410 ILE A CA 1
ATOM 3103 C C . ILE A 1 410 ? -9.938 -2.550 1.849 1.00 82.38 410 ILE A C 1
ATOM 3105 O O . ILE A 1 410 ? -10.345 -2.071 2.906 1.00 82.38 410 ILE A O 1
ATOM 3109 N N . LEU A 1 411 ? -8.695 -3.036 1.738 1.00 80.06 411 LEU A N 1
ATOM 3110 C CA . LEU A 1 411 ? -7.760 -3.110 2.872 1.00 80.06 411 LEU A CA 1
ATOM 3111 C C . LEU A 1 411 ? -7.370 -1.737 3.406 1.00 80.06 411 LEU A C 1
ATOM 3113 O O . LEU A 1 411 ? -7.242 -1.583 4.620 1.00 80.06 411 LEU A O 1
ATOM 3117 N N . SER A 1 412 ? -7.207 -0.748 2.525 1.00 74.75 412 SER A N 1
ATOM 3118 C CA . SER A 1 412 ? -6.849 0.614 2.928 1.00 74.75 412 SER A CA 1
ATOM 3119 C C . SER A 1 412 ? -7.869 1.216 3.900 1.00 74.75 412 SER A C 1
ATOM 3121 O O . SER A 1 412 ? -7.477 1.935 4.813 1.00 74.75 412 SER A O 1
ATOM 3123 N N . TYR A 1 413 ? -9.151 0.865 3.768 1.00 74.44 413 TYR A N 1
ATOM 3124 C CA . TYR A 1 413 ? -10.207 1.258 4.700 1.00 74.44 413 TYR A CA 1
ATOM 3125 C C . TYR A 1 413 ? -10.322 0.316 5.904 1.00 74.44 413 TYR A C 1
ATOM 3127 O O . TYR A 1 413 ? -10.308 0.760 7.054 1.00 74.44 413 TYR A O 1
ATOM 3135 N N . VAL A 1 414 ? -10.452 -0.989 5.658 1.00 73.25 414 VAL A N 1
ATOM 3136 C CA . VAL A 1 414 ? -10.853 -1.932 6.709 1.00 73.25 414 VAL A CA 1
ATOM 3137 C C . VAL A 1 414 ? -9.745 -2.137 7.742 1.00 73.25 414 VAL A C 1
ATOM 3139 O O . VAL A 1 414 ? -10.050 -2.266 8.925 1.00 73.25 414 VAL A O 1
ATOM 3142 N N . VAL A 1 415 ? -8.467 -2.120 7.340 1.00 74.94 415 VAL A N 1
ATOM 3143 C CA . VAL A 1 415 ? -7.343 -2.374 8.257 1.00 74.94 415 VAL A CA 1
ATOM 3144 C C . VAL A 1 415 ? -7.233 -1.293 9.340 1.00 74.94 415 VAL A C 1
ATOM 3146 O O . VAL A 1 415 ? -7.272 -1.650 10.522 1.00 74.94 415 VAL A O 1
ATOM 3149 N N . PRO A 1 416 ? -7.150 0.015 9.017 1.00 67.00 416 PRO A N 1
ATOM 3150 C CA . PRO A 1 416 ? -7.055 1.038 10.056 1.00 67.00 416 PRO A CA 1
ATOM 3151 C C . PRO A 1 416 ? -8.316 1.129 10.922 1.00 67.00 416 PRO A C 1
ATOM 3153 O O . PRO A 1 416 ? -8.201 1.355 12.125 1.00 67.00 416 PRO A O 1
ATOM 3156 N N . VAL A 1 417 ? -9.504 0.911 10.344 1.00 70.81 417 VAL A N 1
ATOM 3157 C CA . VAL A 1 417 ? -10.772 0.898 11.094 1.00 70.81 417 VAL A CA 1
ATOM 3158 C C . VAL A 1 417 ? -10.823 -0.265 12.071 1.00 70.81 417 VAL A C 1
ATOM 3160 O O . VAL A 1 417 ? -11.144 -0.074 13.239 1.00 70.81 417 VAL A O 1
ATOM 3163 N N . TYR A 1 418 ? -10.457 -1.464 11.629 1.00 71.25 418 TYR A N 1
ATOM 3164 C CA . TYR A 1 418 ? -10.451 -2.631 12.495 1.00 71.25 418 TYR A CA 1
ATOM 3165 C C . TYR A 1 418 ? -9.478 -2.452 13.669 1.00 71.25 418 TYR A C 1
ATOM 3167 O O . TYR A 1 418 ? -9.857 -2.664 14.819 1.00 71.25 418 TYR A O 1
ATOM 3175 N N . ILE A 1 419 ? -8.258 -1.966 13.406 1.00 68.19 419 ILE A N 1
ATOM 3176 C CA . ILE A 1 419 ? -7.260 -1.664 14.447 1.00 68.19 419 ILE A CA 1
ATOM 3177 C C . ILE A 1 419 ? -7.782 -0.594 15.424 1.00 68.19 419 ILE A C 1
ATOM 3179 O O . ILE A 1 419 ? -7.615 -0.710 16.642 1.00 68.19 419 ILE A O 1
ATOM 3183 N N . ALA A 1 420 ? -8.453 0.434 14.907 1.00 65.56 420 ALA A N 1
ATOM 3184 C CA . ALA A 1 420 ? -9.071 1.485 15.709 1.00 65.56 420 ALA A CA 1
ATOM 3185 C C . ALA A 1 420 ? -10.220 0.986 16.603 1.00 65.56 420 ALA A C 1
ATOM 3187 O O . ALA A 1 420 ? -10.421 1.515 17.699 1.00 65.56 420 ALA A O 1
ATOM 3188 N N . GLU A 1 421 ? -10.985 -0.005 16.145 1.00 67.62 421 GLU A N 1
ATOM 3189 C CA . GLU A 1 421 ? -12.114 -0.575 16.883 1.00 67.62 421 GLU A CA 1
ATOM 3190 C C . GLU A 1 421 ? -11.667 -1.571 17.976 1.00 67.62 421 GLU A C 1
ATOM 3192 O O . GLU A 1 421 ? -12.346 -1.673 18.997 1.00 67.62 421 GLU A O 1
ATOM 3197 N N . ILE A 1 422 ? -10.525 -2.261 17.816 1.00 66.12 422 ILE A N 1
ATOM 3198 C CA . ILE A 1 422 ? -9.999 -3.232 18.807 1.00 66.12 422 ILE A CA 1
ATOM 3199 C C . ILE A 1 422 ? -9.123 -2.609 19.911 1.00 66.12 422 ILE A C 1
ATOM 3201 O O . ILE A 1 422 ? -8.963 -3.196 20.991 1.00 66.12 422 ILE A O 1
ATOM 3205 N N . THR A 1 423 ? -8.534 -1.436 19.667 1.00 59.94 423 THR A N 1
ATOM 3206 C CA . THR A 1 423 ? -7.590 -0.801 20.603 1.00 59.94 423 THR A CA 1
ATOM 3207 C C . THR A 1 423 ? -8.322 -0.042 21.720 1.00 59.94 423 THR A C 1
ATOM 3209 O O . THR A 1 423 ? -9.251 0.719 21.447 1.00 59.94 423 THR A O 1
ATOM 3212 N N . THR A 1 424 ? -7.887 -0.212 22.979 1.00 50.94 424 THR A N 1
ATOM 3213 C CA . THR A 1 424 ? -8.331 0.608 24.128 1.00 50.94 424 THR A CA 1
ATOM 3214 C C . THR A 1 424 ? -7.918 2.069 23.967 1.00 50.94 424 THR A C 1
ATOM 3216 O O . THR A 1 424 ? -6.847 2.352 23.436 1.00 50.94 424 THR A O 1
ATOM 3219 N N . LYS A 1 425 ? -8.711 3.007 24.507 1.00 50.91 425 LYS A N 1
ATOM 3220 C CA . LYS A 1 425 ? -8.411 4.456 24.526 1.00 50.91 425 LYS A CA 1
ATOM 3221 C C . LYS A 1 425 ? -7.087 4.804 25.257 1.00 50.91 425 LYS A C 1
ATOM 3223 O O . LYS A 1 425 ? -6.558 5.894 25.037 1.00 50.91 425 LYS A O 1
ATOM 3228 N N . ASP A 1 426 ? -6.521 3.875 26.037 1.00 43.34 426 ASP A N 1
ATOM 3229 C CA . ASP A 1 426 ? -5.406 4.113 26.971 1.00 43.34 426 ASP A CA 1
ATOM 3230 C C . ASP A 1 426 ? -4.043 3.512 26.594 1.00 43.34 426 ASP A C 1
ATOM 3232 O O . ASP A 1 426 ? -3.078 3.662 27.345 1.00 43.34 426 ASP A O 1
ATOM 3236 N N . LEU A 1 427 ? -3.877 2.928 25.402 1.00 45.12 427 LEU A N 1
ATOM 3237 C CA . LEU A 1 427 ? -2.549 2.550 24.879 1.00 45.12 427 LEU A CA 1
ATOM 3238 C C . LEU A 1 427 ? -1.781 3.778 24.333 1.00 45.12 427 LEU A C 1
ATOM 3240 O O . LEU A 1 427 ? -1.255 3.786 23.223 1.00 45.12 427 LEU A O 1
ATOM 3244 N N . ARG A 1 428 ? -1.726 4.850 25.132 1.00 43.28 428 ARG A N 1
ATOM 3245 C CA . ARG A 1 428 ? -1.210 6.194 24.806 1.00 43.28 428 ARG A CA 1
ATOM 3246 C C . ARG A 1 428 ? 0.308 6.353 25.027 1.00 43.28 428 ARG A C 1
ATOM 3248 O O . ARG A 1 428 ? 0.741 7.286 25.695 1.00 43.28 428 ARG A O 1
ATOM 3255 N N . GLY A 1 429 ? 1.136 5.469 24.461 1.00 36.22 429 GLY A N 1
ATOM 3256 C CA . GLY A 1 429 ? 2.600 5.702 24.437 1.00 36.22 429 GLY A CA 1
ATOM 3257 C C . GLY A 1 429 ? 3.518 4.478 24.506 1.00 36.22 429 GLY A C 1
ATOM 3258 O O . GLY A 1 429 ? 4.720 4.619 24.704 1.00 36.22 429 GLY A O 1
ATOM 3259 N N . GLY A 1 430 ? 2.998 3.257 24.351 1.00 36.03 430 GLY A N 1
ATOM 3260 C CA . GLY A 1 430 ? 3.815 2.041 24.493 1.00 36.03 430 GLY A CA 1
ATOM 3261 C C . GLY A 1 430 ? 4.956 1.906 23.472 1.00 36.03 430 GLY A C 1
ATOM 3262 O O . GLY A 1 430 ? 6.003 1.355 23.799 1.00 36.03 430 GLY A O 1
ATOM 3263 N N . PHE A 1 431 ? 4.799 2.455 22.263 1.00 33.62 431 PHE A N 1
ATOM 3264 C CA . PHE A 1 431 ? 5.865 2.437 21.252 1.00 33.62 431 PHE A CA 1
ATOM 3265 C C . PHE A 1 431 ? 6.900 3.559 21.429 1.00 33.62 431 PHE A C 1
ATOM 3267 O O . PHE A 1 431 ? 8.042 3.402 21.004 1.00 33.62 431 PHE A O 1
ATOM 3274 N N . THR A 1 432 ? 6.557 4.641 22.133 1.00 32.78 432 THR A N 1
ATOM 3275 C CA . THR A 1 432 ? 7.503 5.690 22.543 1.00 32.78 432 THR A CA 1
ATOM 3276 C C . THR A 1 432 ? 8.253 5.329 23.835 1.00 32.78 432 THR A C 1
ATOM 3278 O O . THR A 1 432 ? 9.397 5.746 24.016 1.00 32.78 432 THR A O 1
ATOM 3281 N N . ALA A 1 433 ? 7.697 4.462 24.691 1.00 28.94 433 ALA A N 1
ATOM 3282 C CA . ALA A 1 433 ? 8.313 4.061 25.961 1.00 28.94 433 ALA A CA 1
ATOM 3283 C C . ALA A 1 433 ? 9.581 3.190 25.824 1.00 28.94 433 ALA A C 1
ATOM 3285 O O . ALA A 1 433 ? 10.465 3.281 26.675 1.00 28.94 433 ALA A O 1
ATOM 3286 N N . ILE A 1 434 ? 9.750 2.418 24.738 1.00 33.09 434 ILE A N 1
ATOM 3287 C CA . ILE A 1 434 ? 11.026 1.709 24.482 1.00 33.09 434 ILE A CA 1
ATOM 3288 C C . ILE A 1 434 ? 12.172 2.718 24.257 1.00 33.09 434 ILE A C 1
ATOM 3290 O O . ILE A 1 434 ? 13.327 2.441 24.582 1.00 33.09 434 ILE A O 1
ATOM 3294 N N . HIS A 1 435 ? 11.859 3.926 23.777 1.00 28.66 435 HIS A N 1
ATOM 3295 C CA . HIS A 1 435 ? 12.830 5.009 23.633 1.00 28.66 435 HIS A CA 1
ATOM 3296 C C . HIS A 1 435 ? 12.983 5.870 24.891 1.00 28.66 435 HIS A C 1
ATOM 3298 O O . HIS A 1 435 ? 14.077 6.376 25.139 1.00 28.66 435 HIS A O 1
ATOM 3304 N N . GLN A 1 436 ? 11.937 6.003 25.707 1.00 27.14 436 GLN A N 1
ATOM 3305 C CA . GLN A 1 436 ? 11.975 6.845 26.904 1.00 27.14 436 GLN A CA 1
ATOM 3306 C C . GLN A 1 436 ? 12.764 6.201 28.056 1.00 27.14 436 GLN A C 1
ATOM 3308 O O . GLN A 1 436 ? 13.519 6.897 28.731 1.00 27.14 436 GLN A O 1
ATOM 3313 N N . VAL A 1 437 ? 12.745 4.865 28.178 1.00 29.38 437 VAL A N 1
ATOM 3314 C CA . VAL A 1 437 ? 13.600 4.140 29.145 1.00 29.38 437 VAL A CA 1
ATOM 3315 C C . VAL A 1 437 ? 15.096 4.253 28.795 1.00 29.38 437 VAL A C 1
ATOM 3317 O O . VAL A 1 437 ? 15.950 4.167 29.673 1.00 29.38 437 VAL A O 1
ATOM 3320 N N . LYS A 1 438 ? 15.450 4.540 27.532 1.00 29.97 438 LYS A N 1
ATOM 3321 C CA . LYS A 1 438 ? 16.840 4.855 27.147 1.00 29.97 438 LYS A CA 1
ATOM 3322 C C . LYS A 1 438 ? 17.233 6.318 27.381 1.00 29.97 438 LYS A C 1
ATOM 3324 O O . LYS A 1 438 ? 18.426 6.604 27.427 1.00 29.97 438 LYS A O 1
ATOM 3329 N N . GLN A 1 439 ? 16.271 7.233 27.521 1.00 29.91 439 GLN A N 1
ATOM 3330 C CA . GLN A 1 439 ? 16.539 8.662 27.715 1.00 29.91 439 GLN A CA 1
ATOM 3331 C C . GLN A 1 439 ? 16.687 9.047 29.194 1.00 29.91 439 GLN A C 1
ATOM 3333 O O . GLN A 1 439 ? 17.507 9.910 29.498 1.00 29.91 439 GLN A O 1
ATOM 3338 N N . GLU A 1 440 ? 15.997 8.370 30.118 1.00 30.34 440 GLU A N 1
ATOM 3339 C CA . GLU A 1 440 ? 16.195 8.607 31.560 1.00 30.34 440 GLU A CA 1
ATOM 3340 C C . GLU A 1 440 ? 17.568 8.130 32.061 1.00 30.34 440 GLU A C 1
ATOM 3342 O O . GLU A 1 440 ? 18.137 8.744 32.958 1.00 30.34 440 GLU A O 1
ATOM 3347 N N . HIS A 1 441 ? 18.183 7.125 31.426 1.00 31.77 441 HIS A N 1
ATOM 3348 C CA . HIS A 1 441 ? 19.528 6.679 31.812 1.00 31.77 441 HIS A CA 1
ATOM 3349 C C . HIS A 1 441 ? 20.666 7.634 31.409 1.00 31.77 441 HIS A C 1
ATOM 3351 O O . HIS A 1 441 ? 21.764 7.506 31.946 1.00 31.77 441 HIS A O 1
ATOM 3357 N N . TYR A 1 442 ? 20.426 8.598 30.512 1.00 33.81 442 TYR A N 1
ATOM 3358 C CA . TYR A 1 442 ? 21.442 9.574 30.089 1.00 33.81 442 TYR A CA 1
ATOM 3359 C C . TYR A 1 442 ? 21.426 10.882 30.896 1.00 33.81 442 TYR A C 1
ATOM 3361 O O . TYR A 1 442 ? 22.396 11.629 30.838 1.00 33.81 442 TYR A O 1
ATOM 3369 N N . TYR A 1 443 ? 20.365 11.154 31.665 1.00 31.62 443 TYR A N 1
ATOM 3370 C CA . TYR A 1 443 ? 20.241 12.383 32.465 1.00 31.62 443 TYR A CA 1
ATOM 3371 C C . TYR A 1 443 ? 20.681 12.236 33.931 1.00 31.62 443 TYR A C 1
ATOM 3373 O O . TYR A 1 443 ? 20.738 13.230 34.643 1.00 31.62 443 TYR A O 1
ATOM 3381 N N . TYR A 1 444 ? 21.026 11.021 34.372 1.00 35.81 444 TYR A N 1
AT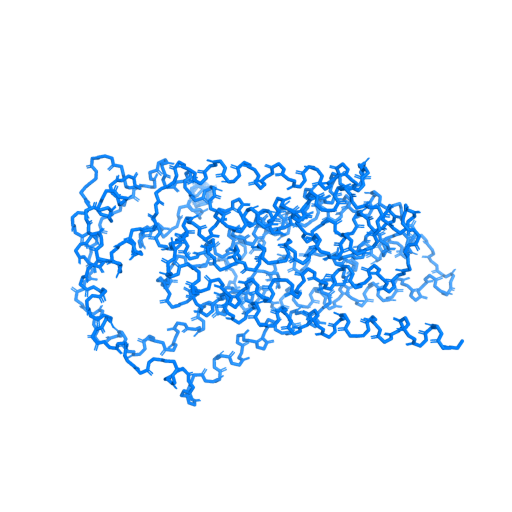OM 3382 C CA . TYR A 1 444 ? 21.590 10.750 35.705 1.00 35.81 444 TYR A CA 1
ATOM 3383 C C . TYR A 1 444 ? 23.101 10.452 35.680 1.00 35.81 444 TYR A C 1
ATOM 3385 O O . TYR A 1 444 ? 23.663 10.032 36.690 1.00 35.81 444 TYR A O 1
ATOM 3393 N N . MET A 1 445 ? 23.763 10.639 34.532 1.00 39.88 445 MET A N 1
ATOM 3394 C CA . MET A 1 445 ? 25.205 10.403 34.364 1.00 39.88 445 MET A CA 1
ATOM 3395 C C . MET A 1 445 ? 25.928 11.590 33.693 1.00 39.88 445 MET A C 1
ATOM 3397 O O . MET A 1 445 ? 26.895 11.405 32.955 1.00 39.88 445 MET A O 1
ATOM 3401 N N . LEU A 1 446 ? 25.432 12.799 33.958 1.00 36.69 446 LEU A N 1
ATOM 3402 C CA . LEU A 1 446 ? 26.078 14.110 33.826 1.00 36.69 446 LEU A CA 1
ATOM 3403 C C . LEU A 1 446 ? 25.702 14.903 35.080 1.00 36.69 446 LEU A C 1
ATOM 3405 O O . LEU A 1 446 ? 26.560 15.681 35.547 1.00 36.69 446 LEU A O 1
#

InterPro domains:
  IPR003663 Sugar/inositol transporter [PR00171] (12-31)
  IPR003663 Sugar/inositol transporter [PR00171] (164-174)
  IPR003663 Sugar/inositol transporter [PR00171] (251-272)
  IPR005828 Major facilitator, sugar transporter-like [PF00083] (8-284)
  IPR005828 Major facilitator, sugar transporter-like [PF00083] (310-437)
  IPR020846 Major facilitator superfamily domain [PS50850] (307-446)
  IPR036259 MFS transporter superfamily [G3DSA:1.20.1250.20] (2-292)
  IPR036259 MFS transporter superfamily [G3DSA:1.20.1250.20] (294-438)
  IPR036259 MFS transporter superfamily [SSF103473] (8-277)
  IPR036259 MFS transporter superfamily [SSF103473] (296-436)
  IPR050549 Major Facilitator Superfamily Trehalose Transporter [PTHR48021] (6-282)

Radius of gyration: 23.02 Å; chains: 1; bounding box: 62×44×73 Å

Foldseek 3Di:
DVVVVVLVVLLVVLLVLLLVLQLLLLQLFLLVLLVQFDQQCLLVLLLLLLLLLLVLLLVLLQVLLPDALLVSLVVLLVLLVVLLVLLVVAQFQLLLCLLVVVLVSSVVNLCLQQDVPDDCVVVSVVSNVVNVVVVVVPPCPPVLCPDPVLCVLLCVLSVLSSVLVVLCVLVCLLAVLVLLVLLVDHSSVSSNLLSVQLNVLLVLLSVVCVPVPQVVLQVQLVVQLVQLCVLLVVLVVCVVVVHPSVCSSVSPSSSSNCSSCSSHVSRSSSSSSSNSSNVSCVVVCVVPPPPDDDDDARDRDPSLVSNLVSLSSLSSSLSNLSSSNHSNPVSCCVQAVDDPSLSSSLSSLLSSLLSVLQVVLVVCCSVVGLSVLLSQLSVLQSCLSVLCSPDPHSVSSSSSSSSPSNSSNNSSRSSSSSSSSSDDPNPNDPVVVVVVVVVVVVVVPD

Organism: Trifolium pratense (NCBI:txid57577)

Sequence (446 aa):
GFSCLKVAWWLYVGRLLLGCGMGILSYVVPVYIAEITTKDLRGGFTAIHQLMICFGVSLTYLIGAYLNWRVLALIGTIPCLAQLLSLSFIPESPRWLAKVGCWERSKSALQHLRGKNADVSEEATEIRDFIEAFQQQTEDSIMGLFQLQYLKSLTVGVGLIILQQFGGINGITFYASSIFVSAGFSKSIGTVALVIVQIPMSALGVILMDKSGRIPLLLISASGTCLGCVLASLSFFLQDSHKWMEFSPILALVGVFIGSFSLGMGGIPWVIMSEIAMDSKRKFSTRLLSSIREEARSVPTRVLILTTLVAVSGSYVFGSAVGYSSPAQSGIMDDLNLDVAEYSLFGSILTIGAMVGAIVSGSLADYAGRRVAMGFSELCCILGWLAIVFSKVAWWLYVGRLLLGCGMGILSYVVPVYIAEITTKDLRGGFTAIHQVKQEHYYYML

pLDDT: mean 70.01, std 16.1, range [27.14, 90.12]